Protein 4OZU (pdb70)

Sequence (390 aa):
DAVDVPLIKNLYAEAWKQQYSDLRLSTKQTESCGLAANTEYIAAPWDVGGGGVLGILRLADIGRNPAVAKIKGHTASSIIQDTNFSPFYRDILATACEDTIVRIWQLPEEVTGTTELKEPIATLTGALKKVLSAEWNPAVSSGILASGCFDGTVAFWNVEKNENFASVKFQESLLSAKWSWKGDLLACTTKDKALNIVDPRAAQVVGSVACHDGSKACCKCTWIDGLAGRDDGHVFTTGFGKMQEREMMAIWDTRKFDKPVYHAEIDRGSSPLYPIFDETTGMLYVCCGKGDSSCCRYYQYHGGTLRSVDAYRSSVPIKNFCFIPKLAVDQMRAEIGRMLKQENGNVLQPISFIVPRKNQDVFQADLYPPAPDVEPSMTAEEWFKGENKAIRRRSSVKP

B-factor: mean 37.74, std 18.14, range [15.46, 136.65]

Secondary structure (DSSP, 8-state):
-PPPPPP-S--EEEE-S--EES--B-----SS-B-EE-SSEEEEEB--SSS--EEEEETT--EES---EEE---SS-EEEEEE-SS-TTEEEEEETTS-EEEEE--SS--TT-EE-S-SEEE---SS-EEEEEE-SSBTTEEEEEETTSEEEEEETTTTEEEEEEE-SS-EEEEEE-TTSS-EEEEETTSEEEEEETTTTEEEEEEE---SSS--EEEE--TTTS-TTEEEEEEE-TT--EEEEEEETTBTTS-SEEEEEES--SPEEEEE-TTT-EEEEEETT-SEEEEEEEETTEEEEEEEEE-SS---SEEE--GGGS-GGGTEEEEEEEEETTTEEEEEEEE---S-TTS--GGG-PPEEPSS-SB-HHHHHTT--PPPPEE----

Nearest PDB structures (foldseek):
  4ozu-assembly1_A  TM=1.003E+00  e=2.767E-85  Toxoplasma gondii
  2b4e-assembly1_A  TM=9.395E-01  e=3.981E-40  Mus musculus
  7kyx-assembly1_A  TM=9.125E-01  e=5.771E-37  Homo sapiens
  7ohr-assembly1_p  TM=5.715E-01  e=5.746E-13  Saccharomyces cerevisiae S288C
  7ohv-assembly1_p  TM=6.452E-01  e=5.445E-10  Saccharomyces cerevisiae S288C

Radius of gyration: 19.49 Å; Cα contacts (8 Å, |Δi|>4): 1189; chains: 1; bounding box: 54×50×48 Å

Foldseek 3Di:
DFFAFDDFQAKDKDWDPFWAFQFAADLDDALALAWEAEQFWIWTWGPDPFFIKIWIFTPPQTHYPGQTAIETQGGAYWQEKYAELFDRQWIWTFGQVQKIFIAGFDPDGGSHHYHRHGPFIQHDGPGGWRYWADQLFEPQWIWIFGQQAKIFIGRRVVSDRPAMDGDRFGWSEWEADLLRQWIWTAGQVQKIWIAGGLVNDTLDIDNFEDDRDDKYKYAQAARFGNPQKIKMWAAHNVRFIKIFIARSVRGYDGPDIGTDGRDHFHWYWDAPNRNQKIKTAGAQDQKIWIWGCHPNDTGGRGMGHDPFGFSGKDKYFQVNDDQQQQFRIWMFGDGDRTITIIMTIHRDDPPRGDGPLSNFGFGQHSDRNDYPVRVSVPDRGRGDTHGDDD

Structure (mmCIF, N/CA/C/O backbone):
data_4OZU
#
_entry.id   4OZU
#
_cell.length_a   55.130
_cell.length_b   82.510
_cell.length_c   156.980
_cell.angle_alpha   90.00
_cell.angle_beta   90.00
_cell.angle_gamma   90.00
#
_symmetry.space_group_name_H-M   'C 2 2 21'
#
loop_
_entity.id
_entity.type
_entity.pdbx_description
1 polymer Coronin
2 non-polymer 2-AMINO-2-HYDROXYMETHYL-PROPANE-1,3-DIOL
3 non-polymer 'ACETATE ION'
4 water water
#
loop_
_atom_site.group_PDB
_atom_site.id
_atom_site.type_symbol
_atom_site.label_atom_id
_atom_site.label_alt_id
_atom_site.label_comp_id
_atom_site.label_asym_id
_atom_site.label_entity_id
_atom_site.label_seq_id
_atom_site.pdbx_PDB_ins_code
_atom_site.Cartn_x
_atom_site.Cartn_y
_atom_site.Cartn_z
_atom_site.occupancy
_atom_site.B_iso_or_equiv
_atom_site.auth_seq_id
_atom_site.auth_comp_id
_atom_site.auth_asym_id
_atom_site.auth_atom_id
_atom_site.pdbx_PDB_model_num
ATOM 1 N N . ASP A 1 5 ? 19.949 -32.961 -29.952 1.00 107.50 3 ASP A N 1
ATOM 2 C CA . ASP A 1 5 ? 20.393 -31.703 -29.365 1.00 102.37 3 ASP A CA 1
ATOM 3 C C . ASP A 1 5 ? 19.213 -30.876 -28.853 1.00 98.93 3 ASP A C 1
ATOM 4 O O . ASP A 1 5 ? 19.354 -29.686 -28.569 1.00 94.84 3 ASP A O 1
ATOM 12 N N . ALA A 1 6 ? 18.048 -31.508 -28.741 1.00 68.48 4 ALA A N 1
ATOM 13 C CA . ALA A 1 6 ? 16.877 -30.845 -28.179 1.00 57.72 4 ALA A CA 1
ATOM 14 C C . ALA A 1 6 ? 17.130 -30.507 -26.713 1.00 52.28 4 ALA A C 1
ATOM 15 O O . ALA A 1 6 ? 17.738 -31.291 -25.987 1.00 47.83 4 ALA A O 1
ATOM 22 N N . VAL A 1 7 ? 16.669 -29.337 -26.285 1.00 35.42 5 VAL A N 1
ATOM 23 C CA . VAL A 1 7 ? 16.835 -28.911 -24.900 1.00 37.09 5 VAL A CA 1
ATOM 24 C C . VAL A 1 7 ? 15.887 -29.688 -23.990 1.00 34.72 5 VAL A C 1
ATOM 25 O O . VAL A 1 7 ? 14.686 -29.753 -24.249 1.00 29.78 5 VAL A O 1
ATOM 38 N N . ASP A 1 8 ? 16.429 -30.270 -22.923 1.00 36.68 6 ASP A N 1
ATOM 39 C CA . ASP A 1 8 ? 15.632 -31.075 -22.001 1.00 32.23 6 ASP A CA 1
ATOM 40 C C . ASP A 1 8 ? 14.916 -30.178 -20.992 1.00 26.62 6 ASP A C 1
ATOM 41 O O . ASP A 1 8 ? 15.249 -28.998 -20.843 1.00 26.22 6 ASP A O 1
ATOM 50 N N . VAL A 1 9 ? 13.924 -30.738 -20.307 1.00 26.37 7 VAL A N 1
ATOM 51 C CA . VAL A 1 9 ? 13.148 -29.971 -19.341 1.00 25.33 7 VAL A CA 1
ATOM 52 C C . VAL A 1 9 ? 14.041 -29.538 -18.170 1.00 25.68 7 VAL A C 1
ATOM 53 O O . VAL A 1 9 ? 14.659 -30.379 -17.523 1.00 29.08 7 VAL A O 1
ATOM 66 N N . PRO A 1 10 ? 14.113 -28.227 -17.897 1.00 26.81 8 PRO A N 1
ATOM 67 C CA . PRO A 1 10 ? 15.000 -27.760 -16.826 1.00 27.00 8 PRO A CA 1
ATOM 68 C C . PRO A 1 10 ? 14.439 -27.977 -15.430 1.00 31.14 8 PRO A C 1
ATOM 69 O O . PRO A 1 10 ? 13.224 -27.920 -15.231 1.00 27.35 8 PRO A O 1
ATOM 80 N N . LEU A 1 11 ? 15.329 -28.228 -14.477 1.00 28.15 9 LEU A N 1
ATOM 81 C CA . LEU A 1 11 ? 14.970 -28.187 -13.073 1.00 27.28 9 LEU A CA 1
ATOM 82 C C . LEU A 1 11 ? 14.931 -26.727 -12.672 1.00 34.25 9 LEU A C 1
ATOM 83 O O . LEU A 1 11 ? 15.893 -25.994 -12.912 1.00 31.27 9 LEU A O 1
ATOM 99 N N . ILE A 1 12 ? 13.824 -26.302 -12.074 1.00 28.54 10 ILE A N 1
ATOM 100 C CA . ILE A 1 12 ? 13.660 -24.907 -11.691 1.00 28.33 10 ILE A CA 1
ATOM 101 C C . ILE A 1 12 ? 13.432 -24.795 -10.192 1.00 25.96 10 ILE A C 1
ATOM 102 O O . ILE A 1 12 ? 12.331 -25.031 -9.704 1.00 31.94 10 ILE A O 1
ATOM 118 N N . LYS A 1 13 ? 14.492 -24.431 -9.472 1.00 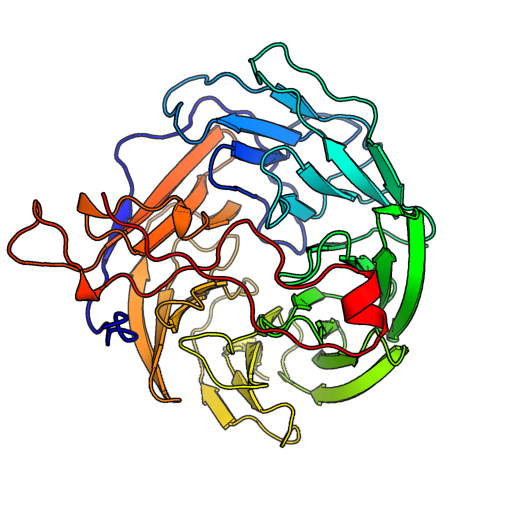27.31 11 LYS A N 1
ATOM 119 C CA . LYS A 1 13 ? 14.425 -24.259 -8.029 1.00 27.89 11 LYS A CA 1
ATOM 120 C C . LYS A 1 13 ? 14.111 -22.820 -7.651 1.00 32.23 11 LYS A C 1
ATOM 121 O O . LYS A 1 13 ? 13.661 -22.546 -6.541 1.00 35.96 11 LYS A O 1
ATOM 140 N N . ASN A 1 14 ? 14.357 -21.908 -8.586 1.00 29.98 12 ASN A N 1
ATOM 141 C CA . ASN A 1 14 ? 14.197 -20.481 -8.349 1.00 35.47 12 ASN A CA 1
ATOM 142 C C . ASN A 1 14 ? 13.388 -19.852 -9.463 1.00 30.03 12 ASN A C 1
ATOM 143 O O . ASN A 1 14 ? 13.710 -20.004 -10.637 1.00 28.85 12 ASN A O 1
ATOM 154 N N . LEU A 1 15 ? 12.333 -19.146 -9.083 1.00 27.46 13 LEU A N 1
ATOM 155 C CA . LEU A 1 15 ? 11.483 -18.456 -10.036 1.00 27.95 13 LEU A CA 1
ATOM 156 C C . LEU A 1 15 ? 10.796 -17.335 -9.295 1.00 31.60 13 LEU A C 1
ATOM 157 O O . LEU A 1 15 ? 10.063 -17.589 -8.345 1.00 29.36 13 LEU A O 1
ATOM 173 N N . TYR A 1 16 ? 11.045 -16.094 -9.699 1.00 27.23 14 TYR A N 1
ATOM 174 C CA . TYR A 1 16 ? 10.462 -14.969 -8.987 1.00 36.33 14 TYR A CA 1
ATOM 175 C C . TYR A 1 16 ? 9.436 -14.244 -9.840 1.00 30.97 14 TYR A C 1
ATOM 176 O O . TYR A 1 16 ? 9.541 -14.177 -11.066 1.00 27.98 14 TYR A O 1
ATOM 194 N N . ALA A 1 17 ? 8.415 -13.740 -9.163 1.00 25.04 15 ALA A N 1
ATOM 195 C CA . ALA A 1 17 ? 7.349 -12.997 -9.806 1.00 25.00 15 ALA A CA 1
ATOM 196 C C . ALA A 1 17 ? 7.702 -11.515 -9.826 1.00 27.89 15 ALA A C 1
ATOM 197 O O . ALA A 1 17 ? 8.069 -10.954 -8.796 1.00 30.42 15 ALA A O 1
ATOM 204 N N . GLU A 1 18 ? 7.601 -10.894 -10.996 1.00 25.70 16 GLU A N 1
ATOM 205 C CA . GLU A 1 18 ? 7.847 -9.455 -11.123 1.00 26.76 16 GLU A CA 1
ATOM 206 C C . GLU A 1 18 ? 6.664 -8.780 -11.812 1.00 26.53 16 GLU A C 1
ATOM 207 O O . GLU A 1 18 ? 6.394 -9.020 -12.989 1.00 32.07 16 GLU A O 1
ATOM 219 N N . ALA A 1 19 ? 5.933 -7.969 -11.057 1.00 26.09 17 ALA A N 1
ATOM 220 C CA . ALA A 1 19 ? 4.856 -7.174 -11.623 1.00 30.15 17 ALA A CA 1
ATOM 221 C C . ALA A 1 19 ? 5.455 -6.073 -12.494 1.00 29.28 17 ALA A C 1
ATOM 222 O O . ALA A 1 19 ? 6.357 -5.368 -12.063 1.00 31.41 17 ALA A O 1
ATOM 229 N N . TRP A 1 20 ? 4.958 -5.938 -13.718 1.00 28.49 18 TRP A N 1
ATOM 230 C CA . TRP A 1 20 ? 5.413 -4.877 -14.609 1.00 33.47 18 TRP A CA 1
ATOM 231 C C . TRP A 1 20 ? 5.087 -3.499 -14.047 1.00 33.75 18 TRP A C 1
ATOM 232 O O . TRP A 1 20 ? 4.076 -3.315 -13.379 1.00 27.81 18 TRP A O 1
ATOM 253 N N . LYS A 1 21 ? 5.929 -2.520 -14.343 1.00 28.09 19 LYS A N 1
ATOM 254 C CA . LYS A 1 21 ? 5.588 -1.142 -14.024 1.00 28.44 19 LYS A CA 1
ATOM 255 C C . LYS A 1 21 ? 4.460 -0.692 -14.952 1.00 28.49 19 LYS A C 1
ATOM 256 O O . LYS A 1 21 ? 3.553 0.029 -14.544 1.00 36.01 19 LYS A O 1
ATOM 275 N N . GLN A 1 22 ? 4.523 -1.138 -16.203 1.00 29.26 20 GLN A N 1
ATOM 276 C CA . GLN A 1 22 ? 3.496 -0.821 -17.184 1.00 27.92 20 GLN A CA 1
ATOM 277 C C . GLN A 1 22 ? 2.232 -1.638 -16.937 1.00 27.23 20 GLN A C 1
ATOM 278 O O . GLN A 1 22 ? 2.291 -2.733 -16.379 1.00 32.72 20 GLN A O 1
ATOM 292 N N . GLN A 1 23 ? 1.099 -1.090 -17.363 1.00 35.05 21 GLN A N 1
ATOM 293 C CA . GLN A 1 23 ? -0.196 -1.749 -17.220 1.00 30.11 21 GLN A CA 1
ATOM 294 C C . GLN A 1 23 ? -1.063 -1.471 -18.437 1.00 29.04 21 GLN A C 1
ATOM 295 O O . GLN A 1 23 ? -0.852 -0.477 -19.138 1.00 33.95 21 GLN A O 1
ATOM 309 N N . TYR A 1 24 ? -2.040 -2.342 -18.679 1.00 27.19 22 TYR A N 1
ATOM 310 C CA . TYR A 1 24 ? -3.157 -2.007 -19.546 1.00 27.89 22 TYR A CA 1
ATOM 311 C C . TYR A 1 24 ? -4.161 -1.314 -18.635 1.00 31.45 22 TYR A C 1
ATOM 312 O O . TYR A 1 24 ? -4.719 -1.949 -17.745 1.00 32.98 22 TYR A O 1
ATOM 330 N N . SER A 1 25 ? -4.370 -0.014 -18.828 1.00 30.43 23 SER A N 1
ATOM 331 C CA . SER A 1 25 ? -5.180 0.761 -17.891 1.00 32.81 23 SER A CA 1
ATOM 332 C C . SER A 1 25 ? -6.300 1.546 -18.576 1.00 33.21 23 SER A C 1
ATOM 333 O O . SER A 1 25 ? -6.388 1.592 -19.805 1.00 35.87 23 SER A O 1
ATOM 341 N N . ASP A 1 26 ? -7.153 2.148 -17.751 1.00 34.95 24 ASP A N 1
ATOM 342 C CA . ASP A 1 26 ? -8.344 2.859 -18.204 1.00 36.58 24 ASP A CA 1
ATOM 343 C C . ASP A 1 26 ? -9.270 1.946 -19.000 1.00 39.58 24 ASP A C 1
ATOM 344 O O . ASP A 1 26 ? -9.925 2.355 -19.963 1.00 38.09 24 ASP A O 1
ATOM 353 N N . LEU A 1 27 ? -9.330 0.695 -18.567 1.00 37.63 25 LEU A N 1
ATOM 354 C CA . LEU A 1 27 ? -10.250 -0.267 -19.145 1.00 35.36 25 LEU A CA 1
ATOM 355 C C . LEU A 1 27 ? -11.572 -0.233 -18.387 1.00 35.56 25 LEU A C 1
ATOM 356 O O . LEU A 1 27 ? -11.659 0.356 -17.317 1.00 36.47 25 LEU A O 1
ATOM 372 N N . ARG A 1 28 ? -12.592 -0.866 -18.960 1.00 38.93 26 ARG A N 1
ATOM 373 C CA . ARG A 1 28 ? -13.893 -1.034 -18.316 1.00 41.73 26 ARG A CA 1
ATOM 374 C C . ARG A 1 28 ? -14.231 -2.519 -18.276 1.00 39.80 26 ARG A C 1
ATOM 375 O O . ARG A 1 28 ? -14.946 -3.025 -19.141 1.00 38.25 26 ARG A O 1
ATOM 396 N N . LEU A 1 29 ? -13.708 -3.213 -17.272 1.00 36.13 27 LEU A N 1
ATOM 397 C CA . LEU A 1 29 ? -13.768 -4.672 -17.234 1.00 36.28 27 LEU A CA 1
ATOM 398 C C . LEU A 1 29 ? -14.877 -5.202 -16.335 1.00 38.10 27 LEU A C 1
ATOM 399 O O . LEU A 1 29 ? -15.234 -4.587 -15.331 1.00 44.06 27 LEU A O 1
ATOM 415 N N . SER A 1 30 ? -15.408 -6.360 -16.710 1.00 36.93 28 SER A N 1
ATOM 416 C CA . SER A 1 30 ? -16.401 -7.047 -15.902 1.00 37.52 28 SER A CA 1
ATOM 417 C C . SER A 1 30 ? -15.776 -7.601 -14.630 1.00 45.47 28 SER A C 1
ATOM 418 O O . SER A 1 30 ? -14.610 -8.005 -14.623 1.00 38.32 28 SER A O 1
ATOM 426 N N . THR A 1 31 ? -16.564 -7.617 -13.559 1.00 43.36 29 THR A N 1
ATOM 427 C CA . THR A 1 31 ? -16.161 -8.236 -12.304 1.00 48.74 29 THR A CA 1
ATOM 428 C C . THR A 1 31 ? -17.205 -9.265 -11.865 1.00 56.52 29 THR A C 1
ATOM 429 O O . THR A 1 31 ? -17.268 -9.643 -10.694 1.00 73.42 29 THR A O 1
ATOM 440 N N . LYS A 1 32 ? -18.016 -9.717 -12.817 1.00 43.84 30 LYS A N 1
ATOM 441 C CA . LYS A 1 32 ? 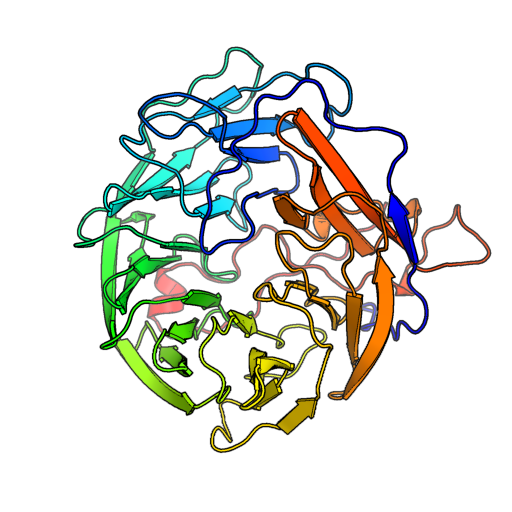-19.025 -10.741 -12.557 1.00 42.74 30 LYS A CA 1
ATOM 442 C C . LYS A 1 32 ? -18.378 -12.077 -12.208 1.00 47.67 30 LYS A C 1
ATOM 443 O O . LYS A 1 32 ? -17.282 -12.387 -12.676 1.00 46.98 30 LYS A O 1
ATOM 462 N N . GLN A 1 33 ? -19.065 -12.870 -11.391 1.00 43.31 31 GLN A N 1
ATOM 463 C CA . GLN A 1 33 ? -18.540 -14.164 -10.969 1.00 45.19 31 GLN A CA 1
ATOM 464 C C . GLN A 1 33 ? -18.734 -15.207 -12.062 1.00 43.61 31 GLN A C 1
ATOM 465 O O . GLN A 1 33 ? -19.792 -15.266 -12.691 1.00 45.05 31 GLN A O 1
ATOM 479 N N . THR A 1 34 ? -17.705 -16.024 -12.278 1.00 40.61 32 THR A N 1
ATOM 480 C CA . THR A 1 34 ? -17.755 -17.112 -13.252 1.00 40.77 32 THR A CA 1
ATOM 481 C C . THR A 1 34 ? -17.062 -18.361 -12.698 1.00 39.79 32 THR A C 1
ATOM 482 O O . THR A 1 34 ? -16.505 -18.332 -11.598 1.00 37.26 32 THR A O 1
ATOM 493 N N . GLU A 1 35 ? -17.108 -19.455 -13.456 1.00 35.32 33 GLU A N 1
ATOM 494 C CA . GLU A 1 35 ? -16.401 -20.679 -13.084 1.00 32.53 33 GLU A CA 1
ATOM 495 C C . GLU A 1 35 ? -15.159 -20.875 -13.946 1.00 30.34 33 GLU A C 1
ATOM 496 O O . GLU A 1 35 ? -14.682 -21.995 -14.103 1.00 32.29 33 GLU A O 1
ATOM 508 N N . SER A 1 36 ? -14.628 -19.783 -14.493 1.00 29.41 34 SER A N 1
ATOM 509 C CA . SER A 1 36 ? -13.392 -19.838 -15.279 1.00 27.54 34 SER A CA 1
ATOM 510 C C . SER A 1 36 ? -12.419 -18.738 -14.840 1.00 26.88 34 SER A C 1
ATOM 511 O O . SER A 1 36 ? -12.781 -17.870 -14.045 1.00 32.80 34 SER A O 1
ATOM 519 N N . CYS A 1 37 ? -11.190 -18.778 -15.349 1.00 25.40 35 CYS A N 1
ATOM 520 C CA . CYS A 1 37 ? -10.163 -17.836 -14.905 1.00 24.84 35 CYS A CA 1
ATOM 521 C C . CYS A 1 37 ? -10.537 -16.388 -15.268 1.00 28.68 35 CYS A C 1
ATOM 522 O O . CYS A 1 37 ? -10.173 -15.460 -14.549 1.00 28.99 35 CYS A O 1
ATOM 530 N N . GLY A 1 38 ? -11.282 -16.205 -16.357 1.00 35.04 36 GLY A N 1
ATOM 531 C CA . GLY A 1 38 ? -11.898 -14.920 -16.658 1.00 36.76 36 GLY A CA 1
ATOM 532 C C . GLY A 1 38 ? -11.363 -14.220 -17.894 1.00 41.32 36 GLY A C 1
ATOM 533 O O . GLY A 1 38 ? -12.113 -13.550 -18.604 1.00 31.48 36 GLY A O 1
ATOM 537 N N . LEU A 1 39 ? -10.068 -14.370 -18.148 1.00 33.13 37 LEU A N 1
ATOM 538 C CA . LEU A 1 39 ? -9.435 -13.750 -19.302 1.00 29.85 37 LEU A CA 1
ATOM 539 C C . LEU A 1 39 ? -8.903 -14.815 -20.239 1.00 24.18 37 LEU A C 1
ATOM 540 O O . LEU A 1 39 ? -8.900 -16.006 -19.919 1.00 25.75 37 LEU A O 1
ATOM 556 N N . ALA A 1 40 ? -8.452 -14.373 -21.404 1.00 25.98 38 ALA A N 1
ATOM 557 C CA . ALA A 1 40 ? -7.784 -15.241 -22.357 1.00 24.17 38 ALA A CA 1
ATOM 558 C C . ALA A 1 40 ? -6.750 -14.435 -23.131 1.00 29.94 38 ALA A C 1
ATOM 559 O O . ALA A 1 40 ? -6.885 -13.224 -23.293 1.00 25.25 38 ALA A O 1
ATOM 566 N N . ALA A 1 41 ? -5.703 -15.110 -23.584 1.00 21.82 39 ALA A N 1
ATOM 567 C CA . ALA A 1 41 ? -4.690 -14.463 -24.402 1.00 23.38 39 ALA A CA 1
ATOM 568 C C . ALA A 1 41 ? -4.054 -15.477 -25.333 1.00 27.87 39 ALA A C 1
ATOM 569 O O . ALA A 1 41 ? -3.945 -16.656 -24.994 1.00 26.19 39 ALA A O 1
ATOM 576 N N . ASN A 1 42 ? -3.663 -15.027 -26.520 1.00 22.51 40 ASN A N 1
ATOM 577 C CA . ASN A 1 42 ? -2.801 -15.828 -27.373 1.00 23.65 40 ASN A CA 1
ATOM 578 C C . ASN A 1 42 ? -1.526 -15.023 -27.622 1.00 23.40 40 ASN A C 1
ATOM 579 O O . ASN A 1 42 ? -1.172 -14.180 -26.800 1.00 24.68 40 ASN A O 1
ATOM 590 N N . THR A 1 43 ? -0.814 -15.275 -28.712 1.00 26.95 41 THR A N 1
ATOM 591 C CA . THR A 1 43 ? 0.470 -14.609 -28.897 1.00 32.06 41 THR A CA 1
ATOM 592 C C . THR A 1 43 ? 0.311 -13.148 -29.306 1.00 31.06 41 THR A C 1
ATOM 593 O O . THR A 1 43 ? 1.284 -12.401 -29.287 1.00 27.05 41 THR A O 1
ATOM 604 N N . GLU A 1 44 ? -0.912 -12.744 -29.653 1.00 24.45 42 GLU A N 1
ATOM 605 C CA . GLU A 1 44 ? -1.162 -11.413 -30.213 1.00 28.81 42 GLU A CA 1
ATOM 606 C C . GLU A 1 44 ? -2.185 -10.609 -29.415 1.00 26.87 42 GLU A C 1
ATOM 607 O O . GLU A 1 44 ? -2.034 -9.393 -29.261 1.00 25.45 42 GLU A O 1
ATOM 619 N N . TYR A 1 45 ? -3.216 -11.283 -28.915 1.00 26.62 43 TYR A N 1
ATOM 620 C CA . TYR A 1 45 ? -4.378 -10.604 -28.338 1.00 25.18 43 TYR A CA 1
ATOM 621 C C . TYR A 1 45 ? -4.668 -11.002 -26.899 1.00 27.20 43 TYR A C 1
ATOM 622 O O . TYR A 1 45 ? -4.292 -12.079 -26.440 1.00 25.93 43 TYR A O 1
ATOM 640 N N . ILE A 1 46 ? -5.366 -10.109 -26.209 1.00 23.59 44 ILE A N 1
ATOM 641 C CA . ILE A 1 46 ? -5.942 -10.378 -24.903 1.00 23.16 44 ILE A CA 1
ATOM 642 C C . ILE A 1 46 ? -7.457 -10.253 -25.034 1.00 26.14 44 ILE A C 1
ATOM 643 O O . ILE A 1 46 ? -7.938 -9.295 -25.631 1.00 29.51 44 ILE A O 1
ATOM 659 N N . ALA A 1 47 ? -8.199 -11.208 -24.482 1.00 24.63 45 ALA A N 1
ATOM 660 C CA . ALA A 1 47 ? -9.653 -11.102 -24.415 1.00 24.37 45 ALA A CA 1
ATOM 661 C C . ALA A 1 47 ? -10.062 -10.850 -22.973 1.00 24.99 45 ALA A C 1
ATOM 662 O O . ALA A 1 47 ? -9.624 -11.560 -22.069 1.00 25.19 45 ALA A O 1
ATOM 669 N N . ALA A 1 48 ? -10.899 -9.841 -22.757 1.00 25.87 46 ALA A N 1
ATOM 670 C CA . ALA A 1 48 ? -11.403 -9.537 -21.422 1.00 31.27 46 ALA A CA 1
ATOM 671 C C . ALA A 1 48 ? -12.873 -9.115 -21.484 1.00 33.97 46 ALA A C 1
ATOM 672 O O . ALA A 1 48 ? -13.204 -8.133 -22.149 1.00 32.44 46 ALA A O 1
ATOM 679 N N . PRO A 1 49 ? -13.764 -9.869 -20.813 1.00 28.66 47 PRO A N 1
ATOM 680 C CA . PRO A 1 49 ? -15.169 -9.458 -20.750 1.00 30.37 47 PRO A CA 1
ATOM 681 C C . PRO A 1 49 ? -15.324 -8.011 -20.280 1.00 29.62 47 PRO A C 1
ATOM 682 O O . PRO A 1 49 ? -14.701 -7.604 -19.296 1.00 31.59 47 PRO A O 1
ATOM 693 N N . TRP A 1 50 ? -16.142 -7.253 -21.003 1.00 31.93 48 TRP A N 1
ATOM 694 C CA . TRP A 1 50 ? -16.271 -5.816 -20.796 1.00 32.36 48 TRP A CA 1
ATOM 695 C C . TRP A 1 50 ? -17.412 -5.517 -19.835 1.00 42.50 48 TRP A C 1
ATOM 696 O O . TRP A 1 50 ? -18.337 -6.315 -19.693 1.00 38.94 48 TRP A O 1
ATOM 717 N N . ASP A 1 51 ? -17.331 -4.370 -19.169 1.00 40.53 49 ASP A N 1
ATOM 718 C CA . ASP A 1 51 ? -18.358 -3.949 -18.226 1.00 46.04 49 ASP A CA 1
ATOM 719 C C . ASP A 1 51 ? -19.472 -3.212 -18.958 1.00 47.29 49 ASP A C 1
ATOM 720 O O . ASP A 1 51 ? -19.438 -1.988 -19.085 1.00 52.29 49 ASP A O 1
ATOM 729 N N . VAL A 1 52 ? -20.447 -3.970 -19.449 1.00 65.62 50 VAL A N 1
ATOM 730 C CA . VAL A 1 52 ? -21.563 -3.410 -20.199 1.00 71.45 50 VAL A CA 1
ATOM 731 C C . VAL A 1 52 ? -22.877 -3.956 -19.673 1.00 69.04 50 VAL A C 1
ATOM 732 O O . VAL A 1 52 ? -22.929 -5.058 -19.125 1.00 51.13 50 VAL A O 1
ATOM 745 N N . GLY A 1 53 ? -23.938 -3.177 -19.843 1.00 52.66 51 GLY A N 1
ATOM 746 C CA . GLY A 1 53 ? -25.274 -3.649 -19.541 1.00 53.85 51 GLY A CA 1
ATOM 747 C C . GLY A 1 53 ? -25.776 -4.500 -20.691 1.00 51.08 51 GLY A C 1
ATOM 748 O O . GLY A 1 53 ? -25.448 -4.240 -21.849 1.00 73.74 51 GLY A O 1
ATOM 752 N N . GLY A 1 54 ? -26.566 -5.519 -20.377 1.00 68.32 52 GLY A N 1
ATOM 753 C CA . GLY A 1 54 ? -27.157 -6.356 -21.402 1.00 47.52 52 GLY A CA 1
ATOM 754 C C . GLY A 1 54 ? -26.225 -7.469 -21.830 1.00 44.06 52 GLY A C 1
ATOM 755 O O . GLY A 1 54 ? -25.507 -8.029 -21.009 1.00 45.42 52 GLY A O 1
ATOM 759 N N . GLY A 1 55 ? -26.239 -7.785 -23.122 1.00 45.19 53 GLY A N 1
ATOM 760 C CA . GLY A 1 55 ? -25.473 -8.900 -23.651 1.00 39.96 53 GLY A CA 1
ATOM 761 C C . GLY A 1 55 ? -23.988 -8.790 -23.373 1.00 37.94 53 GLY A C 1
ATOM 762 O O . GLY A 1 55 ? -23.430 -7.696 -23.309 1.00 41.01 53 GLY A O 1
ATOM 766 N N . GLY A 1 56 ? -23.337 -9.936 -23.214 1.00 36.18 54 GLY A N 1
ATOM 767 C CA . GLY A 1 56 ? -21.921 -9.957 -22.922 1.00 33.43 54 GLY A CA 1
ATOM 768 C C . GLY A 1 56 ? -21.106 -9.390 -24.066 1.00 36.65 54 GLY A C 1
ATOM 769 O O . GLY A 1 56 ? -21.399 -9.628 -25.239 1.00 32.40 54 GLY A O 1
ATOM 773 N N . VAL A 1 57 ? -20.080 -8.628 -23.712 1.00 35.54 55 VAL A N 1
ATOM 774 C CA . VAL A 1 57 ? -19.163 -8.065 -24.687 1.00 31.23 55 VAL A CA 1
ATOM 775 C C . VAL A 1 57 ? -17.759 -8.407 -24.271 1.00 32.86 55 VAL A C 1
ATOM 776 O O . VAL A 1 57 ? -17.410 -8.321 -23.093 1.00 30.51 55 VAL A O 1
ATOM 789 N N . LEU A 1 58 ? -16.966 -8.810 -25.255 1.00 29.61 56 LEU A N 1
ATOM 790 C CA . LEU A 1 58 ? -15.560 -9.100 -25.066 1.00 31.16 56 LEU A CA 1
ATOM 791 C C . LEU A 1 58 ? -14.735 -7.934 -25.588 1.00 32.34 56 LEU A C 1
ATOM 792 O O . LEU A 1 58 ? -14.921 -7.499 -26.724 1.00 32.49 56 LEU A O 1
ATOM 808 N N . GLY A 1 59 ? -13.849 -7.410 -24.748 1.00 35.33 57 GLY A N 1
ATOM 809 C CA . GLY A 1 59 ? -12.854 -6.459 -25.200 1.00 35.59 57 GLY A CA 1
ATOM 810 C C . GLY A 1 59 ? -11.672 -7.230 -25.752 1.00 29.17 57 GLY A C 1
ATOM 811 O O . GLY A 1 59 ? -11.245 -8.217 -25.151 1.00 30.87 57 GLY A O 1
ATOM 815 N N . ILE A 1 60 ? -11.164 -6.796 -26.903 1.00 35.44 58 ILE A N 1
ATOM 816 C CA . ILE A 1 60 ? -10.001 -7.420 -27.523 1.00 32.51 58 ILE A CA 1
ATOM 817 C C . ILE A 1 60 ? -8.866 -6.404 -27.627 1.00 36.30 58 ILE A C 1
ATOM 818 O O . ILE A 1 60 ? -8.959 -5.413 -28.361 1.00 31.82 58 ILE A O 1
ATOM 834 N N . LEU A 1 61 ? -7.804 -6.661 -26.867 1.00 33.32 59 LEU A N 1
ATOM 835 C CA . LEU A 1 61 ? -6.630 -5.797 -26.820 1.00 37.09 59 LEU A CA 1
ATOM 836 C C . LEU A 1 61 ? -5.469 -6.481 -27.512 1.00 27.73 59 LEU A C 1
ATOM 837 O O . LEU A 1 61 ? -5.403 -7.709 -27.539 1.00 25.09 59 LEU A O 1
ATOM 853 N N . ARG A 1 62 ? -4.547 -5.700 -28.057 1.00 25.56 60 ARG A N 1
ATOM 854 C CA . ARG A 1 62 ? -3.293 -6.267 -28.531 1.00 27.45 60 ARG A CA 1
ATOM 855 C C . ARG A 1 62 ? -2.319 -6.366 -27.364 1.00 28.06 60 ARG A C 1
ATOM 856 O O . ARG A 1 62 ? -2.111 -5.401 -26.631 1.00 29.79 60 ARG A O 1
ATOM 877 N N . LEU A 1 63 ? -1.737 -7.552 -27.196 1.00 26.71 61 LEU A N 1
ATOM 878 C CA . LEU A 1 63 ? -0.783 -7.821 -26.127 1.00 30.32 61 LEU A CA 1
ATOM 879 C C . LEU A 1 63 ? 0.354 -6.797 -26.113 1.00 37.41 61 LEU A C 1
ATOM 880 O O . LEU A 1 63 ? 0.798 -6.360 -25.052 1.00 27.71 61 LEU A O 1
ATOM 896 N N . ALA A 1 64 ? 0.798 -6.394 -27.299 1.00 31.71 62 ALA A N 1
ATOM 897 C CA . ALA A 1 64 ? 1.936 -5.495 -27.429 1.00 31.14 62 ALA A CA 1
ATOM 898 C C . ALA A 1 64 ? 1.599 -4.046 -27.072 1.00 34.66 62 ALA A C 1
ATOM 899 O O . ALA A 1 64 ? 2.484 -3.272 -26.694 1.00 37.34 62 ALA A O 1
ATOM 906 N N . ASP A 1 65 ? 0.329 -3.678 -27.191 1.00 35.38 63 ASP A N 1
ATOM 907 C CA . ASP A 1 65 ? -0.074 -2.285 -27.015 1.00 51.12 63 ASP A CA 1
ATOM 908 C C . ASP A 1 65 ? -0.426 -1.987 -25.563 1.00 39.79 63 ASP A C 1
ATOM 909 O O . ASP A 1 65 ? -1.576 -1.695 -25.229 1.00 36.77 63 ASP A O 1
ATOM 918 N N . ILE A 1 66 ? 0.583 -2.063 -24.704 1.00 32.96 64 ILE A N 1
ATOM 919 C CA . ILE A 1 66 ? 0.395 -1.816 -23.286 1.00 29.41 64 ILE A CA 1
ATOM 920 C C . ILE A 1 66 ? 0.324 -0.310 -23.037 1.00 31.45 64 ILE A C 1
ATOM 921 O O . ILE A 1 66 ? 0.839 0.488 -23.828 1.00 37.74 64 ILE A O 1
ATOM 937 N N . GLY A 1 67 ? -0.331 0.072 -21.946 1.00 32.13 65 GLY A N 1
ATOM 938 C CA . GLY A 1 67 ? -0.441 1.469 -21.567 1.00 34.23 65 GLY A CA 1
ATOM 939 C C . GLY A 1 67 ? -1.872 1.920 -21.341 1.00 35.07 65 GLY A C 1
ATOM 940 O O . GLY A 1 67 ? -2.790 1.106 -21.211 1.00 33.92 65 GLY A O 1
ATOM 944 N N . ARG A 1 68 ? -2.047 3.235 -21.296 1.00 37.28 66 ARG A N 1
ATOM 945 C CA . ARG A 1 68 ? -3.332 3.848 -20.984 1.00 38.66 66 ARG A CA 1
ATOM 946 C C . ARG A 1 68 ? -4.273 3.839 -22.182 1.00 72.71 66 ARG A C 1
ATOM 947 O O . ARG A 1 68 ? -3.839 3.989 -23.327 1.00 79.52 66 ARG A O 1
ATOM 968 N N . ASN A 1 69 ? -5.560 3.662 -21.885 1.00 83.90 67 ASN A N 1
ATOM 969 C CA . ASN A 1 69 ? -6.646 3.680 -22.868 1.00 67.03 67 ASN A CA 1
ATOM 970 C C . ASN A 1 69 ? -6.264 3.068 -24.214 1.00 58.45 67 ASN A C 1
ATOM 971 O O . ASN A 1 69 ? -6.313 3.738 -25.247 1.00 59.72 67 ASN A O 1
ATOM 982 N N . PRO A 1 70 ? -5.879 1.785 -24.202 1.00 39.66 68 PRO A N 1
ATOM 983 C CA . PRO A 1 70 ? -5.482 1.089 -25.429 1.00 58.73 68 PRO A CA 1
ATOM 984 C C . PRO A 1 70 ? -6.670 0.882 -26.360 1.00 75.87 68 PRO A C 1
ATOM 985 O O . PRO A 1 70 ? -7.814 1.030 -25.929 1.00 77.32 68 PRO A O 1
ATOM 996 N N . ALA A 1 71 ? -6.400 0.557 -27.620 1.00 47.57 69 ALA A N 1
ATOM 997 C CA . ALA A 1 71 ? -7.464 0.281 -28.577 1.00 47.77 69 ALA A CA 1
ATOM 998 C C . ALA A 1 71 ? -8.166 -1.020 -28.215 1.00 64.09 69 ALA A C 1
ATOM 999 O O . ALA A 1 71 ? -7.560 -2.093 -28.245 1.00 73.15 69 ALA A O 1
ATOM 1006 N N . VAL A 1 72 ? -9.443 -0.912 -27.868 1.00 64.30 70 VAL A N 1
ATOM 1007 C CA . VAL A 1 72 ? -10.246 -2.074 -27.516 1.00 59.09 70 VAL A CA 1
ATOM 1008 C C . VAL A 1 72 ? -11.262 -2.351 -28.614 1.00 38.94 70 VAL A C 1
ATOM 1009 O O . VAL A 1 72 ? -12.224 -1.602 -28.787 1.00 34.02 70 VAL A O 1
ATOM 1022 N N . ALA A 1 73 ? -11.025 -3.418 -29.370 1.00 37.82 71 ALA A N 1
ATOM 1023 C CA . ALA A 1 73 ? -12.005 -3.914 -30.320 1.00 37.77 71 ALA A CA 1
ATOM 1024 C C . ALA A 1 73 ? -13.101 -4.625 -29.527 1.00 34.41 71 ALA A C 1
ATOM 1025 O O . ALA A 1 73 ? -12.884 -4.996 -28.371 1.00 34.26 71 ALA A O 1
ATOM 1032 N N . LYS A 1 74 ? -14.269 -4.809 -30.137 1.00 33.67 72 LYS A N 1
ATOM 1033 C CA . LYS A 1 74 ? -15.419 -5.364 -29.428 1.00 32.08 72 LYS A CA 1
ATOM 1034 C C . LYS A 1 74 ? -16.008 -6.587 -30.113 1.00 30.82 72 LYS A C 1
ATOM 1035 O O . LYS A 1 74 ? -16.204 -6.603 -31.327 1.00 37.48 72 LYS A O 1
ATOM 1054 N N . ILE A 1 75 ? -16.306 -7.603 -29.313 1.00 30.95 73 ILE A N 1
ATOM 1055 C CA . ILE A 1 75 ? -17.050 -8.760 -29.777 1.00 31.09 73 ILE A CA 1
ATOM 1056 C C . ILE A 1 75 ? -18.379 -8.792 -29.027 1.00 36.23 73 ILE A C 1
ATOM 1057 O O . ILE A 1 75 ? -18.398 -8.875 -27.800 1.00 33.29 73 ILE A O 1
ATOM 1073 N N . LYS A 1 76 ? -19.481 -8.709 -29.770 1.00 32.35 74 LYS A N 1
ATOM 1074 C CA . LYS A 1 76 ? -20.822 -8.680 -29.178 1.00 31.70 74 LYS A CA 1
ATOM 1075 C C . LYS A 1 76 ? -21.533 -10.023 -29.417 1.00 35.58 74 LYS A C 1
ATOM 1076 O O . LYS A 1 76 ? -21.007 -11.067 -29.044 1.00 37.63 74 LYS A O 1
ATOM 1095 N N . GLY A 1 77 ? -22.721 -10.007 -30.014 1.00 42.29 75 GLY A N 1
ATOM 1096 C CA . GLY A 1 77 ? -23.411 -11.246 -30.349 1.00 39.31 75 GLY A CA 1
ATOM 1097 C C . GLY A 1 77 ? -24.089 -11.927 -29.170 1.00 41.96 75 GLY A C 1
ATOM 1098 O O . GLY A 1 77 ? -25.249 -12.338 -29.268 1.00 39.27 75 GLY A O 1
ATOM 1102 N N . HIS A 1 78 ? -23.369 -12.049 -28.059 1.00 36.76 76 HIS A N 1
ATOM 1103 C CA . HIS A 1 78 ? -23.910 -12.659 -26.844 1.00 38.29 76 HIS A CA 1
ATOM 1104 C C . HIS A 1 78 ? -25.158 -11.934 -26.360 1.00 38.58 76 HIS A C 1
ATOM 1105 O O . HIS A 1 78 ? -25.252 -10.715 -26.476 1.00 37.70 76 HIS A O 1
ATOM 1120 N N . THR A 1 79 ? -26.106 -12.687 -25.805 1.00 35.26 77 THR A N 1
ATOM 1121 C CA . THR A 1 79 ? -27.339 -12.108 -25.279 1.00 49.50 77 THR A CA 1
ATOM 1122 C C . THR A 1 79 ? -27.353 -12.188 -23.749 1.00 39.01 77 THR A C 1
ATOM 1123 O O . THR A 1 79 ? -28.243 -11.649 -23.092 1.00 41.55 77 THR A O 1
ATOM 1134 N N . ALA A 1 80 ? -26.336 -12.835 -23.188 1.00 45.47 78 ALA A N 1
ATOM 1135 C CA . ALA A 1 80 ? -26.152 -12.884 -21.742 1.00 37.83 78 ALA A CA 1
ATOM 1136 C C . ALA A 1 80 ? -24.657 -12.803 -21.435 1.00 42.36 78 ALA A C 1
ATOM 1137 O O . ALA A 1 80 ? -23.859 -12.536 -22.325 1.00 34.11 78 ALA A O 1
ATOM 1144 N N A SER A 1 81 ? -24.288 -13.030 -20.179 0.33 35.94 79 SER A N 1
ATOM 1145 N N B SER A 1 81 ? -24.283 -13.032 -20.182 0.67 35.93 79 SER A N 1
ATOM 1146 C CA A SER A 1 81 ? -22.911 -12.830 -19.737 0.33 34.35 79 SER A CA 1
ATOM 1147 C CA B SER A 1 81 ? -22.898 -12.843 -19.763 0.67 34.30 79 SER A CA 1
ATOM 1148 C C A SER A 1 81 ? -21.961 -13.902 -20.263 0.33 40.68 79 SER A C 1
ATOM 1149 C C B SER A 1 81 ? -21.979 -13.928 -20.305 0.67 41.02 79 SER A C 1
ATOM 1150 O O A SER A 1 81 ? -22.357 -15.044 -20.495 0.33 32.00 79 SER A O 1
ATOM 1151 O O B SER A 1 81 ? -22.400 -15.058 -20.547 0.67 31.36 79 SER A O 1
ATOM 1166 N N A ILE A 1 82 ? -20.701 -13.516 -20.439 0.33 32.97 80 ILE A N 1
ATOM 1167 N N B ILE A 1 82 ? -20.714 -13.565 -20.478 0.67 26.52 80 ILE A N 1
ATOM 1168 C CA A ILE A 1 82 ? -19.658 -14.442 -20.861 0.33 27.45 80 ILE A CA 1
ATOM 1169 C CA B ILE A 1 82 ? -19.693 -14.494 -20.935 0.67 28.98 80 ILE A CA 1
ATOM 1170 C C A ILE A 1 82 ? -19.198 -15.278 -19.680 0.33 28.32 80 ILE A C 1
ATOM 1171 C C B ILE A 1 82 ? -19.128 -15.272 -19.750 0.67 28.76 80 ILE A C 1
ATOM 1172 O O A ILE A 1 82 ? -18.871 -14.731 -18.624 0.33 33.22 80 ILE A O 1
ATOM 1173 O O B ILE A 1 82 ? -18.650 -14.680 -18.779 0.67 31.57 80 ILE A O 1
ATOM 1204 N N . GLN A 1 83 ? -19.168 -16.596 -19.852 1.00 25.63 81 GLN A N 1
ATOM 1205 C CA . GLN A 1 83 ? -18.713 -17.483 -18.779 1.00 30.88 81 GLN A CA 1
ATOM 1206 C C . GLN A 1 83 ? -17.299 -18.010 -18.981 1.00 26.29 81 GLN A C 1
ATOM 1207 O O . GLN A 1 83 ? -16.613 -18.336 -18.012 1.00 24.53 81 GLN A O 1
ATOM 1221 N N . ASP A 1 84 ? -16.874 -18.120 -20.234 1.00 22.50 82 ASP A N 1
ATOM 1222 C CA . ASP A 1 84 ? -15.536 -18.603 -20.536 1.00 19.97 82 ASP A CA 1
ATOM 1223 C C . ASP A 1 84 ? -15.123 -18.140 -21.924 1.00 27.89 82 ASP A C 1
ATOM 1224 O O . ASP A 1 84 ? -15.955 -17.942 -22.807 1.00 23.74 82 ASP A O 1
ATOM 1233 N N . THR A 1 85 ? -13.822 -17.973 -22.103 1.00 20.48 83 THR A N 1
ATOM 1234 C CA . THR A 1 85 ? -13.259 -17.529 -23.368 1.00 23.05 83 THR A CA 1
ATOM 1235 C C . THR A 1 85 ? -11.953 -18.282 -23.569 1.00 19.23 83 THR A C 1
ATOM 1236 O O . THR A 1 85 ? -11.196 -18.445 -22.623 1.00 23.15 83 THR A O 1
ATOM 1247 N N . ASN A 1 86 ? -11.689 -18.733 -24.790 1.00 21.49 84 ASN A N 1
ATOM 1248 C CA . ASN A 1 86 ? -10.404 -19.356 -25.104 1.00 21.39 84 ASN A CA 1
ATOM 1249 C C . ASN A 1 86 ? -10.034 -19.163 -26.566 1.00 22.18 84 ASN A C 1
ATOM 1250 O O . ASN A 1 86 ? -10.832 -19.430 -27.462 1.00 21.08 84 ASN A O 1
ATOM 1261 N N . PHE A 1 87 ? -8.818 -18.683 -26.797 1.00 20.51 85 PHE A N 1
ATOM 1262 C CA . PHE A 1 87 ? -8.271 -18.623 -28.144 1.00 20.24 85 PHE A CA 1
ATOM 1263 C C . PHE A 1 87 ? -7.932 -20.014 -28.665 1.00 20.04 85 PHE A C 1
ATOM 1264 O O . PHE A 1 87 ? -7.600 -20.918 -27.890 1.00 21.49 85 PHE A O 1
ATOM 1281 N N . SER A 1 88 ? -8.015 -20.181 -29.979 1.00 22.43 86 SER A N 1
ATOM 1282 C CA . SER A 1 88 ? -7.555 -21.407 -30.614 1.00 22.20 86 SER A CA 1
ATOM 1283 C C . SER A 1 88 ? -6.073 -21.621 -30.342 1.00 23.16 86 SER A C 1
ATOM 1284 O O . SER A 1 88 ? -5.308 -20.662 -30.285 1.00 18.81 86 SER A O 1
ATOM 1292 N N . PRO A 1 89 ? -5.656 -22.881 -30.185 1.00 21.69 87 PRO A N 1
ATOM 1293 C CA . PRO A 1 89 ? -4.220 -23.132 -30.026 1.00 18.76 87 PRO A CA 1
ATOM 1294 C C . PRO A 1 89 ? -3.412 -22.900 -31.296 1.00 17.94 87 PRO A C 1
ATOM 1295 O O . PRO A 1 89 ? -2.178 -22.851 -31.230 1.00 19.11 87 PRO A O 1
ATOM 1306 N N . PHE A 1 90 ? -4.090 -22.788 -32.435 1.00 20.17 88 PHE A N 1
ATOM 1307 C CA . PHE A 1 90 ? -3.411 -22.802 -33.728 1.00 22.19 88 PHE A CA 1
ATOM 1308 C C . PHE A 1 90 ? -3.608 -21.547 -34.567 1.00 25.22 88 PHE A C 1
ATOM 1309 O O . PHE A 1 90 ? -2.685 -21.091 -35.227 1.00 24.41 88 PHE A O 1
ATOM 1326 N N . TYR A 1 91 ? -4.819 -21.005 -34.535 1.00 21.13 89 TYR A N 1
ATOM 1327 C CA . TYR A 1 91 ? -5.218 -19.940 -35.443 1.00 21.43 89 TYR A CA 1
ATOM 1328 C C . TYR A 1 91 ? -5.390 -18.641 -34.678 1.00 21.28 89 TYR A C 1
ATOM 1329 O O . TYR A 1 91 ? -6.261 -18.520 -33.814 1.00 21.93 89 TYR A O 1
ATOM 1347 N N . ARG A 1 92 ? -4.523 -17.687 -35.000 1.00 25.57 90 ARG A N 1
ATOM 1348 C CA . ARG A 1 92 ? -4.384 -16.458 -34.237 1.00 28.56 90 ARG A CA 1
ATOM 1349 C C . ARG A 1 92 ? -5.655 -15.622 -34.165 1.00 28.57 90 ARG A C 1
ATOM 1350 O O . ARG A 1 92 ? -5.842 -14.852 -33.220 1.00 24.41 90 ARG A O 1
ATOM 1371 N N . ASP A 1 93 ? -6.513 -15.770 -35.169 1.00 28.65 91 ASP A N 1
ATOM 1372 C CA . ASP A 1 93 ? -7.703 -14.933 -35.297 1.00 25.82 91 ASP A CA 1
ATOM 1373 C C . ASP A 1 93 ? -8.968 -15.620 -34.794 1.00 24.46 91 ASP A C 1
ATOM 1374 O O . ASP A 1 93 ? -10.054 -15.043 -34.864 1.00 26.71 91 ASP A O 1
ATOM 1383 N N . ILE A 1 94 ? -8.827 -16.839 -34.281 1.00 21.29 92 ILE A N 1
ATOM 1384 C CA . ILE A 1 94 ? -9.976 -17.648 -33.884 1.00 21.95 92 ILE A CA 1
ATOM 1385 C C . ILE A 1 94 ? -10.073 -17.805 -32.372 1.00 23.19 92 ILE A C 1
ATOM 1386 O O . ILE A 1 94 ? -9.099 -18.127 -31.695 1.00 22.73 92 ILE A O 1
ATOM 1402 N N . LEU A 1 95 ? -11.266 -17.585 -31.842 1.00 22.04 93 LEU A N 1
ATOM 1403 C CA . LEU A 1 95 ? -11.503 -17.839 -30.435 1.00 18.26 93 LEU A CA 1
ATOM 1404 C C . LEU A 1 95 ? -12.929 -18.301 -30.224 1.00 23.57 93 LEU A C 1
ATOM 1405 O O . LEU A 1 95 ? -13.778 -18.175 -31.114 1.00 25.44 93 LEU A O 1
ATOM 1421 N N . ALA A 1 96 ? -13.174 -18.836 -29.034 1.00 20.96 94 ALA A N 1
ATOM 1422 C CA . ALA A 1 96 ? -14.495 -19.304 -28.654 1.00 20.65 94 ALA A CA 1
ATOM 1423 C C . ALA A 1 96 ? -14.949 -18.691 -27.336 1.00 19.61 94 ALA A C 1
ATOM 1424 O O . ALA A 1 96 ? -14.161 -18.519 -26.414 1.00 21.55 94 ALA A O 1
ATOM 1431 N N . THR A 1 97 ? -16.239 -18.387 -27.251 1.00 24.03 95 THR A N 1
ATOM 1432 C CA . THR A 1 97 ? -16.838 -17.966 -25.996 1.00 24.21 95 THR A CA 1
ATOM 1433 C C . THR A 1 97 ? -17.974 -18.906 -25.623 1.00 24.52 95 THR A C 1
ATOM 1434 O O . THR A 1 97 ? -18.700 -19.396 -26.487 1.00 24.34 95 THR A O 1
ATOM 1445 N N . ALA A 1 98 ? -18.097 -19.154 -24.326 1.00 22.83 96 ALA A N 1
ATOM 1446 C CA . ALA A 1 98 ? -19.249 -19.822 -23.748 1.00 23.00 96 ALA A CA 1
ATOM 1447 C C . ALA A 1 98 ? -20.114 -18.773 -23.075 1.00 23.64 96 ALA A C 1
ATOM 1448 O O . ALA A 1 98 ? -19.600 -17.887 -22.405 1.00 24.63 96 ALA A O 1
ATOM 1455 N N . CYS A 1 99 ? -21.428 -18.883 -23.233 1.00 22.82 97 CYS A N 1
ATOM 1456 C CA . CYS A 1 99 ? -22.333 -17.836 -22.780 1.00 28.30 97 CYS A CA 1
ATOM 1457 C C . CYS A 1 99 ? -23.461 -18.382 -21.904 1.00 27.45 97 CYS A C 1
ATOM 1458 O O . CYS A 1 99 ? -23.883 -19.539 -22.045 1.00 29.98 97 CYS A O 1
ATOM 1466 N N . GLU A 1 100 ? -23.939 -17.539 -20.994 1.00 27.01 98 GLU A N 1
ATOM 1467 C CA . GLU A 1 100 ? -25.054 -17.899 -20.129 1.00 30.97 98 GLU A CA 1
ATOM 1468 C C . GLU A 1 100 ? -26.314 -18.192 -20.925 1.00 29.92 98 GLU A C 1
ATOM 1469 O O . GLU A 1 100 ? -27.233 -18.819 -20.404 1.00 31.20 98 GLU A O 1
ATOM 1481 N N . ASP A 1 101 ? -26.375 -17.743 -22.178 1.00 34.60 99 ASP A N 1
ATOM 1482 C CA . ASP A 1 101 ? -27.572 -17.987 -22.990 1.00 37.13 99 ASP A CA 1
ATOM 1483 C C . ASP A 1 101 ? -27.522 -19.364 -23.669 1.00 34.76 99 ASP A C 1
ATOM 1484 O O . ASP A 1 101 ? -28.336 -19.658 -24.545 1.00 36.05 99 ASP A O 1
ATOM 1493 N N . THR A 1 102 ? -26.567 -20.191 -23.235 1.00 29.28 100 THR A N 1
ATOM 1494 C CA . THR A 1 102 ? -26.433 -21.608 -23.611 1.00 27.88 100 THR A CA 1
ATOM 1495 C C . THR A 1 102 ? -25.724 -21.836 -24.943 1.00 28.56 100 THR A C 1
ATOM 1496 O O . THR A 1 102 ? -25.542 -22.983 -25.355 1.00 28.11 100 THR A O 1
ATOM 1507 N N . ILE A 1 103 ? -25.277 -20.762 -25.586 1.00 28.43 101 ILE A N 1
ATOM 1508 C CA . ILE A 1 103 ? -24.658 -20.857 -26.901 1.00 25.25 101 ILE A CA 1
ATOM 1509 C C . ILE A 1 103 ? -23.136 -20.717 -26.827 1.00 25.93 101 ILE A C 1
ATOM 1510 O O . ILE A 1 103 ? -22.613 -19.839 -26.137 1.00 29.88 101 ILE A O 1
ATOM 1526 N N . VAL A 1 104 ? -22.433 -21.604 -27.530 1.00 23.89 102 VAL A N 1
ATOM 1527 C CA . VAL A 1 104 ? -20.999 -21.458 -27.737 1.00 21.78 102 VAL A CA 1
ATOM 1528 C C . VAL A 1 104 ? -20.796 -20.823 -29.105 1.00 24.17 102 VAL A C 1
ATOM 1529 O O . VAL A 1 104 ? -21.341 -21.294 -30.100 1.00 27.22 102 VAL A O 1
ATOM 1542 N N . ARG A 1 105 ? -20.024 -19.739 -29.139 1.00 22.64 103 ARG A N 1
ATOM 1543 C CA . ARG A 1 105 ? -19.801 -18.976 -30.361 1.00 22.76 103 ARG A CA 1
ATOM 1544 C C . ARG A 1 105 ? -18.333 -19.027 -30.760 1.00 22.67 103 ARG A C 1
ATOM 1545 O O . ARG A 1 105 ? -17.458 -18.831 -29.925 1.00 23.36 103 ARG A O 1
ATOM 1566 N N . ILE A 1 106 ? -18.080 -19.312 -32.034 1.00 22.83 104 ILE A N 1
ATOM 1567 C CA . ILE A 1 106 ? -16.728 -19.283 -32.583 1.00 24.63 104 ILE A CA 1
ATOM 1568 C C . ILE A 1 106 ? -16.572 -17.983 -33.357 1.00 25.50 104 ILE A C 1
ATOM 1569 O O . ILE A 1 106 ? -17.400 -17.650 -34.204 1.00 27.67 104 ILE A O 1
ATOM 1585 N N . TRP A 1 107 ? -15.508 -17.253 -33.054 1.00 26.11 105 TRP A N 1
ATOM 1586 C CA . TRP A 1 107 ? -15.276 -15.936 -33.623 1.00 28.64 105 TRP A CA 1
ATOM 1587 C C . TRP A 1 107 ? -14.027 -15.913 -34.492 1.00 27.72 105 TRP A C 1
ATOM 1588 O O . TRP A 1 107 ? -13.053 -16.598 -34.192 1.00 30.08 105 TRP A O 1
ATOM 1609 N N . GLN A 1 108 ? -14.062 -15.114 -35.555 1.00 26.70 106 GLN A N 1
ATOM 1610 C CA . GLN A 1 108 ? -12.887 -14.872 -36.386 1.00 31.31 106 GLN A CA 1
ATOM 1611 C C . GLN A 1 108 ? -12.593 -13.381 -36.475 1.00 30.23 106 GLN A C 1
ATOM 1612 O O . GLN A 1 108 ? -13.337 -12.625 -37.108 1.00 28.80 106 GLN A O 1
ATOM 1626 N N . LEU A 1 109 ? -11.501 -12.959 -35.844 1.00 30.01 107 LEU A N 1
ATOM 1627 C CA . LEU A 1 109 ? -11.085 -11.556 -35.882 1.00 31.96 107 LEU A CA 1
ATOM 1628 C C . LEU A 1 109 ? -10.594 -11.160 -37.271 1.00 29.54 107 LEU A C 1
ATOM 1629 O O . LEU A 1 109 ? -10.089 -12.001 -38.016 1.00 35.97 107 LEU A O 1
ATOM 1645 N N . PRO A 1 110 ? -10.727 -9.872 -37.627 1.00 33.28 108 PRO A N 1
ATOM 1646 C CA . PRO A 1 110 ? -10.199 -9.419 -38.916 1.00 37.75 108 PRO A CA 1
ATOM 1647 C C . PRO A 1 110 ? -8.679 -9.454 -38.931 1.00 35.68 108 PRO A C 1
ATOM 1648 O O . PRO A 1 110 ? -8.079 -9.640 -37.870 1.00 38.11 108 PRO A O 1
ATOM 1659 N N . GLU A 1 111 ? -8.071 -9.287 -40.101 1.00 51.08 109 GLU A N 1
ATOM 1660 C CA . GLU A 1 111 ? -6.615 -9.260 -40.204 1.00 67.78 109 GLU A CA 1
ATOM 1661 C C . GLU A 1 111 ? -6.038 -8.147 -39.334 1.00 56.71 109 GLU A C 1
ATOM 1662 O O . GLU A 1 111 ? -5.082 -8.362 -38.587 1.00 53.51 109 GLU A O 1
ATOM 1674 N N . GLU A 1 112 ? -6.636 -6.963 -39.436 1.00 61.01 110 GLU A N 1
ATOM 1675 C CA . GLU A 1 112 ? -6.224 -5.803 -38.649 1.00 70.90 110 GLU A CA 1
ATOM 1676 C C . GLU A 1 112 ? -7.273 -5.461 -37.595 1.00 67.47 110 GLU A C 1
ATOM 1677 O O . GLU A 1 112 ? -8.389 -5.063 -37.927 1.00 51.79 110 GLU A O 1
ATOM 1689 N N . VAL A 1 113 ? -6.905 -5.621 -36.328 1.00 71.44 111 VAL A N 1
ATOM 1690 C CA . VAL A 1 113 ? -7.794 -5.310 -35.212 1.00 39.21 111 VAL A CA 1
ATOM 1691 C C . VAL A 1 113 ? -7.485 -3.921 -34.661 1.00 45.43 111 VAL A C 1
ATOM 1692 O O . VAL A 1 113 ? -6.396 -3.685 -34.133 1.00 46.38 111 VAL A O 1
ATOM 1705 N N . THR A 1 114 ? -8.447 -3.010 -34.784 1.00 56.10 112 THR A N 1
ATOM 1706 C CA . THR A 1 114 ? -8.294 -1.645 -34.288 1.00 49.23 112 THR A CA 1
ATOM 1707 C C . THR A 1 114 ? -9.367 -1.334 -33.253 1.00 45.36 112 THR A C 1
ATOM 1708 O O . THR A 1 114 ? -10.210 -2.176 -32.954 1.00 44.16 112 THR A O 1
ATOM 1719 N N . GLY A 1 115 ? -9.343 -0.112 -32.728 1.00 40.90 113 GLY A N 1
ATOM 1720 C CA . GLY A 1 115 ? -10.303 0.314 -31.725 1.00 40.88 113 GLY A CA 1
ATOM 1721 C C . GLY A 1 115 ? -11.714 0.462 -32.262 1.00 41.77 113 GLY A C 1
ATOM 1722 O O . GLY A 1 115 ? -12.658 0.604 -31.486 1.00 77.59 113 GLY A O 1
ATOM 1726 N N . THR A 1 116 ? -11.859 0.424 -33.586 1.00 42.87 114 THR A N 1
ATOM 1727 C CA . THR A 1 116 ? -13.169 0.554 -34.228 1.00 44.08 114 THR A CA 1
ATOM 1728 C C . THR A 1 116 ? -13.678 -0.788 -34.757 1.00 42.43 114 THR A C 1
ATOM 1729 O O . THR A 1 116 ? -14.747 -0.861 -35.365 1.00 62.59 114 THR A O 1
ATOM 1740 N N . THR A 1 117 ? -12.907 -1.844 -34.527 1.00 40.88 115 THR A N 1
ATOM 1741 C CA . THR A 1 117 ? -13.315 -3.186 -34.921 1.00 43.79 115 THR A CA 1
ATOM 1742 C C . THR A 1 117 ? -14.472 -3.668 -34.055 1.00 51.90 115 THR A C 1
ATOM 1743 O O . THR A 1 117 ? -14.413 -3.595 -32.827 1.00 40.79 115 THR A O 1
ATOM 1754 N N . GLU A 1 118 ? -15.519 -4.163 -34.711 1.00 41.22 116 GLU A N 1
ATOM 1755 C CA . GLU A 1 118 ? -16.686 -4.701 -34.025 1.00 46.57 116 GLU A CA 1
ATOM 1756 C C . GLU A 1 118 ? -17.112 -6.015 -34.666 1.00 36.92 116 GLU A C 1
ATOM 1757 O O . GLU A 1 118 ? -17.360 -6.072 -35.871 1.00 41.53 116 GLU A O 1
ATOM 1769 N N . LEU A 1 119 ? -17.181 -7.061 -33.851 1.00 33.89 117 LEU A N 1
ATOM 1770 C CA . LEU A 1 119 ? -17.646 -8.373 -34.283 1.00 32.99 117 LEU A CA 1
ATOM 1771 C C . LEU A 1 119 ? -19.026 -8.662 -33.707 1.00 33.06 117 LEU A C 1
ATOM 1772 O O . LEU A 1 119 ? -19.208 -8.642 -32.489 1.00 54.14 117 LEU A O 1
ATOM 1788 N N . LYS A 1 120 ? -19.990 -8.930 -34.583 1.00 40.18 118 LYS A N 1
ATOM 1789 C CA . LYS A 1 120 ? -21.353 -9.247 -34.161 1.00 42.96 118 LYS A CA 1
ATOM 1790 C C . LYS A 1 120 ? -21.758 -10.662 -34.550 1.00 39.85 118 LYS A C 1
ATOM 1791 O O . LYS A 1 120 ? -22.532 -11.304 -33.841 1.00 52.54 118 LYS A O 1
ATOM 1810 N N . GLU A 1 121 ? -21.240 -11.139 -35.679 1.00 38.33 119 GLU A N 1
ATOM 1811 C CA . GLU A 1 121 ? -21.605 -12.457 -36.196 1.00 35.42 119 GLU A CA 1
ATOM 1812 C C . GLU A 1 121 ? -20.488 -13.482 -35.998 1.00 31.92 119 GLU A C 1
ATOM 1813 O O . GLU A 1 121 ? -19.388 -13.307 -36.514 1.00 36.95 119 GLU A O 1
ATOM 1825 N N . PRO A 1 122 ? -20.760 -14.559 -35.242 1.00 34.52 120 PRO A N 1
ATOM 1826 C CA . PRO A 1 122 ? -19.771 -15.639 -35.167 1.00 29.67 120 PRO A CA 1
ATOM 1827 C C . PRO A 1 122 ? -19.651 -16.388 -36.486 1.00 28.41 120 PRO A C 1
ATOM 1828 O O . PRO A 1 122 ? -20.600 -16.376 -37.271 1.00 34.38 120 PRO A O 1
ATOM 1839 N N . ILE A 1 123 ? -18.513 -17.030 -36.728 1.00 29.33 121 ILE A N 1
ATOM 1840 C CA . ILE A 1 123 ? -18.360 -17.863 -37.919 1.00 30.92 121 ILE A CA 1
ATOM 1841 C C . ILE A 1 123 ? -19.025 -19.224 -37.706 1.00 29.46 121 ILE A C 1
ATOM 1842 O O . ILE A 1 123 ? -19.331 -19.938 -38.661 1.00 32.46 121 ILE A O 1
ATOM 1858 N N . ALA A 1 124 ? -19.243 -19.574 -36.444 1.00 28.30 122 ALA A N 1
ATOM 1859 C CA . ALA A 1 124 ? -19.984 -20.780 -36.092 1.00 29.11 122 ALA A CA 1
ATOM 1860 C C . ALA A 1 124 ? -20.737 -20.545 -34.787 1.00 29.61 122 ALA A C 1
ATOM 1861 O O . ALA A 1 124 ? -20.186 -19.992 -33.829 1.00 29.66 122 ALA A O 1
ATOM 1868 N N . THR A 1 125 ? -22.005 -20.946 -34.780 1.00 30.71 123 THR A N 1
ATOM 1869 C CA . THR A 1 125 ? -22.871 -20.820 -33.618 1.00 27.92 123 THR A CA 1
ATOM 1870 C C . THR A 1 125 ? -23.287 -22.227 -33.190 1.00 33.77 123 THR A C 1
ATOM 1871 O O . THR A 1 125 ? -24.038 -22.895 -33.896 1.00 32.45 123 THR A O 1
ATOM 1882 N N . LEU A 1 126 ? -22.778 -22.667 -32.042 1.00 28.82 124 LEU A N 1
ATOM 1883 C CA . LEU A 1 126 ? -22.951 -24.046 -31.582 1.00 24.96 124 LEU A CA 1
ATOM 1884 C C . LEU A 1 126 ? -24.050 -24.125 -30.533 1.00 28.89 124 LEU A C 1
ATOM 1885 O O . LEU A 1 126 ? -23.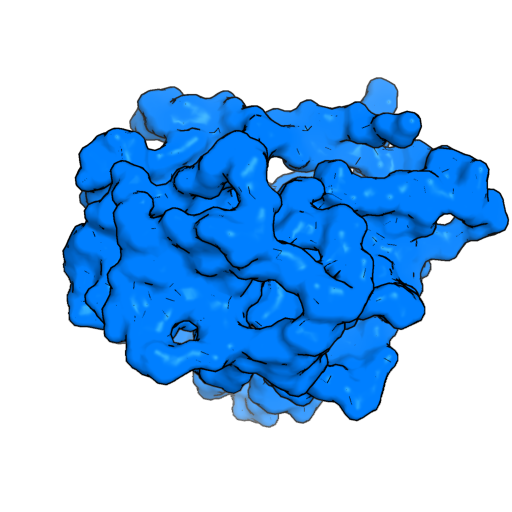859 -23.719 -29.387 1.00 29.46 124 LEU A O 1
ATOM 1901 N N . THR A 1 127 ? -25.202 -24.652 -30.944 1.00 37.79 125 THR A N 1
ATOM 1902 C CA . THR A 1 127 ? -26.417 -24.631 -30.131 1.00 29.40 125 THR A CA 1
ATOM 1903 C C . THR A 1 127 ? -26.759 -26.022 -29.611 1.00 28.11 125 THR A C 1
ATOM 1904 O O . THR A 1 127 ? -26.293 -27.026 -30.158 1.00 31.65 125 THR A O 1
ATOM 1915 N N . GLY A 1 128 ? -27.569 -26.078 -28.555 1.00 37.26 126 GLY A N 1
ATOM 1916 C CA . GLY A 1 128 ? -28.102 -27.339 -28.066 1.00 50.38 126 GLY A CA 1
ATOM 1917 C C . GLY A 1 128 ? -28.045 -27.520 -26.560 1.00 28.26 126 GLY A C 1
ATOM 1918 O O . GLY A 1 128 ? -28.846 -28.268 -25.996 1.00 30.75 126 GLY A O 1
ATOM 1922 N N . ALA A 1 129 ? -27.100 -26.848 -25.908 1.00 28.49 127 ALA A N 1
ATOM 1923 C CA . ALA A 1 129 ? -26.974 -26.924 -24.458 1.00 33.98 127 ALA A CA 1
ATOM 1924 C C . ALA A 1 129 ? -28.248 -26.405 -23.820 1.00 32.25 127 ALA A C 1
ATOM 1925 O O . ALA A 1 129 ? -28.812 -25.413 -24.284 1.00 31.43 127 ALA A O 1
ATOM 1932 N N . LEU A 1 130 ? -28.706 -27.076 -22.767 1.00 29.65 128 LEU A N 1
ATOM 1933 C CA . LEU A 1 130 ? -29.993 -26.749 -22.151 1.00 32.18 128 LEU A CA 1
ATOM 1934 C C . LEU A 1 130 ? -29.880 -25.708 -21.039 1.00 34.42 128 LEU A C 1
ATOM 1935 O O . LEU A 1 130 ? -30.875 -25.095 -20.668 1.00 36.63 128 LEU A O 1
ATOM 1951 N N . LYS A 1 131 ? -28.678 -25.515 -20.503 1.00 30.89 129 LYS A N 1
ATOM 1952 C CA . LYS A 1 131 ? -28.456 -24.492 -19.486 1.00 37.97 129 LYS A CA 1
ATOM 1953 C C . LYS A 1 131 ? -27.169 -23.742 -19.805 1.00 37.28 129 LYS A C 1
ATOM 1954 O O . LYS A 1 131 ? -26.521 -24.009 -20.820 1.00 27.66 129 LYS A O 1
ATOM 1973 N N . LYS A 1 132 ? -26.815 -22.777 -18.964 1.00 29.55 130 LYS A N 1
ATOM 1974 C CA . LYS A 1 132 ? -25.644 -21.956 -19.236 1.00 27.94 130 LYS A CA 1
ATOM 1975 C C . LYS A 1 132 ? -24.406 -22.818 -19.433 1.00 32.27 130 LYS A C 1
ATOM 1976 O O . LYS A 1 132 ? -24.212 -23.829 -18.751 1.00 28.81 130 LYS A O 1
ATOM 1995 N N . VAL A 1 133 ? -23.587 -22.417 -20.397 1.00 32.76 131 VAL A N 1
ATOM 1996 C CA . VAL A 1 133 ? -22.355 -23.125 -20.697 1.00 22.54 131 VAL A CA 1
ATOM 1997 C C . VAL A 1 133 ? -21.218 -22.446 -19.953 1.00 28.76 131 VAL A C 1
ATOM 1998 O O . VAL A 1 133 ? -21.087 -21.219 -19.986 1.00 26.39 131 VAL A O 1
ATOM 2011 N N . LEU A 1 134 ? -20.405 -23.254 -19.280 1.00 24.38 132 LEU A N 1
ATOM 2012 C CA . LEU A 1 134 ? -19.437 -22.746 -18.318 1.00 24.94 132 LEU A CA 1
ATOM 2013 C C . LEU A 1 134 ? -17.994 -22.876 -18.781 1.00 27.11 132 LEU A C 1
ATOM 2014 O O . LEU A 1 134 ? -17.095 -22.301 -18.171 1.00 26.06 132 LEU A O 1
ATOM 2030 N N . SER A 1 135 ? -17.768 -23.646 -19.836 1.00 24.28 133 SER A N 1
ATOM 2031 C CA . SER A 1 135 ? -16.428 -23.791 -20.370 1.00 23.43 133 SER A CA 1
ATOM 2032 C C . SER A 1 135 ? -16.458 -24.044 -21.864 1.00 22.75 133 SER A C 1
ATOM 2033 O O . SER A 1 135 ? -17.428 -24.564 -22.399 1.00 24.07 133 SER A O 1
ATOM 2041 N N . ALA A 1 136 ? -15.380 -23.648 -22.529 1.00 20.11 134 ALA A N 1
ATOM 2042 C CA . ALA A 1 136 ? -15.188 -23.921 -23.940 1.00 19.55 134 ALA A CA 1
ATOM 2043 C C . ALA A 1 136 ? -13.690 -24.092 -24.145 1.00 19.65 134 ALA A C 1
ATOM 2044 O O . ALA A 1 136 ? -12.944 -23.115 -24.123 1.00 23.92 134 ALA A O 1
ATOM 2051 N N . GLU A 1 137 ? -13.266 -25.338 -24.325 1.00 20.54 135 GLU A N 1
ATOM 2052 C CA . GLU A 1 137 ? -11.847 -25.675 -24.392 1.00 21.75 135 GLU A CA 1
ATOM 2053 C C . GLU A 1 137 ? -11.479 -26.378 -25.695 1.00 17.52 135 GLU A C 1
ATOM 2054 O O . GLU A 1 137 ? -12.079 -27.392 -26.075 1.00 18.96 135 GLU A O 1
ATOM 2066 N N . TRP A 1 138 ? -10.467 -25.836 -26.358 1.00 20.29 136 TRP A N 1
ATOM 2067 C CA . TRP A 1 138 ? -9.977 -26.389 -27.607 1.00 19.77 136 TRP A CA 1
ATOM 2068 C C . TRP A 1 138 ? -9.044 -27.562 -27.373 1.00 22.55 136 TRP A C 1
ATOM 2069 O O . TRP A 1 138 ? -8.180 -27.514 -26.495 1.00 20.40 136 TRP A O 1
ATOM 2090 N N . ASN A 1 139 ? -9.195 -28.590 -28.197 1.00 18.34 137 ASN A N 1
ATOM 2091 C CA . ASN A 1 139 ? -8.251 -29.689 -28.223 1.00 17.49 137 ASN A CA 1
ATOM 2092 C C . ASN A 1 139 ? -6.863 -29.160 -28.585 1.00 22.16 137 ASN A C 1
ATOM 2093 O O . ASN A 1 139 ? -6.723 -28.426 -29.559 1.00 19.36 137 ASN A O 1
ATOM 2104 N N . PRO A 1 140 ? -5.837 -29.522 -27.801 1.00 20.33 138 PRO A N 1
ATOM 2105 C CA . PRO A 1 140 ? -4.494 -28.974 -28.038 1.00 16.37 138 PRO A CA 1
ATOM 2106 C C . PRO A 1 140 ? -3.755 -29.623 -29.201 1.00 17.41 138 PRO A C 1
ATOM 2107 O O . PRO A 1 140 ? -2.704 -29.118 -29.579 1.00 19.18 138 PRO A O 1
ATOM 2118 N N . ALA A 1 141 ? -4.289 -30.707 -29.760 1.00 17.18 139 ALA A N 1
ATOM 2119 C CA . ALA A 1 141 ? -3.603 -31.423 -30.835 1.00 18.74 139 ALA A CA 1
ATOM 2120 C C . ALA A 1 141 ? -4.390 -31.444 -32.137 1.00 21.67 139 ALA A C 1
ATOM 2121 O O . ALA A 1 141 ? -3.810 -31.623 -33.208 1.00 22.17 139 ALA A O 1
ATOM 2128 N N . VAL A 1 142 ? -5.701 -31.266 -32.042 1.00 20.51 140 VAL A N 1
ATOM 2129 C CA . VAL A 1 142 ? -6.585 -31.473 -33.180 1.00 23.11 140 VAL A CA 1
ATOM 2130 C C . VAL A 1 142 ? -7.330 -30.211 -33.534 1.00 23.18 140 VAL A C 1
ATOM 2131 O O . VAL A 1 142 ? -8.012 -29.617 -32.702 1.00 21.48 140 VAL A O 1
ATOM 2144 N N A SER A 1 143 ? -7.190 -29.806 -34.787 0.69 24.51 141 SER A N 1
ATOM 2145 N N B SER A 1 143 ? -7.204 -29.796 -34.786 0.31 24.01 141 SER A N 1
ATOM 2146 C CA A SER A 1 143 ? -7.928 -28.684 -35.326 0.69 26.71 141 SER A CA 1
ATOM 2147 C CA B SER A 1 143 ? -7.913 -28.624 -35.256 0.31 28.39 141 SER A CA 1
ATOM 2148 C C A SER A 1 143 ? -9.427 -28.951 -35.274 0.69 22.18 141 SER A C 1
ATOM 2149 C C B SER A 1 143 ? -9.404 -28.908 -35.331 0.31 27.68 141 SER A C 1
ATOM 2150 O O A SER A 1 143 ? -9.876 -30.064 -35.554 0.69 25.36 141 SER A O 1
ATOM 2151 O O B SER A 1 143 ? -9.827 -29.981 -35.768 0.31 27.63 141 SER A O 1
ATOM 2166 N N . GLY A 1 144 ? -10.190 -27.934 -34.896 1.00 23.95 142 GLY A N 1
ATOM 2167 C CA . GLY A 1 144 ? -11.630 -27.980 -35.038 1.00 23.95 142 GLY A CA 1
ATOM 2168 C C . GLY A 1 144 ? -12.387 -28.714 -33.957 1.00 22.08 142 GLY A C 1
ATOM 2169 O O . GLY A 1 144 ? -13.613 -28.780 -34.018 1.00 23.85 142 GLY A O 1
ATOM 2173 N N . ILE A 1 145 ? -11.678 -29.275 -32.981 1.00 21.54 143 ILE A N 1
ATOM 2174 C CA . ILE A 1 145 ? -12.328 -30.030 -31.910 1.00 20.06 143 ILE A CA 1
ATOM 2175 C C . ILE A 1 145 ? -12.378 -29.203 -30.626 1.00 23.22 143 ILE A C 1
ATOM 2176 O O . ILE A 1 145 ? -11.363 -28.700 -30.158 1.00 20.48 143 ILE A O 1
ATOM 2192 N N . LEU A 1 146 ? -13.571 -29.085 -30.059 1.00 18.89 144 LEU A N 1
ATOM 2193 C CA . LEU A 1 146 ? -13.792 -28.295 -28.860 1.00 18.46 144 LEU A CA 1
ATOM 2194 C C . LEU A 1 146 ? -14.699 -29.033 -27.888 1.00 22.79 144 LEU A C 1
ATOM 2195 O O . LEU A 1 146 ? -15.611 -29.749 -28.311 1.00 22.60 144 LEU A O 1
ATOM 2211 N N . ALA A 1 147 ? -14.447 -28.869 -26.589 1.00 21.49 145 ALA A N 1
ATOM 2212 C CA . ALA A 1 147 ? -15.337 -29.405 -25.557 1.00 19.58 145 ALA A CA 1
ATOM 2213 C C . ALA A 1 147 ? -16.007 -28.279 -24.782 1.00 20.16 145 ALA A C 1
ATOM 2214 O O . ALA A 1 147 ? -15.358 -27.303 -24.419 1.00 21.93 145 ALA A O 1
ATOM 2221 N N . SER A 1 148 ? -17.305 -28.422 -24.521 1.00 22.79 146 SER A N 1
ATOM 2222 C CA . SER A 1 148 ? -18.018 -27.420 -23.734 1.00 20.65 146 SER A CA 1
ATOM 2223 C C . SER A 1 148 ? -18.736 -28.087 -22.571 1.00 23.23 146 SER A C 1
ATOM 2224 O O . SER A 1 148 ? -19.404 -29.106 -22.739 1.00 30.76 146 SER A O 1
ATOM 2232 N N . GLY A 1 149 ? -18.570 -27.504 -21.388 1.00 21.10 147 GLY A N 1
ATOM 2233 C CA . GLY A 1 149 ? -19.192 -28.003 -20.176 1.00 23.06 147 GLY A CA 1
ATOM 2234 C C . GLY A 1 149 ? -20.372 -27.139 -19.777 1.00 22.07 147 GLY A C 1
ATOM 2235 O O . GLY A 1 149 ? -20.294 -25.906 -19.757 1.00 24.97 147 GLY A O 1
ATOM 2239 N N . CYS A 1 150 ? -21.475 -27.801 -19.453 1.00 23.96 148 CYS A N 1
ATOM 2240 C CA . CYS A 1 150 ? -22.737 -27.136 -19.180 1.00 24.22 148 CYS A CA 1
ATOM 2241 C C . CYS A 1 150 ? -23.080 -27.217 -17.696 1.00 23.05 148 CYS A C 1
ATOM 2242 O O . CYS A 1 150 ? -22.710 -28.165 -17.012 1.00 26.81 148 CYS A O 1
ATOM 2250 N N . PHE A 1 151 ? -23.785 -26.209 -17.206 1.00 25.80 149 PHE A N 1
ATOM 2251 C CA . PHE A 1 151 ? -24.234 -26.175 -15.822 1.00 31.10 149 PHE A CA 1
ATOM 2252 C C . PHE A 1 151 ? -25.112 -27.383 -15.472 1.00 31.43 149 PHE A C 1
ATOM 2253 O O . PHE A 1 151 ? -25.257 -27.726 -14.298 1.00 27.56 149 PHE A O 1
ATOM 2270 N N . ASP A 1 152 ? -25.695 -28.025 -16.484 1.00 32.33 150 ASP A N 1
ATOM 2271 C CA . ASP A 1 152 ? -26.606 -29.147 -16.235 1.00 29.92 150 ASP A CA 1
ATOM 2272 C C . ASP A 1 152 ? -25.874 -30.489 -16.134 1.00 28.69 150 ASP A C 1
ATOM 2273 O O . ASP A 1 152 ? -26.510 -31.533 -15.947 1.00 29.17 150 ASP A O 1
ATOM 2282 N N . GLY A 1 153 ? -24.549 -30.449 -16.270 1.00 26.21 151 GLY A N 1
ATOM 2283 C CA . GLY A 1 153 ? -23.701 -31.624 -16.125 1.00 22.88 151 GLY A CA 1
ATOM 2284 C C . GLY A 1 153 ? -23.242 -32.261 -17.426 1.00 21.62 151 GLY A C 1
ATOM 2285 O O . GLY A 1 153 ? -22.500 -33.249 -17.410 1.00 22.66 151 GLY A O 1
ATOM 2289 N N . THR A 1 154 ? -23.667 -31.699 -18.553 1.00 23.76 152 THR A N 1
ATOM 2290 C CA . THR A 1 154 ? -23.297 -32.234 -19.860 1.00 24.65 152 THR A CA 1
ATOM 2291 C C . THR A 1 154 ? -21.957 -31.707 -20.341 1.00 26.87 152 THR A C 1
ATOM 2292 O O . THR A 1 154 ? -21.709 -30.498 -20.325 1.00 24.23 152 THR A O 1
ATOM 2303 N N . VAL A 1 155 ? -21.105 -32.619 -20.789 1.00 20.45 153 VAL A N 1
ATOM 2304 C CA . VAL A 1 155 ? -19.928 -32.241 -21.558 1.00 20.63 153 VAL A CA 1
ATOM 2305 C C . VAL A 1 155 ? -20.231 -32.553 -23.013 1.00 23.78 153 VAL A C 1
ATOM 2306 O O . VAL A 1 155 ? -20.505 -33.708 -23.355 1.00 25.43 153 VAL A O 1
ATOM 2319 N N . ALA A 1 156 ? -20.208 -31.518 -23.852 1.00 19.49 154 ALA A N 1
ATOM 2320 C CA . ALA A 1 156 ? -20.523 -31.652 -25.266 1.00 21.72 154 ALA A CA 1
ATOM 2321 C C . ALA A 1 156 ? -19.269 -31.485 -26.098 1.00 25.52 154 ALA A C 1
ATOM 2322 O O . ALA A 1 156 ? -18.536 -30.513 -25.927 1.00 23.94 154 ALA A O 1
ATOM 2329 N N . PHE A 1 157 ? -19.032 -32.428 -27.002 1.00 22.39 155 PHE A N 1
ATOM 2330 C CA . PHE A 1 157 ? -17.873 -32.364 -27.882 1.00 23.61 155 PHE A CA 1
ATOM 2331 C C . PHE A 1 157 ? -18.294 -31.957 -29.286 1.00 27.40 155 PHE A C 1
ATOM 2332 O O . PHE A 1 157 ? -19.222 -32.526 -29.866 1.00 20.96 155 PHE A O 1
ATOM 2349 N N . TRP A 1 158 ? -17.591 -30.965 -29.823 1.00 21.99 156 TRP A N 1
ATOM 2350 C CA . TRP A 1 158 ? -17.974 -30.319 -31.068 1.00 20.78 156 TRP A CA 1
ATOM 2351 C C . TRP A 1 158 ? -16.893 -30.422 -32.126 1.00 26.83 156 TRP A C 1
ATOM 2352 O O . TRP A 1 158 ? -15.724 -30.185 -31.838 1.00 21.25 156 TRP A O 1
ATOM 2373 N N . ASN A 1 159 ? -17.294 -30.760 -33.346 1.00 22.18 157 ASN A N 1
ATOM 2374 C CA . ASN A 1 159 ? -16.476 -30.528 -34.532 1.00 24.48 157 ASN A CA 1
ATOM 2375 C C . ASN A 1 159 ? -16.921 -29.198 -3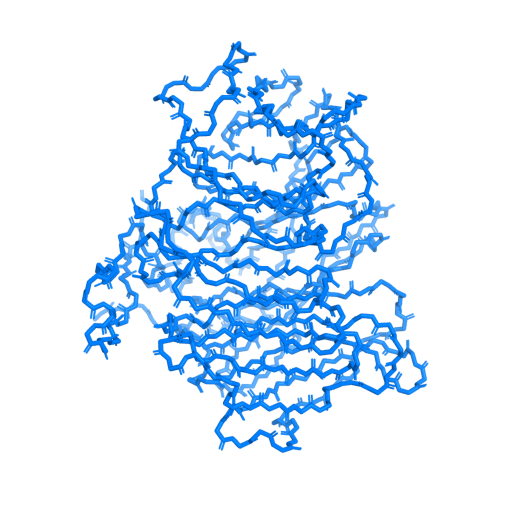5.132 1.00 24.40 157 ASN A C 1
ATOM 2376 O O . ASN A 1 159 ? -17.933 -29.134 -35.829 1.00 27.32 157 ASN A O 1
ATOM 2387 N N . VAL A 1 160 ? -16.188 -28.129 -34.851 1.00 24.74 158 VAL A N 1
ATOM 2388 C CA . VAL A 1 160 ? -16.660 -26.796 -35.218 1.00 25.96 158 VAL A CA 1
ATOM 2389 C C . VAL A 1 160 ? -16.745 -26.631 -36.732 1.00 43.37 158 VAL A C 1
ATOM 2390 O O . VAL A 1 160 ? -17.589 -25.888 -37.223 1.00 36.93 158 VAL A O 1
ATOM 2403 N N . GLU A 1 161 ? -15.881 -27.332 -37.462 1.00 28.22 159 GLU A N 1
ATOM 2404 C CA . GLU A 1 161 ? -15.871 -27.267 -38.923 1.00 32.54 159 GLU A CA 1
ATOM 2405 C C . GLU A 1 161 ? -17.213 -27.698 -39.503 1.00 33.05 159 GLU A C 1
ATOM 2406 O O . GLU A 1 161 ? -17.726 -27.083 -40.436 1.00 36.56 159 GLU A O 1
ATOM 2418 N N . LYS A 1 162 ? -17.773 -28.760 -38.935 1.00 29.94 160 LYS A N 1
ATOM 2419 C CA . LYS A 1 162 ? -19.019 -29.337 -39.424 1.00 30.85 160 LYS A CA 1
ATOM 2420 C C . LYS A 1 162 ? -20.229 -28.873 -38.616 1.00 37.94 160 LYS A C 1
ATOM 2421 O O . LYS A 1 162 ? -21.358 -29.244 -38.921 1.00 31.96 160 LYS A O 1
ATOM 2440 N N . ASN A 1 163 ? -19.988 -28.051 -37.599 1.00 32.52 161 ASN A N 1
ATOM 2441 C CA . ASN A 1 163 ? -21.029 -27.659 -36.658 1.00 34.48 161 ASN A CA 1
ATOM 2442 C C . ASN A 1 163 ? -21.746 -28.905 -36.154 1.00 32.89 161 ASN A C 1
ATOM 2443 O O . ASN A 1 163 ? -22.979 -29.004 -36.203 1.00 34.50 161 ASN A O 1
ATOM 2454 N N . GLU A 1 164 ? -20.949 -29.863 -35.686 1.00 26.60 162 GLU A N 1
ATOM 2455 C CA . GLU A 1 164 ? -21.458 -31.167 -35.278 1.00 30.59 162 GLU A CA 1
ATOM 2456 C C . GLU A 1 164 ? -21.102 -31.491 -33.832 1.00 25.74 162 GLU A C 1
ATOM 2457 O O . GLU A 1 164 ? -19.933 -31.597 -33.473 1.00 26.38 162 GLU A O 1
ATOM 2469 N N . ASN A 1 165 ? -22.135 -31.659 -33.013 1.00 28.21 163 ASN A N 1
ATOM 2470 C CA . ASN A 1 165 ? -21.987 -32.155 -31.652 1.00 29.37 163 ASN A CA 1
ATOM 2471 C C . ASN A 1 165 ? -21.901 -33.679 -31.714 1.00 26.72 163 ASN A C 1
ATOM 2472 O O . ASN A 1 165 ? -22.919 -34.370 -31.647 1.00 27.05 163 ASN A O 1
ATOM 2483 N N . PHE A 1 166 ? -20.689 -34.200 -31.873 1.00 21.99 164 PHE A N 1
ATOM 2484 C CA . PHE A 1 166 ? -20.520 -35.596 -32.260 1.00 27.50 164 PHE A CA 1
ATOM 2485 C C . PHE A 1 166 ? -20.565 -36.556 -31.076 1.00 27.28 164 PHE A C 1
ATOM 2486 O O . PHE A 1 166 ? -20.713 -37.759 -31.258 1.00 31.36 164 PHE A O 1
ATOM 2503 N N . ALA A 1 167 ? -20.441 -36.024 -29.869 1.00 27.69 165 ALA A N 1
ATOM 2504 C CA . ALA A 1 167 ? -20.523 -36.846 -28.670 1.00 26.45 165 ALA A CA 1
ATOM 2505 C C . ALA A 1 167 ? -20.871 -35.974 -27.478 1.00 24.70 165 ALA A C 1
ATOM 2506 O O . ALA A 1 167 ? -20.489 -34.809 -27.415 1.00 23.15 165 ALA A O 1
ATOM 2513 N N . SER A 1 168 ? -21.607 -36.549 -26.540 1.00 23.24 166 SER A N 1
ATOM 2514 C CA . SER A 1 168 ? -21.965 -35.855 -25.316 1.00 25.42 166 SER A CA 1
ATOM 2515 C C . SER A 1 168 ? -21.956 -36.854 -24.182 1.00 29.08 166 SER A C 1
ATOM 2516 O O . SER A 1 168 ? -22.266 -38.029 -24.379 1.00 29.17 166 SER A O 1
ATOM 2524 N N . VAL A 1 169 ? -21.586 -36.383 -23.001 1.00 21.73 167 VAL A N 1
ATOM 2525 C CA . VAL A 1 169 ? -21.635 -37.195 -21.797 1.00 22.18 167 VAL A CA 1
ATOM 2526 C C . VAL A 1 169 ? -22.252 -36.345 -20.703 1.00 20.27 167 VAL A C 1
ATOM 2527 O O . VAL A 1 169 ? -21.815 -35.213 -20.479 1.00 28.00 167 VAL A O 1
ATOM 2540 N N . LYS A 1 170 ? -23.270 -36.876 -20.031 1.00 22.94 168 LYS A N 1
ATOM 2541 C CA . LYS A 1 170 ? -23.949 -36.118 -18.988 1.00 22.32 168 LYS A CA 1
ATOM 2542 C C . LYS A 1 170 ? -23.782 -36.732 -17.602 1.00 23.71 168 LYS A C 1
ATOM 2543 O O . LYS A 1 170 ? -24.156 -37.884 -17.360 1.00 24.37 168 LYS A O 1
ATOM 2562 N N . PHE A 1 171 ? -23.242 -35.921 -16.698 1.00 23.81 169 PHE A N 1
ATOM 2563 C CA . PHE A 1 171 ? -23.152 -36.253 -15.286 1.00 24.66 169 PHE A CA 1
ATOM 2564 C C . PHE A 1 171 ? -24.368 -35.706 -14.562 1.00 28.29 169 PHE A C 1
ATOM 2565 O O . PHE A 1 171 ? -25.084 -34.857 -15.088 1.00 30.51 169 PHE A O 1
ATOM 2582 N N . GLN A 1 172 ? -24.605 -36.203 -13.355 1.00 28.14 170 GLN A N 1
ATOM 2583 C CA . GLN A 1 172 ? -25.782 -35.817 -12.594 1.00 28.50 170 GLN A CA 1
ATOM 2584 C C . GLN A 1 172 ? -25.671 -34.416 -11.985 1.00 38.86 170 GLN A C 1
ATOM 2585 O O . GLN A 1 172 ? -26.687 -33.766 -11.745 1.00 32.20 170 GLN A O 1
ATOM 2599 N N . GLU A 1 173 ? -24.446 -33.957 -11.738 1.00 28.83 171 GLU A N 1
ATOM 2600 C CA . GLU A 1 173 ? -24.227 -32.667 -11.085 1.00 31.74 171 GLU A CA 1
ATOM 2601 C C . GLU A 1 173 ? -23.489 -31.694 -11.998 1.00 26.08 171 GLU A C 1
ATOM 2602 O O . GLU A 1 173 ? -22.882 -32.102 -12.984 1.00 24.40 171 GLU A O 1
ATOM 2614 N N . SER A 1 174 ? -23.563 -30.408 -11.663 1.00 29.19 172 SER A N 1
ATOM 2615 C CA . SER A 1 174 ? -23.001 -29.347 -12.500 1.00 25.20 172 SER A CA 1
ATOM 2616 C C . SER A 1 174 ? -21.499 -29.495 -12.685 1.00 23.41 172 SER A C 1
ATOM 2617 O O . SER A 1 174 ? -20.793 -29.909 -11.772 1.00 25.97 172 SER A O 1
ATOM 2625 N N . LEU A 1 175 ? -21.022 -29.133 -13.868 1.00 27.15 173 LEU A N 1
ATOM 2626 C CA . LEU A 1 175 ? -19.589 -29.083 -14.140 1.00 20.90 173 LEU A CA 1
ATOM 2627 C C . LEU A 1 175 ? -18.932 -27.849 -13.520 1.00 22.52 173 LEU A C 1
ATOM 2628 O O . LEU A 1 175 ? -19.537 -26.779 -13.455 1.00 25.29 173 LEU A O 1
ATOM 2644 N N . LEU A 1 176 ? -17.688 -28.012 -13.071 1.00 23.66 174 LEU A N 1
ATOM 2645 C CA . LEU A 1 176 ? -16.939 -26.934 -12.430 1.00 23.91 174 LEU A CA 1
ATOM 2646 C C . LEU A 1 176 ? -15.633 -26.665 -13.175 1.00 22.68 174 LEU A C 1
ATOM 2647 O O . LEU A 1 176 ? -15.066 -25.574 -13.071 1.00 30.80 174 LEU A O 1
ATOM 2663 N N . SER A 1 177 ? -15.161 -27.656 -13.924 1.00 20.67 175 SER A N 1
ATOM 2664 C CA . SER A 1 177 ? -14.002 -27.465 -14.786 1.00 20.58 175 SER A CA 1
ATOM 2665 C C . SER A 1 177 ? -13.931 -28.585 -15.810 1.00 23.96 175 SER A C 1
ATOM 2666 O O . SER A 1 177 ? -14.462 -29.676 -15.592 1.00 23.34 175 SER A O 1
ATOM 2674 N N . ALA A 1 178 ? -13.292 -28.303 -16.940 1.00 24.16 176 ALA A N 1
ATOM 2675 C CA . ALA A 1 178 ? -13.114 -29.293 -17.991 1.00 23.79 176 ALA A CA 1
ATOM 2676 C C . ALA A 1 178 ? -11.846 -28.944 -18.753 1.00 28.31 176 ALA A C 1
ATOM 2677 O O . ALA A 1 178 ? -11.691 -27.816 -19.206 1.00 26.53 176 ALA A O 1
ATOM 2684 N N . LYS A 1 179 ? -10.929 -29.902 -18.855 1.00 21.21 177 LYS A N 1
ATOM 2685 C CA . LYS A 1 179 ? -9.630 -29.667 -19.472 1.00 21.75 177 LYS A CA 1
ATOM 2686 C C . LYS A 1 179 ? -9.199 -30.870 -20.306 1.00 19.04 177 LYS A C 1
ATOM 2687 O O . LYS A 1 179 ? -9.496 -32.007 -19.960 1.00 16.55 177 LYS A O 1
ATOM 2706 N N . TRP A 1 180 ? -8.495 -30.598 -21.399 1.00 20.08 178 TRP A N 1
ATOM 2707 C CA . TRP A 1 180 ? -7.961 -31.636 -22.279 1.00 16.23 178 TRP A CA 1
ATOM 2708 C C . TRP A 1 180 ? -6.563 -32.119 -21.878 1.00 21.24 178 TRP A C 1
ATOM 2709 O O . TRP A 1 180 ? -5.694 -31.322 -21.507 1.00 19.36 178 TRP A O 1
ATOM 2730 N N . SER A 1 181 ? -6.341 -33.421 -22.014 1.00 18.47 179 SER A N 1
ATOM 2731 C CA . SER A 1 181 ? -4.993 -33.982 -21.988 1.00 17.53 179 SER A CA 1
ATOM 2732 C C . SER A 1 181 ? -4.135 -33.382 -23.094 1.00 16.34 179 SER A C 1
ATOM 2733 O O . SER A 1 181 ? -4.630 -33.095 -24.176 1.00 18.82 179 SER A O 1
ATOM 2741 N N . TRP A 1 182 ? -2.838 -33.220 -22.839 1.00 17.14 180 TRP A N 1
ATOM 2742 C CA . TRP A 1 182 ? -1.931 -32.762 -23.882 1.00 18.91 180 TRP A CA 1
ATOM 2743 C C . TRP A 1 182 ? -1.757 -33.789 -24.998 1.00 18.78 180 TRP A C 1
ATOM 2744 O O . TRP A 1 182 ? -1.248 -33.472 -26.072 1.00 22.66 180 TRP A O 1
ATOM 2765 N N . LYS A 1 183 ? -2.196 -35.016 -24.744 1.00 19.79 181 LYS A N 1
ATOM 2766 C CA . LYS A 1 183 ? -2.237 -36.051 -25.769 1.00 18.94 181 LYS A CA 1
ATOM 2767 C C . LYS A 1 183 ? -3.416 -35.828 -26.716 1.00 18.59 181 LYS A C 1
ATOM 2768 O O . LYS A 1 183 ? -3.433 -36.339 -27.831 1.00 19.43 181 LYS A O 1
ATOM 2787 N N . GLY A 1 184 ? -4.408 -35.078 -26.246 1.00 18.65 182 GLY A N 1
ATOM 2788 C CA . GLY A 1 184 ? -5.568 -34.738 -27.049 1.00 20.37 182 GLY A CA 1
ATOM 2789 C C . GLY A 1 184 ? -6.645 -35.809 -27.112 1.00 20.21 182 GLY A C 1
ATOM 2790 O O . GLY A 1 184 ? -7.610 -35.674 -27.867 1.00 19.41 182 GLY A O 1
ATOM 2794 N N . ASP A 1 185 ? -6.505 -36.872 -26.322 1.00 17.21 183 ASP A N 1
ATOM 2795 C CA . ASP A 1 185 ? -7.427 -38.002 -26.443 1.00 16.97 183 ASP A CA 1
ATOM 2796 C C . ASP A 1 185 ? -8.497 -38.008 -25.355 1.00 23.93 183 ASP A C 1
ATOM 2797 O O . ASP A 1 185 ? -9.620 -38.450 -25.593 1.00 27.06 183 ASP A O 1
ATOM 2806 N N . LEU A 1 186 ? -8.153 -37.501 -24.178 1.00 19.81 184 LEU A N 1
ATOM 2807 C CA . LEU A 1 186 ? -9.035 -37.553 -23.021 1.00 19.76 184 LEU A CA 1
ATOM 2808 C C . LEU A 1 186 ? -9.319 -36.166 -22.469 1.00 20.06 184 LEU A C 1
ATOM 2809 O O . LEU A 1 186 ? -8.503 -35.248 -22.597 1.00 19.34 184 LEU A O 1
ATOM 2825 N N . LEU A 1 187 ? -10.497 -36.036 -21.865 1.00 20.98 185 LEU A N 1
ATOM 2826 C CA . LEU A 1 187 ? -10.896 -34.836 -21.158 1.00 18.13 185 LEU A CA 1
ATOM 2827 C C . LEU A 1 187 ? -11.058 -35.200 -19.691 1.00 20.05 185 LEU A C 1
ATOM 2828 O O . LEU A 1 187 ? -11.471 -36.319 -19.370 1.00 22.12 185 LEU A O 1
ATOM 2844 N N . ALA A 1 188 ? -10.680 -34.284 -18.811 1.00 18.88 186 ALA A N 1
ATOM 2845 C CA . ALA A 1 188 ? -10.947 -34.431 -17.387 1.00 16.62 186 ALA A CA 1
ATOM 2846 C C . ALA A 1 188 ? -11.865 -33.311 -16.961 1.00 18.61 186 ALA A C 1
ATOM 2847 O O . ALA A 1 188 ? -11.740 -32.175 -17.436 1.00 19.84 186 ALA A O 1
ATOM 2854 N N . CYS A 1 189 ? -12.804 -33.630 -16.081 1.00 21.62 187 CYS A N 1
ATOM 2855 C CA . CYS A 1 189 ? -13.707 -32.616 -15.558 1.00 22.15 187 CYS A CA 1
ATOM 2856 C C . CYS A 1 189 ? -14.027 -32.875 -14.098 1.00 23.07 187 CYS A C 1
ATOM 2857 O O . CYS A 1 189 ? -13.947 -34.005 -13.627 1.00 25.52 187 CYS A O 1
ATOM 2865 N N . THR A 1 190 ? -14.354 -31.803 -13.385 1.00 21.16 188 THR A N 1
ATOM 2866 C CA . THR A 1 190 ? -14.830 -31.899 -12.018 1.00 20.26 188 THR A CA 1
ATOM 2867 C C . THR A 1 190 ? -16.303 -31.538 -11.978 1.00 25.43 188 THR A C 1
ATOM 2868 O O . THR A 1 190 ? -16.769 -30.707 -12.756 1.00 23.93 188 THR A O 1
ATOM 2879 N N . THR A 1 191 ? -17.032 -32.173 -11.073 1.00 23.60 189 THR A N 1
ATOM 2880 C CA . THR A 1 191 ? -18.446 -31.877 -10.897 1.00 25.76 189 THR A CA 1
ATOM 2881 C C . THR A 1 191 ? -18.740 -31.570 -9.442 1.00 26.90 189 THR A C 1
ATOM 2882 O O . THR A 1 191 ? -17.909 -31.797 -8.557 1.00 31.13 189 THR A O 1
ATOM 2893 N N . LYS A 1 192 ? -19.934 -31.039 -9.205 1.00 27.11 190 LYS A N 1
ATOM 2894 C CA . LYS A 1 192 ? -20.318 -30.552 -7.894 1.00 26.96 190 LYS A CA 1
ATOM 2895 C C . LYS A 1 192 ? -20.473 -31.681 -6.872 1.00 29.39 190 LYS A C 1
ATOM 2896 O O . LYS A 1 192 ? -20.516 -31.426 -5.669 1.00 36.06 190 LYS A O 1
ATOM 2915 N N . ASP A 1 193 ? -20.550 -32.925 -7.342 1.00 32.83 191 ASP A N 1
ATOM 2916 C CA . ASP A 1 193 ? -20.597 -34.072 -6.430 1.00 32.57 191 ASP A CA 1
ATOM 2917 C C . ASP A 1 193 ? -19.201 -34.453 -5.936 1.00 34.96 191 ASP A C 1
ATOM 2918 O O . ASP A 1 193 ? -19.024 -35.516 -5.342 1.00 34.08 191 ASP A O 1
ATOM 2927 N N . LYS A 1 194 ? -18.225 -33.579 -6.187 1.00 31.33 192 LYS A N 1
ATOM 2928 C CA . LYS A 1 194 ? -16.849 -33.734 -5.695 1.00 34.14 192 LYS A CA 1
ATOM 2929 C C . LYS A 1 194 ? -16.097 -34.816 -6.461 1.00 35.85 192 LYS A C 1
ATOM 2930 O O . LYS A 1 194 ? -15.110 -35.363 -5.971 1.00 32.61 192 LYS A O 1
ATOM 2949 N N . ALA A 1 195 ? -16.562 -35.116 -7.667 1.00 28.88 193 ALA A N 1
ATOM 2950 C CA . ALA A 1 195 ? -15.955 -36.157 -8.477 1.00 29.57 193 ALA A CA 1
ATOM 2951 C C . ALA A 1 195 ? -15.035 -35.561 -9.532 1.00 23.76 193 ALA A C 1
ATOM 2952 O O . ALA A 1 195 ? -15.305 -34.493 -10.090 1.00 25.22 193 ALA A O 1
ATOM 2959 N N . LEU A 1 196 ? -13.937 -36.265 -9.779 1.00 22.29 194 LEU A N 1
ATOM 2960 C CA . LEU A 1 196 ? -13.099 -36.031 -10.941 1.00 19.70 194 LEU A CA 1
ATOM 2961 C C . LEU A 1 196 ? -13.409 -37.130 -11.945 1.00 19.37 194 LEU A C 1
ATOM 2962 O O . LEU A 1 196 ? -13.285 -38.311 -11.621 1.00 23.75 194 LEU A O 1
ATOM 2978 N N . ASN A 1 197 ? -13.811 -36.739 -13.151 1.00 21.72 195 ASN A N 1
ATOM 2979 C CA . ASN A 1 197 ? -14.227 -37.684 -14.176 1.00 20.10 195 ASN A CA 1
ATOM 2980 C C . ASN A 1 197 ? -13.343 -37.587 -15.400 1.00 20.75 195 ASN A C 1
ATOM 2981 O O . ASN A 1 197 ? -12.985 -36.489 -15.831 1.00 22.38 195 ASN A O 1
ATOM 2992 N N . ILE A 1 198 ? -12.992 -38.747 -15.947 1.00 19.60 196 ILE A N 1
ATOM 2993 C CA . ILE A 1 198 ? -12.209 -38.826 -17.171 1.00 18.76 196 ILE A CA 1
ATOM 2994 C C . ILE A 1 198 ? -13.109 -39.300 -18.308 1.00 20.16 196 ILE A C 1
ATOM 2995 O O . ILE A 1 198 ? -13.812 -40.305 -18.176 1.00 20.84 196 ILE A O 1
ATOM 3011 N N . VAL A 1 199 ? -13.056 -38.583 -19.429 1.00 21.27 197 VAL A N 1
ATOM 3012 C CA . VAL A 1 199 ? -13.963 -38.817 -20.554 1.00 22.00 197 VAL A CA 1
ATOM 3013 C C . VAL A 1 199 ? -13.200 -39.070 -21.838 1.00 23.49 197 VAL A C 1
ATOM 3014 O O . VAL A 1 199 ? -12.291 -38.310 -22.176 1.00 21.75 197 VAL A O 1
ATOM 3027 N N . ASP A 1 200 ? -13.585 -40.138 -22.540 1.00 24.03 198 ASP A N 1
ATOM 3028 C CA . ASP A 1 200 ? -13.073 -40.440 -23.874 1.00 22.49 198 ASP A CA 1
ATOM 3029 C C . ASP A 1 200 ? -14.129 -40.042 -24.908 1.00 22.44 198 ASP A C 1
ATOM 3030 O O . ASP A 1 200 ? -15.127 -40.743 -25.079 1.00 25.78 198 ASP A O 1
ATOM 3039 N N . PRO A 1 201 ? -13.923 -38.909 -25.597 1.00 21.52 199 PRO A N 1
ATOM 3040 C CA . PRO A 1 201 ? -14.974 -38.452 -26.519 1.00 22.35 199 PRO A CA 1
ATOM 3041 C C . PRO A 1 201 ? -15.158 -39.329 -27.754 1.00 24.65 199 PRO A C 1
ATOM 3042 O O . PRO A 1 201 ? -16.278 -39.459 -28.238 1.00 26.68 199 PRO A O 1
ATOM 3053 N N . ARG A 1 202 ? -14.084 -39.913 -28.269 1.00 22.83 200 ARG A N 1
ATOM 3054 C CA . ARG A 1 202 ? -14.200 -40.750 -29.455 1.00 24.25 200 ARG A CA 1
ATOM 3055 C C . ARG A 1 202 ? -14.935 -42.057 -29.145 1.00 23.40 200 ARG A C 1
ATOM 3056 O O . ARG A 1 202 ? -15.503 -42.681 -30.041 1.00 26.75 200 ARG A O 1
ATOM 3077 N N . ALA A 1 203 ? -14.931 -42.457 -27.876 1.00 27.73 201 ALA A N 1
ATOM 3078 C CA . ALA A 1 203 ? -15.678 -43.634 -27.429 1.00 30.15 201 ALA A CA 1
ATOM 3079 C C . ALA A 1 203 ? -17.011 -43.217 -26.813 1.00 31.97 201 ALA A C 1
ATOM 3080 O O . ALA A 1 203 ? -17.873 -44.060 -26.548 1.00 30.48 201 ALA A O 1
ATOM 3087 N N . ALA A 1 204 ? -17.158 -41.912 -26.586 1.00 30.63 202 ALA A N 1
ATOM 3088 C CA . ALA A 1 204 ? -18.341 -41.336 -25.956 1.00 33.38 202 ALA A CA 1
ATOM 3089 C C . ALA A 1 204 ? -18.644 -42.002 -24.619 1.00 52.56 2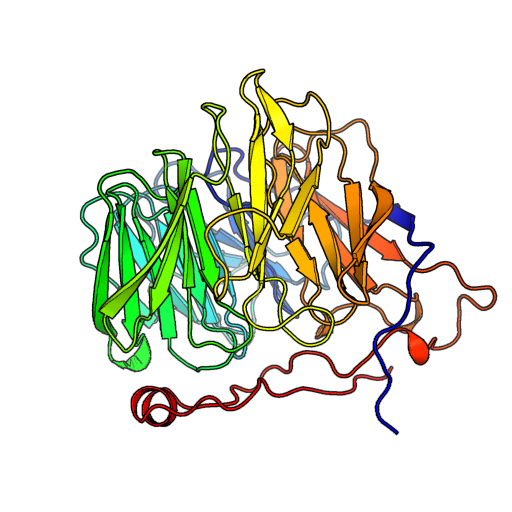02 ALA A C 1
ATOM 3090 O O . ALA A 1 204 ? -19.789 -42.357 -24.342 1.00 37.16 202 ALA A O 1
ATOM 3097 N N . GLN A 1 205 ? -17.621 -42.175 -23.787 1.00 31.69 203 GLN A N 1
ATOM 3098 C CA . GLN A 1 205 ? -17.814 -42.854 -22.513 1.00 39.08 203 GLN A CA 1
ATOM 3099 C C . GLN A 1 205 ? -16.934 -42.294 -21.403 1.00 28.04 203 GLN A C 1
ATOM 3100 O O . GLN A 1 205 ? -15.871 -41.710 -21.647 1.00 27.11 203 GLN A O 1
ATOM 3114 N N . VAL A 1 206 ? -17.424 -42.445 -20.178 1.00 28.54 204 VAL A N 1
ATOM 3115 C CA . VAL A 1 206 ? -16.672 -42.097 -18.982 1.00 23.27 204 VAL A CA 1
ATOM 3116 C C . VAL A 1 206 ? -15.758 -43.265 -18.668 1.00 22.51 204 VAL A C 1
ATOM 3117 O O . VAL A 1 206 ? -16.230 -44.376 -18.426 1.00 27.31 204 VAL A O 1
ATOM 3130 N N . VAL A 1 207 ? -14.452 -43.024 -18.694 1.00 20.99 205 VAL A N 1
ATOM 3131 C CA . VAL A 1 207 ? -13.482 -44.092 -18.504 1.00 23.61 205 VAL A CA 1
ATOM 3132 C C . VAL A 1 207 ? -12.827 -44.054 -17.124 1.00 33.08 205 VAL A C 1
ATOM 3133 O O . VAL A 1 207 ? -11.926 -44.840 -16.831 1.00 36.72 205 VAL A O 1
ATOM 3146 N N . GLY A 1 208 ? -13.286 -43.155 -16.267 1.00 27.87 206 GLY A N 1
ATOM 3147 C CA . GLY A 1 208 ? -12.809 -43.138 -14.899 1.00 26.55 206 GLY A CA 1
ATOM 3148 C C . GLY A 1 208 ? -13.521 -42.102 -14.063 1.00 20.43 206 GLY A C 1
ATOM 3149 O O . GLY A 1 208 ? -13.897 -41.043 -14.558 1.00 22.36 206 GLY A O 1
ATOM 3153 N N . SER A 1 209 ? -13.725 -42.412 -12.790 1.00 24.04 207 SER A N 1
ATOM 3154 C CA . SER A 1 209 ? -14.299 -41.433 -11.881 1.00 26.25 207 SER A CA 1
ATOM 3155 C C . SER A 1 209 ? -13.878 -41.717 -10.453 1.00 23.13 207 SER A C 1
ATOM 3156 O O . SER A 1 209 ? -13.836 -42.868 -10.030 1.00 24.84 207 SER A O 1
ATOM 3164 N N . VAL A 1 210 ? -13.563 -40.658 -9.712 1.00 22.47 208 VAL A N 1
ATOM 3165 C CA . VAL A 1 210 ? -13.139 -40.798 -8.325 1.00 23.85 208 VAL A CA 1
ATOM 3166 C C . VAL A 1 210 ? -13.508 -39.556 -7.523 1.00 24.07 208 VAL A C 1
ATOM 3167 O O . VAL A 1 210 ? -13.507 -38.444 -8.046 1.00 26.61 208 VAL A O 1
ATOM 3180 N N . ALA A 1 211 ? -13.833 -39.759 -6.253 1.00 25.92 209 ALA A N 1
ATOM 3181 C CA . ALA A 1 211 ? -14.038 -38.653 -5.333 1.00 27.95 209 ALA A CA 1
ATOM 3182 C C . ALA A 1 211 ? -12.682 -38.003 -5.088 1.00 29.92 209 ALA A C 1
ATOM 3183 O O . ALA A 1 211 ? -11.800 -38.631 -4.507 1.00 28.96 209 ALA A O 1
ATOM 3190 N N . CYS A 1 212 ? -12.498 -36.764 -5.539 1.00 24.44 210 CYS A N 1
ATOM 3191 C CA . CYS A 1 212 ? -11.159 -36.175 -5.520 1.00 21.49 210 CYS A CA 1
ATOM 3192 C C . CYS A 1 212 ? -10.873 -35.344 -4.270 1.00 25.84 210 CYS A C 1
ATOM 3193 O O . CYS A 1 212 ? -9.729 -35.313 -3.819 1.00 25.75 210 CYS A O 1
ATOM 3201 N N . HIS A 1 213 ? -11.894 -34.686 -3.712 1.00 24.06 211 HIS A N 1
ATOM 3202 C CA . HIS A 1 213 ? -11.750 -33.949 -2.458 1.00 22.36 211 HIS A CA 1
ATOM 3203 C C . HIS A 1 213 ? -13.051 -34.004 -1.659 1.00 25.79 211 HIS A C 1
ATOM 3204 O O . HIS A 1 213 ? -14.129 -34.101 -2.237 1.00 27.33 211 HIS A O 1
ATOM 3219 N N . ASP A 1 214 ? -12.943 -33.964 -0.333 1.00 25.08 212 ASP A N 1
ATOM 3220 C CA . ASP A 1 214 ? -14.071 -34.310 0.535 1.00 29.14 212 ASP A CA 1
ATOM 3221 C C . ASP A 1 214 ? -14.831 -33.099 1.061 1.00 28.02 212 ASP A C 1
ATOM 3222 O O . ASP A 1 214 ? -15.936 -33.244 1.593 1.00 29.51 212 ASP A O 1
ATOM 3231 N N . GLY A 1 215 ? -14.249 -31.913 0.923 1.00 35.99 213 GLY A N 1
ATOM 3232 C CA . GLY A 1 215 ? -14.920 -30.681 1.311 1.00 46.83 213 GLY A CA 1
ATOM 3233 C C . GLY A 1 215 ? -16.049 -30.349 0.353 1.00 33.47 213 GLY A C 1
ATOM 3234 O O . GLY A 1 215 ? -16.255 -31.056 -0.631 1.00 37.61 213 GLY A O 1
ATOM 3238 N N . SER A 1 216 ? -16.777 -29.271 0.629 1.00 36.87 214 SER A N 1
ATOM 3239 C CA . SER A 1 216 ? -17.982 -28.943 -0.133 1.00 43.93 214 SER A CA 1
ATOM 3240 C C . SER A 1 216 ? -17.721 -28.026 -1.325 1.00 54.36 214 SER A C 1
ATOM 3241 O O . SER A 1 216 ? -18.363 -28.164 -2.366 1.00 86.22 214 SER A O 1
ATOM 3249 N N . LYS A 1 217 ? -16.787 -27.091 -1.179 1.00 40.93 215 LYS A N 1
ATOM 3250 C CA . LYS A 1 217 ? -16.569 -26.084 -2.212 1.00 35.26 215 LYS A CA 1
ATOM 3251 C C . LYS A 1 217 ? -15.931 -26.683 -3.467 1.00 32.08 215 LYS A C 1
ATOM 3252 O O . LYS A 1 217 ? -15.614 -27.871 -3.511 1.00 36.05 215 LYS A O 1
ATOM 3271 N N . ALA A 1 218 ? -15.750 -25.846 -4.484 1.00 34.74 216 ALA A N 1
ATOM 3272 C CA . ALA A 1 218 ? -15.491 -26.322 -5.839 1.00 36.36 216 ALA A CA 1
ATOM 3273 C C . ALA A 1 218 ? -14.091 -26.881 -6.065 1.00 33.53 216 ALA A C 1
ATOM 3274 O O . ALA A 1 218 ? -13.088 -26.243 -5.718 1.00 29.70 216 ALA A O 1
ATOM 3281 N N A CYS A 1 219 ? -14.048 -28.075 -6.660 0.69 26.57 217 CYS A N 1
ATOM 3282 N N B CYS A 1 219 ? -14.020 -28.069 -6.659 0.31 31.02 217 CYS A N 1
ATOM 3283 C CA A CYS A 1 219 ? -12.809 -28.684 -7.137 0.69 30.47 217 CYS A CA 1
ATOM 3284 C CA B CYS A 1 219 ? -12.741 -28.631 -7.081 0.31 30.93 217 CYS A CA 1
ATOM 3285 C C A CYS A 1 219 ? -12.522 -28.236 -8.566 0.69 27.27 217 CYS A C 1
ATOM 3286 C C B CYS A 1 219 ? -12.505 -28.342 -8.562 0.31 24.58 217 CYS A C 1
ATOM 3287 O O A CYS A 1 219 ? -13.449 -27.984 -9.338 0.69 28.36 217 CYS A O 1
ATOM 3288 O O B CYS A 1 219 ? -13.440 -28.326 -9.361 0.31 20.99 217 CYS A O 1
ATOM 3302 N N . LYS A 1 220 ? -11.241 -28.123 -8.910 1.00 22.44 218 LYS A N 1
ATOM 3303 C CA . LYS A 1 220 ? -10.839 -27.714 -10.252 1.00 21.81 218 LYS A CA 1
ATOM 3304 C C . LYS A 1 220 ? -9.735 -28.649 -10.700 1.00 25.16 218 LYS A C 1
ATOM 3305 O O . LYS A 1 220 ? -8.976 -29.133 -9.871 1.00 22.77 218 LYS A O 1
ATOM 3324 N N . CYS A 1 221 ? -9.632 -28.904 -11.999 1.00 20.06 219 CYS A N 1
ATOM 3325 C CA . CYS A 1 221 ? -8.587 -29.788 -12.488 1.00 16.67 219 CYS A CA 1
ATOM 3326 C C . CYS A 1 221 ? -7.856 -29.219 -13.690 1.00 15.46 219 CYS A C 1
ATOM 3327 O O . CYS A 1 221 ? -8.299 -28.267 -14.322 1.00 19.34 219 CYS A O 1
ATOM 3335 N N . THR A 1 222 ? -6.699 -29.807 -13.958 1.00 16.54 220 THR A N 1
ATOM 3336 C CA . THR A 1 222 ? -6.017 -29.641 -15.225 1.00 16.30 220 THR A CA 1
ATOM 3337 C C . THR A 1 222 ? -5.120 -30.862 -15.422 1.00 24.48 220 THR A C 1
ATOM 3338 O O . THR A 1 222 ? -4.824 -31.579 -14.467 1.00 22.04 220 THR A O 1
ATOM 3349 N N . TRP A 1 223 ? -4.691 -31.102 -16.654 1.00 19.46 221 TRP A N 1
ATOM 3350 C CA . TRP A 1 223 ? -3.806 -32.219 -16.932 1.00 18.86 221 TRP A CA 1
ATOM 3351 C C . TRP A 1 223 ? -2.363 -31.826 -16.671 1.00 17.76 221 TRP A C 1
ATOM 3352 O O . TRP A 1 223 ? -1.993 -30.668 -16.855 1.00 22.16 221 TRP A O 1
ATOM 3373 N N . ILE A 1 224 ? -1.564 -32.793 -16.230 1.00 17.67 222 ILE A N 1
ATOM 3374 C CA . ILE A 1 224 ? -0.146 -32.578 -16.018 1.00 19.62 222 ILE A CA 1
ATOM 3375 C C . ILE A 1 224 ? 0.637 -33.700 -16.702 1.00 18.05 222 ILE A C 1
ATOM 3376 O O . ILE A 1 224 ? 1.500 -34.334 -16.102 1.00 19.98 222 ILE A O 1
ATOM 3392 N N . ASP A 1 225 ? 0.298 -33.942 -17.971 1.00 20.08 223 ASP A N 1
ATOM 3393 C CA . ASP A 1 225 ? 1.109 -34.777 -18.849 1.00 20.07 223 ASP A CA 1
ATOM 3394 C C . ASP A 1 225 ? 1.965 -33.839 -19.719 1.00 23.11 223 ASP A C 1
ATOM 3395 O O . ASP A 1 225 ? 2.584 -32.917 -19.188 1.00 21.77 223 ASP A O 1
ATOM 3404 N N . GLY A 1 226 ? 2.028 -34.052 -21.027 1.00 20.37 224 GLY A N 1
ATOM 3405 C CA . GLY A 1 226 ? 2.903 -33.239 -21.850 1.00 21.74 224 GLY A CA 1
ATOM 3406 C C . GLY A 1 226 ? 4.378 -33.511 -21.588 1.00 16.69 224 GLY A C 1
ATOM 3407 O O . GLY A 1 226 ? 4.752 -34.552 -21.033 1.00 19.28 224 GLY A O 1
ATOM 3411 N N . LEU A 1 227 ? 5.224 -32.570 -21.999 1.00 17.33 225 LEU A N 1
ATOM 3412 C CA . LEU A 1 227 ? 6.670 -32.778 -22.006 1.00 22.32 225 LEU A CA 1
ATOM 3413 C C . LEU A 1 227 ? 7.267 -32.968 -20.621 1.00 18.73 225 LEU A C 1
ATOM 3414 O O . LEU A 1 227 ? 8.125 -33.837 -20.416 1.00 22.19 225 LEU A O 1
ATOM 3430 N N . ALA A 1 228 ? 6.852 -32.123 -19.685 1.00 19.36 226 ALA A N 1
ATOM 3431 C CA . ALA A 1 228 ? 7.445 -32.109 -18.354 1.00 19.51 226 ALA A CA 1
ATOM 3432 C C . ALA A 1 228 ? 6.677 -32.983 -17.387 1.00 21.80 226 ALA A C 1
ATOM 3433 O O . ALA A 1 228 ? 7.177 -33.306 -16.307 1.00 23.94 226 ALA A O 1
ATOM 3440 N N . GLY A 1 229 ? 5.459 -33.349 -17.767 1.00 22.54 227 GLY A N 1
ATOM 3441 C CA . GLY A 1 229 ? 4.573 -34.079 -16.879 1.00 17.37 227 GLY A CA 1
ATOM 3442 C C . GLY A 1 229 ? 4.719 -35.584 -16.973 1.00 19.22 227 GLY A C 1
ATOM 3443 O O . GLY A 1 229 ? 5.777 -36.101 -17.315 1.00 20.10 227 GLY A O 1
ATOM 3447 N N . ARG A 1 230 ? 3.646 -36.291 -16.638 1.00 18.28 228 ARG A N 1
ATOM 3448 C CA . ARG A 1 230 ? 3.629 -37.747 -16.711 1.00 22.43 228 ARG A CA 1
ATOM 3449 C C . ARG A 1 230 ? 2.367 -38.214 -17.417 1.00 17.81 228 ARG A C 1
ATOM 3450 O O . ARG A 1 230 ? 1.281 -37.700 -17.160 1.00 20.06 228 ARG A O 1
ATOM 3471 N N A ASP A 1 231 ? 2.515 -39.192 -18.308 0.60 23.28 229 ASP A N 1
ATOM 3472 N N B ASP A 1 231 ? 2.531 -39.191 -18.306 0.40 21.17 229 ASP A N 1
ATOM 3473 C CA A ASP A 1 231 ? 1.407 -39.626 -19.151 0.60 23.23 229 ASP A CA 1
ATOM 3474 C CA B ASP A 1 231 ? 1.441 -39.690 -19.137 0.40 19.10 229 ASP A CA 1
ATOM 3475 C C A ASP A 1 231 ? 0.210 -40.005 -18.301 0.60 22.97 229 ASP A C 1
ATOM 3476 C C B ASP A 1 231 ? 0.208 -40.023 -18.297 0.40 21.24 229 ASP A C 1
ATOM 3477 O O A ASP A 1 231 ? 0.341 -40.704 -17.301 0.60 23.51 229 ASP A O 1
ATOM 3478 O O B ASP A 1 231 ? 0.313 -40.720 -17.292 0.40 22.10 229 ASP A O 1
ATOM 3495 N N . GLY A 1 232 ? -0.949 -39.505 -18.701 1.00 22.51 230 GLY A N 1
ATOM 3496 C CA . GLY A 1 232 ? -2.201 -39.841 -18.054 1.00 26.52 230 GLY A CA 1
ATOM 3497 C C . GLY A 1 232 ? -2.388 -39.292 -16.658 1.00 25.67 230 GLY A C 1
ATOM 3498 O O . GLY A 1 232 ? -3.300 -39.722 -15.952 1.00 21.99 230 GLY A O 1
ATOM 3502 N N . HIS A 1 233 ? -1.546 -38.345 -16.253 1.00 17.83 231 HIS A N 1
ATOM 3503 C CA . HIS A 1 233 ? -1.684 -37.748 -14.926 1.00 18.04 231 HIS A CA 1
ATOM 3504 C C . HIS A 1 233 ? -2.509 -36.460 -14.961 1.00 19.07 231 HIS A C 1
ATOM 3505 O O . HIS A 1 233 ? -2.403 -35.658 -15.890 1.00 20.06 231 HIS A O 1
ATOM 3520 N N . VAL A 1 234 ? -3.328 -36.297 -13.925 1.00 20.46 232 VAL A N 1
ATOM 3521 C CA . VAL A 1 234 ? -4.235 -35.166 -13.770 1.00 23.79 232 VAL A CA 1
ATOM 3522 C C . VAL A 1 234 ? -4.012 -34.553 -12.399 1.00 21.99 232 VAL A C 1
ATOM 3523 O O . VAL A 1 234 ? -3.697 -35.264 -11.448 1.00 19.84 232 VAL A O 1
ATOM 3536 N N . PHE A 1 235 ? -4.172 -33.236 -12.316 1.00 17.63 233 PHE A N 1
ATOM 3537 C CA . PHE A 1 235 ? -3.969 -32.475 -11.079 1.00 17.08 233 PHE A CA 1
ATOM 3538 C C . PHE A 1 235 ? -5.283 -31.855 -10.637 1.00 19.74 233 PHE A C 1
ATOM 3539 O O . PHE A 1 235 ? -5.974 -31.276 -11.463 1.00 19.96 233 PHE A O 1
ATOM 3556 N N . THR A 1 236 ? -5.631 -31.966 -9.354 1.00 21.81 234 THR A N 1
ATOM 3557 C CA . THR A 1 236 ? -6.827 -31.298 -8.841 1.00 18.41 234 THR A CA 1
ATOM 3558 C C . THR A 1 236 ? -6.514 -30.411 -7.658 1.00 19.16 234 THR A C 1
ATOM 3559 O O . THR A 1 236 ? -5.573 -30.670 -6.905 1.00 21.48 234 THR A O 1
ATOM 3570 N N . THR A 1 237 ? -7.311 -29.351 -7.530 1.00 19.53 235 THR A N 1
ATOM 3571 C CA . THR A 1 237 ? -7.396 -28.556 -6.313 1.00 18.38 235 THR A CA 1
ATOM 3572 C C . THR A 1 237 ? -8.782 -28.734 -5.744 1.00 19.25 235 THR A C 1
ATOM 3573 O O . THR A 1 237 ? -9.726 -29.015 -6.476 1.00 24.10 235 THR A O 1
ATOM 3584 N N . GLY A 1 238 ? -8.914 -28.535 -4.447 1.00 20.28 236 GLY A N 1
ATOM 3585 C CA . GLY A 1 238 ? -10.204 -28.657 -3.814 1.00 21.37 236 GLY A CA 1
ATOM 3586 C C . GLY A 1 238 ? -10.091 -28.376 -2.341 1.00 22.86 236 GLY A C 1
ATOM 3587 O O . GLY A 1 238 ? -9.143 -27.727 -1.889 1.00 26.56 236 GLY A O 1
ATOM 3591 N N . PHE A 1 239 ? -11.065 -28.868 -1.592 1.00 23.88 237 PHE A N 1
ATOM 3592 C CA . PHE A 1 239 ? -11.138 -28.590 -0.171 1.00 25.62 237 PHE A CA 1
ATOM 3593 C C . PHE A 1 239 ? -11.229 -29.887 0.621 1.00 27.72 237 PHE A C 1
ATOM 3594 O O . PHE A 1 239 ? -11.895 -30.841 0.204 1.00 25.67 237 PHE A O 1
ATOM 3611 N N . GLY A 1 240 ? -10.535 -29.927 1.752 1.00 27.05 238 GLY A N 1
ATOM 3612 C CA . GLY A 1 240 ? -10.601 -31.067 2.646 1.00 27.94 238 GLY A CA 1
ATOM 3613 C C . GLY A 1 240 ? -11.854 -31.025 3.498 1.00 29.71 238 GLY A C 1
ATOM 3614 O O . GLY A 1 240 ? -12.651 -30.084 3.404 1.00 30.30 238 GLY A O 1
ATOM 3618 N N . LYS A 1 241 ? -12.018 -32.038 4.345 1.00 30.77 239 LYS A N 1
ATOM 3619 C CA . LYS A 1 241 ? -13.196 -32.155 5.200 1.00 32.65 239 LYS A CA 1
ATOM 3620 C C . LYS A 1 241 ? -13.335 -30.953 6.130 1.00 34.47 239 LYS A C 1
ATOM 3621 O O . LYS A 1 241 ? -14.439 -30.612 6.554 1.00 39.16 239 LYS A O 1
ATOM 3640 N N . MET A 1 242 ? -12.210 -30.318 6.443 1.00 35.31 240 MET A N 1
ATOM 3641 C CA . MET A 1 242 ? -12.202 -29.144 7.308 1.00 37.20 240 MET A CA 1
ATOM 3642 C C . MET A 1 242 ? -12.152 -27.856 6.488 1.00 36.44 240 MET A C 1
ATOM 3643 O O . MET A 1 242 ? -11.844 -26.787 7.014 1.00 38.86 240 MET A O 1
ATOM 3657 N N . GLN A 1 243 ? -12.469 -27.979 5.202 1.00 33.75 241 GLN A N 1
ATOM 3658 C CA . GLN A 1 243 ? -12.530 -26.849 4.271 1.00 41.27 241 GLN A CA 1
ATOM 3659 C C . GLN A 1 243 ? -11.187 -26.148 4.063 1.00 41.03 241 GLN A C 1
ATOM 3660 O O . GLN A 1 243 ? -11.148 -24.995 3.632 1.00 50.03 241 GLN A O 1
ATOM 3674 N N . GLU A 1 244 ? -10.089 -26.842 4.347 1.00 38.19 242 GLU A N 1
ATOM 3675 C CA . GLU A 1 244 ? -8.768 -26.328 4.000 1.00 34.75 242 GLU A CA 1
ATOM 3676 C C . GLU A 1 244 ? -8.523 -26.558 2.511 1.00 32.29 242 GLU A C 1
ATOM 3677 O O . GLU A 1 244 ? -9.057 -27.504 1.939 1.00 27.76 242 GLU A O 1
ATOM 3689 N N . ARG A 1 245 ? -7.722 -25.705 1.880 1.00 29.15 243 ARG A N 1
ATOM 3690 C CA . ARG A 1 245 ? -7.421 -25.882 0.461 1.00 27.09 243 ARG A CA 1
ATOM 3691 C C . ARG A 1 245 ? -6.288 -26.888 0.293 1.00 26.08 243 ARG A C 1
ATOM 3692 O O . ARG A 1 245 ? -5.285 -26.844 1.005 1.00 28.80 243 ARG A O 1
ATOM 3713 N N . GLU A 1 246 ? -6.474 -27.809 -0.644 1.00 23.83 244 GLU A N 1
ATOM 3714 C CA . GLU A 1 246 ? -5.535 -28.899 -0.842 1.00 23.04 244 GLU A CA 1
ATOM 3715 C C . GLU A 1 246 ? -5.453 -29.280 -2.311 1.00 23.36 244 GLU A C 1
ATOM 3716 O O . GLU A 1 246 ? -6.201 -28.769 -3.140 1.00 26.25 244 GLU A O 1
ATOM 3728 N N A MET A 1 247 ? -4.520 -30.180 -2.610 0.23 20.64 245 MET A N 1
ATOM 3729 N N B MET A 1 247 ? -4.553 -30.198 -2.630 0.77 21.39 245 MET A N 1
ATOM 3730 C CA A MET A 1 247 ? -4.209 -30.590 -3.974 0.23 19.17 245 MET A CA 1
ATOM 3731 C CA B MET A 1 247 ? -4.350 -30.605 -4.009 0.77 21.97 245 MET A CA 1
ATOM 3732 C C A MET A 1 247 ? -4.064 -32.103 -4.064 0.23 19.49 245 MET A C 1
ATOM 3733 C C B MET A 1 247 ? -3.992 -32.074 -4.088 0.77 22.70 245 MET A C 1
ATOM 3734 O O A MET A 1 247 ? -3.880 -32.775 -3.049 0.23 19.86 245 MET A O 1
ATOM 3735 O O B MET A 1 247 ? -3.581 -32.679 -3.097 0.77 21.82 245 MET A O 1
ATOM 3761 N N . ALA A 1 248 ? -4.143 -32.634 -5.280 1.00 20.31 246 ALA A N 1
ATOM 3762 C CA . ALA A 1 248 ? -3.839 -34.034 -5.506 1.00 19.60 246 ALA A CA 1
ATOM 3763 C C . ALA A 1 248 ? -3.369 -34.266 -6.929 1.00 21.77 246 ALA A C 1
ATOM 3764 O O . ALA A 1 248 ? -3.777 -33.561 -7.854 1.00 21.96 246 ALA A O 1
ATOM 3771 N N . ILE A 1 249 ? -2.484 -35.250 -7.071 1.00 21.91 247 ILE A N 1
ATOM 3772 C CA . ILE A 1 249 ? -2.056 -35.767 -8.366 1.00 18.86 247 ILE A CA 1
ATOM 3773 C C . ILE A 1 249 ? -2.666 -37.154 -8.538 1.00 21.84 247 ILE A C 1
ATOM 3774 O O . ILE A 1 249 ? -2.612 -37.974 -7.620 1.00 21.43 247 ILE A O 1
ATOM 3790 N N . TRP A 1 250 ? -3.253 -37.389 -9.707 1.00 20.77 248 TRP A N 1
ATOM 3791 C CA . TRP A 1 250 ? -3.922 -38.644 -10.022 1.00 19.40 248 TRP A CA 1
ATOM 3792 C C . TRP A 1 250 ? -3.324 -39.271 -11.253 1.00 19.92 248 TRP A C 1
ATOM 3793 O O . TRP A 1 250 ? -3.004 -38.583 -12.219 1.00 21.16 248 TRP A O 1
ATOM 3814 N N . ASP A 1 251 ? -3.216 -40.588 -11.201 1.00 20.50 249 ASP A N 1
ATOM 3815 C CA . ASP A 1 251 ? -2.842 -41.412 -12.336 1.00 26.32 249 ASP A CA 1
ATOM 3816 C C . ASP A 1 251 ? -4.110 -42.071 -12.863 1.00 26.51 249 ASP A C 1
ATOM 3817 O O . ASP A 1 251 ? -4.708 -42.904 -12.181 1.00 26.04 249 ASP A O 1
ATOM 3826 N N . THR A 1 252 ? -4.529 -41.699 -14.069 1.00 20.07 250 THR A N 1
ATOM 3827 C CA . THR A 1 252 ? -5.802 -42.188 -14.597 1.00 19.37 250 THR A CA 1
ATOM 3828 C C . THR A 1 252 ? -5.783 -43.678 -14.921 1.00 20.61 250 THR A C 1
ATOM 3829 O O . THR A 1 252 ? -6.828 -44.269 -15.211 1.00 23.76 250 THR A O 1
ATOM 3840 N N . ARG A 1 253 ? -4.604 -44.291 -14.856 1.00 21.26 251 ARG A N 1
ATOM 3841 C CA . ARG A 1 253 ? -4.469 -45.730 -15.058 1.00 23.14 251 ARG A CA 1
ATOM 3842 C C . ARG A 1 253 ? -4.508 -46.508 -13.736 1.00 25.45 251 ARG A C 1
ATOM 3843 O O . ARG A 1 253 ? -4.626 -47.741 -13.725 1.00 29.01 251 ARG A O 1
ATOM 3864 N N . LYS A 1 254 ? -4.379 -45.773 -12.632 1.00 24.12 252 LYS A N 1
ATOM 3865 C CA . LYS A 1 254 ? -4.466 -46.304 -11.268 1.00 25.74 252 LYS A CA 1
ATOM 3866 C C . LYS A 1 254 ? -5.269 -45.306 -10.442 1.00 22.80 252 LYS A C 1
ATOM 3867 O O . LYS A 1 254 ? -4.738 -44.633 -9.548 1.00 26.30 252 LYS A O 1
ATOM 3886 N N . PHE A 1 255 ? -6.553 -45.220 -10.763 1.00 25.59 253 PHE A N 1
ATOM 3887 C CA . PHE A 1 255 ? -7.377 -44.060 -10.451 1.00 24.78 253 PHE A CA 1
ATOM 3888 C C . PHE A 1 255 ? -8.207 -44.232 -9.182 1.00 23.06 253 PHE A C 1
ATOM 3889 O O . PHE A 1 255 ? -9.309 -43.705 -9.083 1.00 31.43 253 PHE A O 1
ATOM 3906 N N . ASP A 1 256 ? -7.673 -44.968 -8.213 1.00 23.39 254 ASP A N 1
ATOM 3907 C CA . ASP A 1 256 ? -8.415 -45.285 -6.994 1.00 27.76 254 ASP A CA 1
ATOM 3908 C C . ASP A 1 256 ? -8.019 -44.377 -5.831 1.00 23.75 254 ASP A C 1
ATOM 3909 O O . ASP A 1 256 ? -8.784 -44.195 -4.882 1.00 33.23 254 ASP A O 1
ATOM 3918 N N . LYS A 1 257 ? -6.821 -43.818 -5.906 1.00 25.63 255 LYS A N 1
ATOM 3919 C CA . LYS A 1 257 ? -6.298 -42.976 -4.841 1.00 26.25 255 LYS A CA 1
ATOM 3920 C C . LYS A 1 257 ? -5.274 -42.036 -5.433 1.00 27.08 255 LYS A C 1
ATOM 3921 O O . LYS A 1 257 ? -4.686 -42.346 -6.470 1.00 26.69 255 LYS A O 1
ATOM 3940 N N . PRO A 1 258 ? -5.047 -40.886 -4.783 1.00 28.11 256 PRO A N 1
ATOM 3941 C CA . PRO A 1 258 ? -4.022 -39.973 -5.292 1.00 21.96 256 PRO A CA 1
ATOM 3942 C C . PRO A 1 258 ? -2.647 -40.621 -5.313 1.00 28.44 256 PRO A C 1
ATOM 3943 O O . PRO A 1 258 ? -2.347 -41.475 -4.475 1.00 25.07 256 PRO A O 1
ATOM 3954 N N . VAL A 1 259 ? -1.839 -40.224 -6.288 1.00 23.93 257 VAL A N 1
ATOM 3955 C CA . VAL A 1 259 ? -0.424 -40.541 -6.298 1.00 24.27 257 VAL A CA 1
ATOM 3956 C C . VAL A 1 259 ? 0.265 -39.669 -5.257 1.00 22.52 257 VAL A C 1
ATOM 3957 O O . VAL A 1 259 ? 1.221 -40.089 -4.600 1.00 25.00 257 VAL A O 1
ATOM 3970 N N . TYR A 1 260 ? -0.262 -38.458 -5.104 1.00 22.67 258 TYR A N 1
ATOM 3971 C CA . TYR A 1 260 ? 0.273 -37.466 -4.186 1.00 27.26 258 TYR A CA 1
ATOM 3972 C C . TYR A 1 260 ? -0.874 -36.568 -3.710 1.00 20.14 258 TYR A C 1
ATOM 3973 O O . TYR A 1 260 ? -1.771 -36.231 -4.490 1.00 21.89 258 TYR A O 1
ATOM 3991 N N . HIS A 1 261 ? -0.861 -36.209 -2.432 1.00 21.37 259 HIS A N 1
ATOM 3992 C CA . HIS A 1 261 ? -1.888 -35.339 -1.862 1.00 25.07 259 HIS A CA 1
ATOM 3993 C C . HIS A 1 261 ? -1.244 -34.428 -0.830 1.00 23.03 259 HIS A C 1
ATOM 3994 O O . HIS A 1 261 ? -0.428 -34.883 -0.022 1.00 25.05 259 HIS A O 1
ATOM 4009 N N . ALA A 1 262 ? -1.602 -33.146 -0.849 1.00 25.89 260 ALA A N 1
ATOM 4010 C CA . ALA A 1 262 ? -1.046 -32.204 0.119 1.00 30.39 260 ALA A CA 1
ATOM 4011 C C . ALA A 1 262 ? -1.968 -31.026 0.385 1.00 26.33 260 ALA A C 1
ATOM 4012 O O . ALA A 1 262 ? -2.701 -30.576 -0.498 1.00 26.80 260 ALA A O 1
ATOM 4019 N N . GLU A 1 263 ? -1.917 -30.531 1.616 1.00 26.81 261 GLU A N 1
ATOM 4020 C CA . GLU A 1 263 ? -2.598 -29.299 1.988 1.00 37.76 261 GLU A CA 1
ATOM 4021 C C . GLU A 1 263 ? -1.864 -28.108 1.373 1.00 43.72 261 GLU A C 1
ATOM 4022 O O . GLU A 1 263 ? -0.639 -28.129 1.235 1.00 33.02 261 GLU A O 1
ATOM 4034 N N . ILE A 1 264 ? -2.617 -27.086 0.980 1.00 29.03 262 ILE A N 1
ATOM 4035 C CA . ILE A 1 264 ? -2.028 -25.856 0.451 1.00 33.94 262 ILE A CA 1
ATOM 4036 C C . ILE A 1 264 ? -2.091 -24.747 1.498 1.00 41.41 262 ILE A C 1
ATOM 4037 O O . ILE A 1 264 ? -1.059 -24.216 1.901 1.00 43.54 262 ILE A O 1
ATOM 4053 N N . ASP A 1 265 ? -3.303 -24.389 1.916 1.00 36.01 263 ASP A N 1
ATOM 4054 C CA . ASP A 1 265 ? -3.500 -23.350 2.932 1.00 42.84 263 ASP A CA 1
ATOM 4055 C C . ASP A 1 265 ? -4.951 -23.323 3.424 1.00 47.21 263 ASP A C 1
ATOM 4056 O O . ASP A 1 265 ? -5.714 -24.251 3.151 1.00 33.34 263 ASP A O 1
ATOM 4065 N N . ARG A 1 266 ? -5.32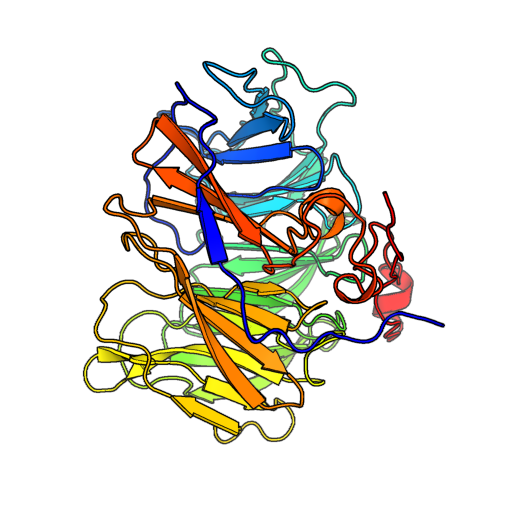5 -22.261 4.142 1.00 35.29 264 ARG A N 1
ATOM 4066 C CA . ARG A 1 266 ? -6.683 -22.111 4.666 1.00 36.42 264 ARG A CA 1
ATOM 4067 C C . ARG A 1 266 ? -7.440 -20.962 3.998 1.00 42.18 264 ARG A C 1
ATOM 4068 O O . ARG A 1 266 ? -8.220 -20.259 4.646 1.00 40.53 264 ARG A O 1
ATOM 4089 N N . GLY A 1 267 ? -7.217 -20.782 2.699 1.00 36.84 265 GLY A N 1
ATOM 4090 C CA . GLY A 1 267 ? -7.942 -19.787 1.927 1.00 38.75 265 GLY A CA 1
ATOM 4091 C C . GLY A 1 267 ? -9.364 -20.227 1.632 1.00 34.51 265 GLY A C 1
ATOM 4092 O O . GLY A 1 267 ? -9.761 -21.335 1.991 1.00 36.91 265 GLY A O 1
ATOM 4096 N N . SER A 1 268 ? -10.135 -19.359 0.979 1.00 40.77 266 SER A N 1
ATOM 4097 C CA . SER A 1 268 ? -11.565 -19.598 0.769 1.00 42.47 266 SER A CA 1
ATOM 4098 C C . SER A 1 268 ? -11.927 -19.785 -0.700 1.00 38.03 266 SER A C 1
ATOM 4099 O O . SER A 1 268 ? -12.907 -20.457 -1.020 1.00 43.73 266 SER A O 1
ATOM 4107 N N . SER A 1 269 ? -11.141 -19.189 -1.589 1.00 31.97 267 SER A N 1
ATOM 4108 C CA . SER A 1 269 ? -11.426 -19.245 -3.020 1.00 35.43 267 SER A CA 1
ATOM 4109 C C . SER A 1 269 ? -11.012 -20.569 -3.646 1.00 33.24 267 SER A C 1
ATOM 4110 O O . SER A 1 269 ? -9.930 -21.080 -3.354 1.00 30.54 267 SER A O 1
ATOM 4118 N N . PRO A 1 270 ? -11.865 -21.128 -4.523 1.00 28.61 268 PRO A N 1
ATOM 4119 C CA . PRO A 1 270 ? -11.368 -22.251 -5.321 1.00 25.75 268 PRO A CA 1
ATOM 4120 C C . PRO A 1 270 ? -10.112 -21.856 -6.086 1.00 26.45 268 PRO A C 1
ATOM 4121 O O . PRO A 1 270 ? -9.970 -20.701 -6.497 1.00 29.92 268 PRO A O 1
ATOM 4132 N N . LEU A 1 271 ? -9.200 -22.805 -6.230 1.00 23.59 269 LEU A N 1
ATOM 4133 C CA . LEU A 1 271 ? -7.929 -22.559 -6.894 1.00 22.69 269 LEU A CA 1
ATOM 4134 C C . LEU A 1 271 ? -7.927 -23.108 -8.314 1.00 25.36 269 LEU A C 1
ATOM 4135 O O . LEU A 1 271 ? -8.209 -24.286 -8.540 1.00 26.22 269 LEU A O 1
ATOM 4151 N N . TYR A 1 272 ? -7.629 -22.227 -9.263 1.00 20.96 270 TYR A N 1
ATOM 4152 C CA . TYR A 1 272 ? -7.437 -22.606 -10.656 1.00 20.16 270 TYR A CA 1
ATOM 4153 C C . TYR A 1 272 ? -5.997 -23.034 -10.869 1.00 22.07 270 TYR A C 1
ATOM 4154 O O . TYR A 1 272 ? -5.081 -22.235 -10.651 1.00 25.06 270 TYR A O 1
ATOM 4172 N N . PRO A 1 273 ? -5.786 -24.296 -11.273 1.00 20.52 271 PRO A N 1
ATOM 4173 C CA . PRO A 1 273 ? -4.440 -24.764 -11.610 1.00 17.00 271 PRO A CA 1
ATOM 4174 C C . PRO A 1 273 ? -4.080 -24.459 -13.058 1.00 18.98 271 PRO A C 1
ATOM 4175 O O . PRO A 1 273 ? -4.882 -24.716 -13.958 1.00 21.61 271 PRO A O 1
ATOM 4186 N N . ILE A 1 274 ? -2.885 -23.903 -13.263 1.00 20.74 272 ILE A N 1
ATOM 4187 C CA . ILE A 1 274 ? -2.352 -23.621 -14.591 1.00 20.49 272 ILE A CA 1
ATOM 4188 C C . ILE A 1 274 ? -1.036 -24.363 -14.771 1.00 17.82 272 ILE A C 1
ATOM 4189 O O . ILE A 1 274 ? -0.080 -24.111 -14.033 1.00 21.30 272 ILE A O 1
ATOM 4205 N N . PHE A 1 275 ? -0.987 -25.273 -15.742 1.00 19.09 273 PHE A N 1
ATOM 4206 C CA . PHE A 1 275 ? 0.212 -26.066 -15.991 1.00 18.19 273 PHE A CA 1
ATOM 4207 C C . PHE A 1 275 ? 0.973 -25.593 -17.222 1.00 20.58 273 PHE A C 1
ATOM 4208 O O . PHE A 1 275 ? 0.411 -25.474 -18.310 1.00 23.61 273 PHE A O 1
ATOM 4225 N N . ASP A 1 276 ? 2.255 -25.315 -17.017 1.00 19.23 274 ASP A N 1
ATOM 4226 C CA . ASP A 1 276 ? 3.210 -25.084 -18.093 1.00 19.82 274 ASP A CA 1
ATOM 4227 C C . ASP A 1 276 ? 3.784 -26.449 -18.450 1.00 20.34 274 ASP A C 1
ATOM 4228 O O . ASP A 1 276 ? 4.672 -26.955 -17.773 1.00 18.31 274 ASP A O 1
ATOM 4237 N N . GLU A 1 277 ? 3.254 -27.048 -19.511 1.00 21.14 275 GLU A N 1
ATOM 4238 C CA . GLU A 1 277 ? 3.592 -28.420 -19.868 1.00 16.60 275 GLU A CA 1
ATOM 4239 C C . GLU A 1 277 ? 5.048 -28.547 -20.305 1.00 16.11 275 GLU A C 1
ATOM 4240 O O . GLU A 1 277 ? 5.591 -29.649 -20.360 1.00 22.86 275 GLU A O 1
ATOM 4252 N N . THR A 1 278 ? 5.662 -27.415 -20.629 1.00 16.57 276 THR A N 1
ATOM 4253 C CA . THR A 1 278 ? 7.001 -27.403 -21.206 1.00 18.77 276 THR A CA 1
ATOM 4254 C C . THR A 1 278 ? 8.099 -27.400 -20.139 1.00 18.16 276 THR A C 1
ATOM 4255 O O . THR A 1 278 ? 9.148 -28.016 -20.335 1.00 21.93 276 THR A O 1
ATOM 4266 N N . THR A 1 279 ? 7.856 -26.723 -19.017 1.00 17.96 277 THR A N 1
ATOM 4267 C CA . THR A 1 279 ? 8.820 -26.673 -17.915 1.00 19.19 277 THR A CA 1
ATOM 4268 C C . THR A 1 279 ? 8.363 -27.437 -16.677 1.00 18.51 277 THR A C 1
ATOM 4269 O O . THR A 1 279 ? 9.181 -27.773 -15.817 1.00 19.68 277 THR A O 1
ATOM 4280 N N . GLY A 1 280 ? 7.065 -27.697 -16.578 1.00 21.16 278 GLY A N 1
ATOM 4281 C CA . GLY A 1 280 ? 6.511 -28.331 -15.397 1.00 23.07 278 GLY A CA 1
ATOM 4282 C C . GLY A 1 280 ? 6.062 -27.367 -14.309 1.00 21.91 278 GLY A C 1
ATOM 4283 O O . GLY A 1 280 ? 5.628 -27.797 -13.241 1.00 19.24 278 GLY A O 1
ATOM 4287 N N . MET A 1 281 ? 6.146 -26.066 -14.563 1.00 18.69 279 MET A N 1
ATOM 4288 C CA . MET A 1 281 ? 5.643 -25.093 -13.600 1.00 21.96 279 MET A CA 1
ATOM 4289 C C . MET A 1 281 ? 4.136 -25.236 -13.479 1.00 20.54 279 MET A C 1
ATOM 4290 O O . MET A 1 281 ? 3.417 -25.386 -14.479 1.00 20.05 279 MET A O 1
ATOM 4304 N N . LEU A 1 282 ? 3.666 -25.192 -12.238 1.00 19.61 280 LEU A N 1
ATOM 4305 C CA . LEU A 1 282 ? 2.253 -25.375 -11.936 1.00 18.59 280 LEU A CA 1
ATOM 4306 C C . LEU A 1 282 ? 1.804 -24.256 -11.014 1.00 19.95 280 LEU A C 1
ATOM 4307 O O . LEU A 1 282 ? 2.233 -24.185 -9.860 1.00 25.38 280 LEU A O 1
ATOM 4323 N N . TYR A 1 283 ? 0.966 -23.366 -11.538 1.00 21.69 281 TYR A N 1
ATOM 4324 C CA . TYR A 1 283 ? 0.492 -22.214 -10.776 1.00 20.61 281 TYR A CA 1
ATOM 4325 C C . TYR A 1 283 ? -0.909 -22.500 -10.238 1.00 21.19 281 TYR A C 1
ATOM 4326 O O . TYR A 1 283 ? -1.724 -23.092 -10.938 1.00 23.66 281 TYR A O 1
ATOM 4344 N N . VAL A 1 284 ? -1.178 -22.105 -8.994 1.00 22.31 282 VAL A N 1
ATOM 4345 C CA . VAL A 1 284 ? -2.522 -22.223 -8.432 1.00 25.24 282 VAL A CA 1
ATOM 4346 C C . VAL A 1 284 ? -2.985 -20.840 -8.014 1.00 24.42 282 VAL A C 1
ATOM 4347 O O . VAL A 1 284 ? -2.382 -20.201 -7.153 1.00 30.46 282 VAL A O 1
ATOM 4360 N N A CYS A 1 285 ? -4.051 -20.364 -8.652 0.49 23.19 283 CYS A N 1
ATOM 4361 N N B CYS A 1 285 ? -4.073 -20.401 -8.639 0.51 25.16 283 CYS A N 1
ATOM 4362 C CA A CYS A 1 285 ? -4.517 -18.994 -8.460 0.49 30.56 283 CYS A CA 1
ATOM 4363 C CA B CYS A 1 285 ? -4.561 -19.037 -8.520 0.51 33.55 283 CYS A CA 1
ATOM 4364 C C A CYS A 1 285 ? -6.000 -18.936 -8.127 0.49 29.47 283 CYS A C 1
ATOM 4365 C C B CYS A 1 285 ? -6.018 -19.015 -8.083 0.51 27.53 283 CYS A C 1
ATOM 4366 O O A CYS A 1 285 ? -6.837 -19.474 -8.850 0.49 22.56 283 CYS A O 1
ATOM 4367 O O B CYS A 1 285 ? -6.863 -19.664 -8.698 0.51 33.63 283 CYS A O 1
ATOM 4381 N N . GLY A 1 286 ? -6.305 -18.270 -7.021 1.00 25.02 284 GLY A N 1
ATOM 4382 C CA . GLY A 1 286 ? -7.671 -18.087 -6.567 1.00 28.57 284 GLY A CA 1
ATOM 4383 C C . GLY A 1 286 ? -8.185 -16.691 -6.852 1.00 31.00 284 GLY A C 1
ATOM 4384 O O . GLY A 1 286 ? -7.560 -15.703 -6.469 1.00 29.99 284 GLY A O 1
ATOM 4388 N N . LYS A 1 287 ? -9.328 -16.596 -7.524 1.00 32.46 285 LYS A N 1
ATOM 4389 C CA . LYS A 1 287 ? -9.974 -15.301 -7.714 1.00 36.30 285 LYS A CA 1
ATOM 4390 C C . LYS A 1 287 ? -10.339 -14.722 -6.356 1.00 33.25 285 LYS A C 1
ATOM 4391 O O . LYS A 1 287 ? -10.917 -15.412 -5.511 1.00 34.16 285 LYS A O 1
ATOM 4410 N N . GLY A 1 288 ? -9.998 -13.456 -6.145 1.00 34.10 286 GLY A N 1
ATOM 4411 C CA . GLY A 1 288 ? -10.233 -12.804 -4.873 1.00 37.66 286 GLY A CA 1
ATOM 4412 C C . GLY A 1 288 ? -9.018 -12.833 -3.962 1.00 36.52 286 GLY A C 1
ATOM 4413 O O . GLY A 1 288 ? -8.929 -12.034 -3.025 1.00 38.78 286 GLY A O 1
ATOM 4417 N N . ASP A 1 289 ? -8.091 -13.751 -4.227 1.00 34.34 287 ASP A N 1
ATOM 4418 C CA . ASP A 1 289 ? -6.831 -13.818 -3.490 1.00 62.24 287 ASP A CA 1
ATOM 4419 C C . ASP A 1 289 ? -5.894 -12.730 -3.990 1.00 36.35 287 ASP A C 1
ATOM 4420 O O . ASP A 1 289 ? -5.933 -12.369 -5.166 1.00 36.10 287 ASP A O 1
ATOM 4429 N N . SER A 1 290 ? -5.049 -12.215 -3.103 1.00 36.93 288 SER A N 1
ATOM 4430 C CA . SER A 1 290 ? -4.053 -11.225 -3.497 1.00 37.97 288 SER A CA 1
ATOM 4431 C C . SER A 1 290 ? -2.701 -11.873 -3.813 1.00 36.38 288 SER A C 1
ATOM 4432 O O . SER A 1 290 ? -1.746 -11.177 -4.172 1.00 39.56 288 SER A O 1
ATOM 4440 N N . SER A 1 291 ? -2.626 -13.199 -3.702 1.00 37.21 289 SER A N 1
ATOM 4441 C CA . SER A 1 291 ? -1.385 -13.921 -3.969 1.00 37.45 289 SER A CA 1
ATOM 4442 C C . SER A 1 291 ? -1.607 -15.158 -4.836 1.00 34.42 289 SER A C 1
ATOM 4443 O O . SER A 1 291 ? -2.722 -15.671 -4.937 1.00 39.47 289 SER A O 1
ATOM 4451 N N A CYS A 1 292 ? -0.529 -15.642 -5.445 0.40 32.00 290 CYS A N 1
ATOM 4452 N N B CYS A 1 292 ? -0.529 -15.600 -5.477 0.60 32.66 290 CYS A N 1
ATOM 4453 C CA A CYS A 1 292 ? -0.573 -16.840 -6.276 0.40 31.55 290 CYS A CA 1
ATOM 4454 C CA B CYS A 1 292 ? -0.509 -16.801 -6.304 0.60 35.82 290 CYS A CA 1
ATOM 4455 C C A CYS A 1 292 ? 0.733 -17.617 -6.138 0.40 37.42 290 CYS A C 1
ATOM 4456 C C B CYS A 1 292 ? 0.763 -17.578 -6.006 0.60 39.41 290 CYS A C 1
ATOM 4457 O O A CYS A 1 292 ? 1.802 -17.098 -6.452 0.40 29.55 290 CYS A O 1
ATOM 4458 O O B CYS A 1 292 ? 1.850 -17.007 -6.055 0.60 41.82 290 CYS A O 1
ATOM 4472 N N . ARG A 1 293 ? 0.643 -18.863 -5.686 1.00 33.49 291 ARG A N 1
ATOM 4473 C CA . ARG A 1 293 ? 1.833 -19.674 -5.453 1.00 45.70 291 ARG A CA 1
ATOM 4474 C C . ARG A 1 293 ? 2.018 -20.697 -6.558 1.00 35.01 291 ARG A C 1
ATOM 4475 O O . ARG A 1 293 ? 1.075 -21.064 -7.261 1.00 25.42 291 ARG A O 1
ATOM 4496 N N . TYR A 1 294 ? 3.258 -21.133 -6.722 1.00 24.24 292 TYR A N 1
ATOM 4497 C CA . TYR A 1 294 ? 3.582 -22.064 -7.777 1.00 22.69 292 TYR A CA 1
ATOM 4498 C C . TYR A 1 294 ? 4.588 -23.118 -7.350 1.00 23.26 292 TYR A C 1
ATOM 4499 O O . TYR A 1 294 ? 5.362 -22.948 -6.399 1.00 26.29 292 TYR A O 1
ATOM 4517 N N . TYR A 1 295 ? 4.524 -24.217 -8.091 1.00 21.91 293 TYR A N 1
ATOM 4518 C CA . TYR A 1 295 ? 5.255 -25.443 -7.840 1.00 26.22 293 TYR A CA 1
ATOM 4519 C C . TYR A 1 295 ? 5.902 -25.861 -9.145 1.00 20.60 293 TYR A C 1
ATOM 4520 O O . TYR A 1 295 ? 5.466 -25.419 -10.211 1.00 24.09 293 TYR A O 1
ATOM 4538 N N . GLN A 1 296 ? 6.913 -26.719 -9.080 1.00 24.80 294 GLN A N 1
ATOM 4539 C CA . GLN A 1 296 ? 7.351 -27.418 -10.282 1.00 21.65 294 GLN A CA 1
ATOM 4540 C C . GLN A 1 296 ? 7.084 -28.898 -10.161 1.00 21.76 294 GLN A C 1
ATOM 4541 O O . GLN A 1 296 ? 7.468 -29.528 -9.182 1.00 21.69 294 GLN A O 1
ATOM 4555 N N . TYR A 1 297 ? 6.425 -29.434 -11.182 1.00 21.41 295 TYR A N 1
ATOM 4556 C CA . TYR A 1 297 ? 6.254 -30.868 -11.347 1.00 20.08 295 TYR A CA 1
ATOM 4557 C C . TYR A 1 297 ? 7.415 -31.345 -12.202 1.00 22.54 295 TYR A C 1
ATOM 4558 O O . TYR A 1 297 ? 7.490 -31.026 -13.386 1.00 21.29 295 TYR A O 1
ATOM 4576 N N . HIS A 1 298 ? 8.336 -32.075 -11.584 1.00 28.55 296 HIS A N 1
ATOM 4577 C CA . HIS A 1 298 ? 9.578 -32.466 -12.235 1.00 29.46 296 HIS A CA 1
ATOM 4578 C C . HIS A 1 298 ? 9.988 -33.843 -11.756 1.00 26.78 296 HIS A C 1
ATOM 4579 O O . HIS A 1 298 ? 9.993 -34.109 -10.555 1.00 25.00 296 HIS A O 1
ATOM 4594 N N . GLY A 1 299 ? 10.320 -34.723 -12.692 1.00 29.49 297 GLY A N 1
ATOM 4595 C CA . GLY A 1 299 ? 10.731 -36.067 -12.338 1.00 32.85 297 GLY A CA 1
ATOM 4596 C C . GLY A 1 299 ? 9.644 -36.823 -11.597 1.00 30.38 297 GLY A C 1
ATOM 4597 O O . GLY A 1 299 ? 9.937 -37.738 -10.835 1.00 35.70 297 GLY A O 1
ATOM 4601 N N . GLY A 1 300 ? 8.390 -36.433 -11.815 1.00 33.32 298 GLY A N 1
ATOM 4602 C CA . GLY A 1 300 ? 7.261 -37.095 -11.181 1.00 29.46 298 GLY A CA 1
ATOM 4603 C C . GLY A 1 300 ? 6.992 -36.617 -9.765 1.00 30.78 298 GLY A C 1
ATOM 4604 O O . GLY A 1 300 ? 6.117 -37.152 -9.080 1.00 29.22 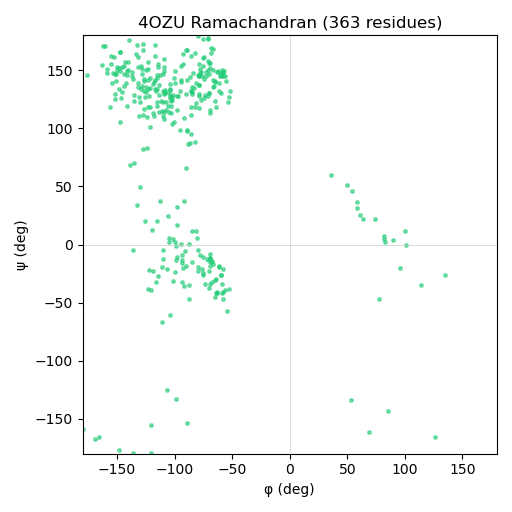298 GLY A O 1
ATOM 4608 N N . THR A 1 301 ? 7.739 -35.604 -9.335 1.00 32.68 299 THR A N 1
ATOM 4609 C CA . THR A 1 301 ? 7.621 -35.056 -7.988 1.00 28.02 299 THR A CA 1
ATOM 4610 C C . THR A 1 301 ? 7.187 -33.601 -8.049 1.00 28.78 299 THR A C 1
ATOM 4611 O O . THR A 1 301 ? 7.664 -32.850 -8.900 1.00 27.28 299 THR A O 1
ATOM 4622 N N . LEU A 1 302 ? 6.305 -33.204 -7.135 1.00 24.23 300 LEU A N 1
ATOM 4623 C CA . LEU A 1 302 ? 5.875 -31.814 -7.028 1.00 26.84 300 LEU A CA 1
ATOM 4624 C C . LEU A 1 302 ? 6.670 -31.097 -5.940 1.00 26.64 300 LEU A C 1
ATOM 4625 O O . LEU A 1 302 ? 6.747 -31.574 -4.810 1.00 29.50 300 LEU A O 1
ATOM 4641 N N . ARG A 1 303 ? 7.255 -29.951 -6.287 1.00 28.63 301 ARG A N 1
ATOM 4642 C CA . ARG A 1 303 ? 8.067 -29.177 -5.353 1.00 29.78 301 ARG A CA 1
ATOM 4643 C C . ARG A 1 303 ? 7.623 -27.721 -5.319 1.00 25.61 301 ARG A C 1
ATOM 4644 O O . ARG A 1 303 ? 7.412 -27.107 -6.362 1.00 26.67 301 ARG A O 1
ATOM 4665 N N . SER A 1 304 ? 7.476 -27.178 -4.116 1.00 28.39 302 SER A N 1
ATOM 4666 C CA . SER A 1 304 ? 7.157 -25.770 -3.951 1.00 27.99 302 SER A CA 1
ATOM 4667 C C . SER A 1 304 ? 8.335 -24.942 -4.428 1.00 28.61 302 SER A C 1
ATOM 4668 O O . SER A 1 304 ? 9.484 -25.251 -4.101 1.00 31.41 302 SER A O 1
ATOM 4676 N N . VAL A 1 305 ? 8.055 -23.894 -5.194 1.00 27.45 303 VAL A N 1
ATOM 4677 C CA . VAL A 1 305 ? 9.108 -22.996 -5.659 1.00 28.05 303 VAL A CA 1
ATOM 4678 C C . VAL A 1 305 ? 8.992 -21.640 -4.983 1.00 26.96 303 VAL A C 1
ATOM 4679 O O . VAL A 1 305 ? 9.868 -21.251 -4.215 1.00 29.63 303 VAL A O 1
ATOM 4692 N N . ASP A 1 306 ? 7.920 -20.914 -5.274 1.00 29.69 304 ASP A N 1
ATOM 4693 C CA . ASP A 1 306 ? 7.748 -19.583 -4.706 1.00 37.50 304 ASP A CA 1
ATOM 4694 C C . ASP A 1 306 ? 6.314 -19.105 -4.885 1.00 35.14 304 ASP A C 1
ATOM 4695 O O . ASP A 1 306 ? 5.420 -19.894 -5.198 1.00 28.26 304 ASP A O 1
ATOM 4704 N N . ALA A 1 307 ? 6.097 -17.813 -4.678 1.00 33.05 305 ALA A N 1
ATOM 4705 C CA . ALA A 1 307 ? 4.767 -17.242 -4.821 1.00 33.31 305 ALA A CA 1
ATOM 4706 C C . ALA A 1 307 ? 4.797 -15.782 -5.254 1.00 43.07 305 ALA A C 1
ATOM 4707 O O . ALA A 1 307 ? 5.741 -15.050 -4.957 1.00 38.81 305 ALA A O 1
ATOM 4714 N N . TYR A 1 308 ? 3.755 -15.384 -5.977 1.00 34.30 306 TYR A N 1
ATOM 4715 C CA . TYR A 1 308 ? 3.474 -13.980 -6.238 1.00 37.66 306 TYR A CA 1
ATOM 4716 C C . TYR A 1 308 ? 2.658 -13.430 -5.079 1.00 34.03 306 TYR A C 1
ATOM 4717 O O . TYR A 1 308 ? 1.680 -14.048 -4.660 1.00 30.74 306 TYR A O 1
ATOM 4735 N N . ARG A 1 309 ? 3.056 -12.272 -4.560 1.00 33.26 307 ARG A N 1
ATOM 4736 C CA . ARG A 1 309 ? 2.349 -11.659 -3.437 1.00 38.18 307 ARG A CA 1
ATOM 4737 C C . ARG A 1 309 ? 2.065 -10.186 -3.690 1.00 42.64 307 ARG A C 1
ATOM 4738 O O . ARG A 1 309 ? 2.928 -9.450 -4.160 1.00 36.47 307 ARG A O 1
ATOM 4759 N N . SER A 1 310 ? 0.845 -9.763 -3.377 1.00 31.88 308 SER A N 1
ATOM 4760 C CA . SER A 1 310 ? 0.467 -8.362 -3.491 1.00 32.78 308 SER A CA 1
ATOM 4761 C C . SER A 1 310 ? -0.569 -8.005 -2.433 1.00 34.64 308 SER A C 1
ATOM 4762 O O . SER A 1 310 ? -0.915 -8.833 -1.591 1.00 53.08 308 SER A O 1
ATOM 4770 N N . SER A 1 311 ? -1.048 -6.764 -2.477 1.00 35.58 309 SER A N 1
ATOM 4771 C CA . SER A 1 311 ? -2.110 -6.316 -1.584 1.00 37.50 309 SER A CA 1
ATOM 4772 C C . SER A 1 311 ? -3.377 -5.975 -2.368 1.00 45.31 309 SER A C 1
ATOM 4773 O O . SER A 1 311 ? -4.243 -5.252 -1.876 1.00 61.13 309 SER A O 1
ATOM 4781 N N . VAL A 1 312 ? -3.479 -6.507 -3.584 1.00 39.24 310 VAL A N 1
ATOM 4782 C CA . VAL A 1 312 ? -4.613 -6.239 -4.463 1.00 40.62 310 VAL A CA 1
ATOM 4783 C C . VAL A 1 312 ? -5.162 -7.566 -4.983 1.00 35.82 310 VAL A C 1
ATOM 4784 O O . VAL A 1 312 ? -4.419 -8.344 -5.575 1.00 38.13 310 VAL A O 1
ATOM 4797 N N . PRO A 1 313 ? -6.457 -7.840 -4.749 1.00 41.21 311 PRO A N 1
ATOM 4798 C CA . PRO A 1 313 ? -7.014 -9.133 -5.170 1.00 36.30 311 PRO A CA 1
ATOM 4799 C C . PRO A 1 313 ? -6.973 -9.370 -6.678 1.00 39.23 311 PRO A C 1
ATOM 4800 O O . PRO A 1 313 ? -7.050 -8.431 -7.468 1.00 33.39 311 PRO A O 1
ATOM 4811 N N . ILE A 1 314 ? -6.839 -10.634 -7.059 1.00 34.37 312 ILE A N 1
ATOM 4812 C CA . ILE A 1 314 ? -7.007 -11.051 -8.444 1.00 34.57 312 ILE A CA 1
ATOM 4813 C C . ILE A 1 314 ? -8.500 -11.142 -8.740 1.00 37.00 312 ILE A C 1
ATOM 4814 O O . ILE A 1 314 ? -9.205 -11.932 -8.111 1.00 35.80 312 ILE A O 1
ATOM 4830 N N . LYS A 1 315 ? -8.994 -10.332 -9.672 1.00 30.70 313 LYS A N 1
ATOM 4831 C CA . LYS A 1 315 ? -10.420 -10.366 -10.019 1.00 36.40 313 LYS A CA 1
ATOM 4832 C C . LYS A 1 315 ? -10.678 -11.417 -11.095 1.00 37.76 313 LYS A C 1
ATOM 4833 O O . LYS A 1 315 ? -11.616 -12.209 -11.001 1.00 34.02 313 LYS A O 1
ATOM 4852 N N . ASN A 1 316 ? -9.835 -11.388 -12.119 1.00 35.59 314 ASN A N 1
ATOM 4853 C CA . ASN A 1 316 ? -9.804 -12.384 -13.179 1.00 25.96 314 ASN A CA 1
ATOM 4854 C C . ASN A 1 316 ? -8.359 -12.520 -13.625 1.00 28.34 314 ASN A C 1
ATOM 4855 O O . ASN A 1 316 ? -7.525 -11.671 -13.309 1.00 29.10 314 ASN A O 1
ATOM 4866 N N . PHE A 1 317 ? -8.051 -13.568 -14.372 1.00 25.70 315 PHE A N 1
ATOM 4867 C CA . PHE A 1 317 ? -6.692 -13.723 -14.859 1.00 25.69 315 PHE A CA 1
ATOM 4868 C C . PHE A 1 317 ? -6.603 -14.693 -16.025 1.00 24.34 315 PHE A C 1
ATOM 4869 O O . PHE A 1 317 ? -7.566 -15.378 -16.372 1.00 22.54 315 PHE A O 1
ATOM 4886 N N . CYS A 1 318 ? -5.425 -14.724 -16.632 1.00 20.58 316 CYS A N 1
ATOM 4887 C CA . CYS A 1 318 ? -5.052 -15.781 -17.554 1.00 21.98 316 CYS A CA 1
ATOM 4888 C C . CYS A 1 318 ? -3.541 -15.758 -17.645 1.00 19.32 316 CYS A C 1
ATOM 4889 O O . CYS A 1 318 ? -2.899 -14.844 -17.126 1.00 19.73 316 CYS A O 1
ATOM 4897 N N . PHE A 1 319 ? -2.985 -16.773 -18.286 1.00 19.84 317 PHE A N 1
ATOM 4898 C CA . PHE A 1 319 ? -1.562 -16.811 -18.586 1.00 20.27 317 PHE A CA 1
ATOM 4899 C C . PHE A 1 319 ? -1.395 -16.758 -20.094 1.00 26.60 317 PHE A C 1
ATOM 4900 O O . PHE A 1 319 ? -2.282 -17.192 -20.828 1.00 26.28 317 PHE A O 1
ATOM 4917 N N . ILE A 1 320 ? -0.266 -16.237 -20.558 1.00 22.63 318 ILE A N 1
ATOM 4918 C CA . ILE A 1 320 ? -0.016 -16.139 -21.990 1.00 22.84 318 ILE A CA 1
ATOM 4919 C C . ILE A 1 320 ? 0.591 -17.438 -22.490 1.00 22.12 318 ILE A C 1
ATOM 4920 O O . ILE A 1 320 ? 1.098 -18.236 -21.698 1.00 22.09 318 ILE A O 1
ATOM 4936 N N . PRO A 1 321 ? 0.548 -17.660 -23.808 1.00 21.82 319 PRO A N 1
ATOM 4937 C CA . PRO A 1 321 ? 1.162 -18.886 -24.324 1.00 18.07 319 PRO A CA 1
ATOM 4938 C C . PRO A 1 321 ? 2.677 -18.838 -24.231 1.00 24.15 319 PRO A C 1
ATOM 4939 O O . PRO A 1 321 ? 3.256 -17.754 -24.203 1.00 22.52 319 PRO A O 1
ATOM 4950 N N . LYS A 1 322 ? 3.303 -20.005 -24.204 1.00 19.56 320 LYS A N 1
ATOM 4951 C CA . LYS A 1 322 ? 4.761 -20.097 -24.142 1.00 23.24 320 LYS A CA 1
ATOM 4952 C C . LYS A 1 322 ? 5.419 -19.352 -25.295 1.00 21.14 320 LYS A C 1
ATOM 4953 O O . LYS A 1 322 ? 6.446 -18.714 -25.112 1.00 23.50 320 LYS A O 1
ATOM 4972 N N . LEU A 1 323 ? 4.831 -19.430 -26.483 1.00 17.63 321 LEU A N 1
ATOM 4973 C CA . LEU A 1 323 ? 5.424 -18.802 -27.663 1.00 18.71 321 LEU A CA 1
ATOM 4974 C C . LEU A 1 323 ? 5.546 -17.295 -27.516 1.00 22.12 321 LEU A C 1
ATOM 4975 O O . LEU A 1 323 ? 6.321 -16.662 -28.234 1.00 25.53 321 LEU A O 1
ATOM 4991 N N . ALA A 1 324 ? 4.786 -16.723 -26.588 1.00 21.71 322 ALA A N 1
ATOM 4992 C CA . ALA A 1 324 ? 4.746 -15.276 -26.417 1.00 22.46 322 ALA A CA 1
ATOM 4993 C C . ALA A 1 324 ? 5.733 -14.737 -25.370 1.00 25.37 322 ALA A C 1
ATOM 4994 O O . ALA A 1 324 ? 5.897 -13.523 -25.256 1.00 25.09 322 ALA A O 1
ATOM 5001 N N . VAL A 1 325 ? 6.389 -15.604 -24.604 1.00 22.25 323 VAL A N 1
ATOM 5002 C CA . VAL A 1 325 ? 7.232 -15.108 -23.512 1.00 25.62 323 VAL A CA 1
ATOM 5003 C C . VAL A 1 325 ? 8.501 -14.435 -24.040 1.00 21.74 323 VAL A C 1
ATOM 5004 O O . VAL A 1 325 ? 8.943 -14.687 -25.161 1.00 26.92 323 VAL A O 1
ATOM 5017 N N . ASP A 1 326 ? 9.067 -13.575 -23.201 1.00 20.30 324 ASP A N 1
ATOM 5018 C CA . ASP A 1 326 ? 10.257 -12.806 -23.532 1.00 22.88 324 ASP A CA 1
ATOM 5019 C C . ASP A 1 326 ? 11.500 -13.602 -23.133 1.00 26.37 324 ASP A C 1
ATOM 5020 O O . ASP A 1 326 ? 11.909 -13.605 -21.972 1.00 25.27 324 ASP A O 1
ATOM 5029 N N . GLN A 1 327 ? 12.092 -14.277 -24.109 1.00 23.83 325 GLN A N 1
ATOM 5030 C CA . GLN A 1 327 ? 13.172 -15.216 -23.843 1.00 29.82 325 GLN A CA 1
ATOM 5031 C C . GLN A 1 327 ? 14.432 -14.526 -23.345 1.00 31.86 325 GLN A C 1
ATOM 5032 O O . GLN A 1 327 ? 15.174 -15.085 -22.539 1.00 36.28 325 GLN A O 1
ATOM 5046 N N . MET A 1 328 ? 14.673 -13.307 -23.813 1.00 25.31 326 MET A N 1
ATOM 5047 C CA . MET A 1 328 ? 15.880 -12.591 -23.414 1.00 26.99 326 MET A CA 1
ATOM 5048 C C . MET A 1 328 ? 15.821 -12.124 -21.959 1.00 33.56 326 MET A C 1
ATOM 5049 O O . MET A 1 328 ? 16.838 -11.728 -21.392 1.00 33.29 326 MET A O 1
ATOM 5063 N N . ARG A 1 329 ? 14.640 -12.191 -21.354 1.00 29.23 327 ARG A N 1
ATOM 5064 C CA . ARG A 1 329 ? 14.476 -11.821 -19.950 1.00 27.87 327 ARG A CA 1
ATOM 5065 C C . ARG A 1 329 ? 14.401 -13.042 -19.042 1.00 27.57 327 ARG A C 1
ATOM 5066 O O . ARG A 1 329 ? 14.183 -12.913 -17.837 1.00 28.48 327 ARG A O 1
ATOM 5087 N N . ALA A 1 330 ? 14.582 -14.224 -19.627 1.00 23.90 328 ALA A N 1
ATOM 5088 C CA . ALA A 1 330 ? 14.442 -15.488 -18.907 1.00 23.22 328 ALA A CA 1
ATOM 5089 C C . ALA A 1 330 ? 13.040 -15.589 -18.322 1.00 23.18 328 ALA A C 1
ATOM 5090 O O . ALA A 1 330 ? 12.828 -16.200 -17.270 1.00 24.10 328 ALA A O 1
ATOM 5097 N N . GLU A 1 331 ? 12.081 -14.984 -19.015 1.00 28.23 329 GLU A N 1
ATOM 5098 C CA . GLU A 1 331 ? 10.675 -15.121 -18.656 1.00 22.21 329 GLU A CA 1
ATOM 5099 C C . GLU A 1 331 ? 10.167 -16.476 -19.127 1.00 21.61 329 GLU A C 1
ATOM 5100 O O . GLU A 1 331 ? 10.270 -16.780 -20.312 1.00 24.79 329 GLU A O 1
ATOM 5112 N N . ILE A 1 332 ? 9.611 -17.287 -18.225 1.00 24.68 330 ILE A N 1
ATOM 5113 C CA . ILE A 1 332 ? 9.072 -18.585 -18.637 1.00 23.99 330 ILE A CA 1
ATOM 5114 C C . ILE A 1 332 ? 7.542 -18.599 -18.650 1.00 22.99 330 ILE A C 1
ATOM 5115 O O . ILE A 1 332 ? 6.928 -19.431 -19.316 1.00 23.00 330 ILE A O 1
ATOM 5131 N N . GLY A 1 333 ? 6.932 -17.678 -17.915 1.00 20.10 331 GLY A N 1
ATOM 5132 C CA . GLY A 1 333 ? 5.488 -17.531 -17.928 1.00 21.82 331 GLY A CA 1
ATOM 5133 C C . GLY A 1 333 ? 5.087 -16.111 -17.598 1.00 23.49 331 GLY A C 1
ATOM 5134 O O . GLY A 1 333 ? 5.889 -15.339 -17.052 1.00 22.07 331 GLY A O 1
ATOM 5138 N N . ARG A 1 334 ? 3.856 -15.753 -17.946 1.00 23.75 332 ARG A N 1
ATOM 5139 C CA . ARG A 1 334 ? 3.338 -14.430 -17.613 1.00 20.80 332 ARG A CA 1
ATOM 5140 C C . ARG A 1 334 ? 1.848 -14.485 -17.335 1.00 19.55 332 ARG A C 1
ATOM 5141 O O . ARG A 1 334 ? 1.065 -14.992 -18.143 1.00 20.68 332 ARG A O 1
ATOM 5162 N N . MET A 1 335 ? 1.474 -13.977 -16.169 1.00 22.36 333 MET A N 1
ATOM 5163 C CA . MET A 1 335 ? 0.074 -13.835 -15.805 1.00 23.37 333 MET A CA 1
ATOM 5164 C C . MET A 1 335 ? -0.406 -12.433 -16.145 1.00 21.41 333 MET A C 1
ATOM 5165 O O . MET A 1 335 ? 0.315 -11.462 -15.948 1.00 24.51 333 MET A O 1
ATOM 5179 N N . LEU A 1 336 ? -1.623 -12.345 -16.666 1.00 21.72 334 LEU A N 1
ATOM 5180 C CA . LEU A 1 336 ? -2.320 -11.075 -16.794 1.00 24.73 334 LEU A CA 1
ATOM 5181 C C . LEU A 1 336 ? -3.370 -11.070 -15.703 1.00 24.97 334 LEU A C 1
ATOM 5182 O O . LEU A 1 336 ? -4.286 -11.888 -15.712 1.00 23.56 334 LEU A O 1
ATOM 5198 N N . LYS A 1 337 ? -3.197 -10.164 -14.752 1.00 25.15 335 LYS A N 1
ATOM 5199 C CA . LYS A 1 337 ? -4.022 -10.095 -13.552 1.00 27.09 335 LYS A CA 1
ATOM 5200 C C . LYS A 1 337 ? -4.970 -8.900 -13.610 1.00 30.76 335 LYS A C 1
ATOM 5201 O O . LYS A 1 337 ? -4.510 -7.775 -13.617 1.00 26.75 335 LYS A O 1
ATOM 5220 N N . GLN A 1 338 ? -6.282 -9.126 -13.648 1.00 27.63 336 GLN A N 1
ATOM 5221 C CA . GLN A 1 338 ? -7.222 -8.005 -13.557 1.00 26.82 336 GLN A CA 1
ATOM 5222 C C . GLN A 1 338 ? -7.272 -7.488 -12.129 1.00 29.73 336 GLN A C 1
ATOM 5223 O O . GLN A 1 338 ? -7.507 -8.252 -11.186 1.00 31.06 336 GLN A O 1
ATOM 5237 N N . GLU A 1 339 ? -7.042 -6.188 -11.984 1.00 32.82 337 GLU A N 1
ATOM 5238 C CA . GLU A 1 339 ? -7.174 -5.506 -10.709 1.00 39.28 337 GLU A CA 1
ATOM 5239 C C . GLU A 1 339 ? -8.367 -4.566 -10.789 1.00 35.86 337 GLU A C 1
ATOM 5240 O O . GLU A 1 339 ? -8.434 -3.714 -11.672 1.00 39.67 337 GLU A O 1
ATOM 5252 N N . ASN A 1 340 ? -9.310 -4.744 -9.866 1.00 33.70 338 ASN A N 1
ATOM 5253 C CA . ASN A 1 340 ? -10.579 -4.026 -9.878 1.00 34.84 338 ASN A CA 1
ATOM 5254 C C . ASN A 1 340 ? -11.270 -4.172 -11.232 1.00 48.20 338 ASN A C 1
ATOM 5255 O O . ASN A 1 340 ? -11.346 -5.280 -11.759 1.00 40.39 338 ASN A O 1
ATOM 5266 N N . GLY A 1 341 ? -11.764 -3.073 -11.796 1.00 39.86 339 GLY A N 1
ATOM 5267 C CA . GLY A 1 341 ? -12.460 -3.126 -13.071 1.00 35.13 339 GLY A CA 1
ATOM 5268 C C . GLY A 1 341 ? -11.806 -2.303 -14.169 1.00 36.43 339 GLY A C 1
ATOM 5269 O O . GLY A 1 341 ? -12.418 -2.090 -15.218 1.00 45.52 339 GLY A O 1
ATOM 5273 N N . ASN A 1 342 ? -10.574 -1.848 -13.943 1.00 38.66 340 ASN A N 1
ATOM 5274 C CA . ASN A 1 342 ? -9.950 -0.892 -14.856 1.00 36.42 340 ASN A CA 1
ATOM 5275 C C . ASN A 1 342 ? -8.492 -1.163 -15.231 1.00 33.50 340 ASN A C 1
ATOM 5276 O O . ASN A 1 342 ? -7.943 -0.462 -16.076 1.00 33.64 340 ASN A O 1
ATOM 5287 N N . VAL A 1 343 ? -7.879 -2.180 -14.633 1.00 31.01 341 VAL A N 1
ATOM 5288 C CA . VAL A 1 343 ? -6.472 -2.489 -14.894 1.00 34.34 341 VAL A CA 1
ATOM 5289 C C . VAL A 1 343 ? -6.217 -3.971 -15.195 1.00 34.49 341 VAL A C 1
ATOM 5290 O O . VAL A 1 343 ? -6.793 -4.854 -14.552 1.00 30.77 341 VAL A O 1
ATOM 5303 N N . LEU A 1 344 ? -5.357 -4.229 -16.180 1.00 26.71 342 LEU A N 1
ATOM 5304 C CA . LEU A 1 344 ? -4.721 -5.533 -16.328 1.00 28.51 342 LEU A CA 1
ATOM 5305 C C . LEU A 1 344 ? -3.242 -5.369 -15.988 1.00 32.22 342 LEU A C 1
ATOM 5306 O O . LEU A 1 344 ? -2.533 -4.551 -16.589 1.00 33.51 342 LEU A O 1
ATOM 5322 N N . GLN A 1 345 ? -2.795 -6.145 -15.008 1.00 32.02 343 GLN A N 1
ATOM 5323 C CA . GLN A 1 345 ? -1.440 -6.041 -14.476 1.00 24.26 343 GLN A CA 1
ATOM 5324 C C . GLN A 1 345 ? -0.613 -7.259 -14.878 1.00 30.13 343 GLN A C 1
ATOM 5325 O O . GLN A 1 345 ? -0.865 -8.363 -14.404 1.00 29.35 343 GLN A O 1
ATOM 5339 N N . PRO A 1 346 ? 0.379 -7.069 -15.757 1.00 23.68 344 PRO A N 1
ATOM 5340 C CA . PRO A 1 346 ? 1.186 -8.245 -16.089 1.00 21.86 344 PRO A CA 1
ATOM 5341 C C . PRO A 1 346 ? 2.149 -8.628 -14.966 1.00 23.77 344 PRO A C 1
ATOM 5342 O O . PRO A 1 346 ? 2.725 -7.762 -14.301 1.00 27.07 344 PRO A O 1
ATOM 5353 N N . ILE A 1 347 ? 2.316 -9.933 -14.774 1.00 25.84 345 ILE A N 1
ATOM 5354 C CA . ILE A 1 347 ? 3.275 -10.469 -13.820 1.00 24.16 345 ILE A CA 1
ATOM 5355 C C . ILE A 1 347 ? 4.162 -11.469 -14.540 1.00 26.28 345 ILE A C 1
ATOM 5356 O O . ILE A 1 347 ? 3.677 -12.493 -15.016 1.00 22.19 345 ILE A O 1
ATOM 5372 N N . SER A 1 348 ? 5.454 -11.177 -14.621 1.00 26.05 346 SER A N 1
ATOM 5373 C CA . SER A 1 348 ? 6.408 -12.100 -15.224 1.00 25.19 346 SER A CA 1
ATOM 5374 C C . SER A 1 348 ? 6.900 -13.098 -14.183 1.00 23.37 346 SER A C 1
ATOM 5375 O O . SER A 1 348 ? 7.075 -12.752 -13.016 1.00 24.84 346 SER A O 1
ATOM 5383 N N . PHE A 1 349 ? 7.122 -14.333 -14.615 1.00 21.15 347 PHE A N 1
ATOM 5384 C C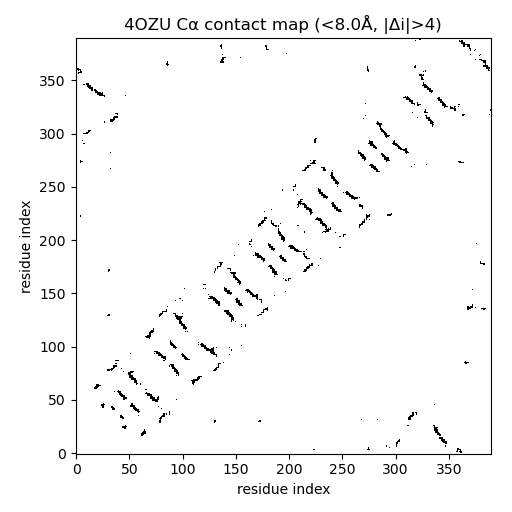A . PHE A 1 349 ? 7.787 -15.332 -13.790 1.00 24.73 347 PHE A CA 1
ATOM 5385 C C . PHE A 1 349 ? 9.122 -15.653 -14.443 1.00 24.88 347 PHE A C 1
ATOM 5386 O O . PHE A 1 349 ? 9.182 -16.188 -15.556 1.00 25.70 347 PHE A O 1
ATOM 5403 N N . ILE A 1 350 ? 10.177 -15.285 -13.729 1.00 24.34 348 ILE A N 1
ATOM 5404 C CA . ILE A 1 350 ? 11.528 -15.202 -14.268 1.00 24.51 348 ILE A CA 1
ATOM 5405 C C . ILE A 1 350 ? 12.485 -16.070 -13.477 1.00 23.19 348 ILE A C 1
ATOM 5406 O O . ILE A 1 350 ? 12.479 -16.054 -12.249 1.00 26.34 348 ILE A O 1
ATOM 5422 N N . VAL A 1 351 ? 13.303 -16.840 -14.181 1.00 29.96 349 VAL A N 1
ATOM 5423 C CA . VAL A 1 351 ? 14.392 -17.567 -13.540 1.00 29.90 349 VAL A CA 1
ATOM 5424 C C . VAL A 1 351 ? 15.567 -16.622 -13.336 1.00 31.00 349 VAL A C 1
ATOM 5425 O O . VAL A 1 351 ? 16.072 -16.062 -14.306 1.00 30.60 349 VAL A O 1
ATOM 5438 N N . PRO A 1 352 ? 16.014 -16.439 -12.079 1.00 32.61 350 PRO A N 1
ATOM 5439 C CA . PRO A 1 352 ? 17.148 -15.538 -11.864 1.00 34.78 350 PRO A CA 1
ATOM 5440 C C . PRO A 1 352 ? 18.438 -16.139 -12.391 1.00 32.76 350 PRO A C 1
ATOM 5441 O O . PRO A 1 352 ? 18.774 -17.274 -12.058 1.00 38.98 350 PRO A O 1
ATOM 5452 N N . ARG A 1 353 ? 19.144 -15.372 -13.212 1.00 39.56 351 ARG A N 1
ATOM 5453 C CA . ARG A 1 353 ? 20.409 -15.803 -13.776 1.00 38.05 351 ARG A CA 1
ATOM 5454 C C . ARG A 1 353 ? 21.392 -14.648 -13.713 1.00 52.06 351 ARG A C 1
ATOM 5455 O O . ARG A 1 353 ? 20.995 -13.485 -13.781 1.00 48.03 351 ARG A O 1
ATOM 5476 N N . LYS A 1 354 ? 22.671 -14.978 -13.562 1.00 47.11 352 LYS A N 1
ATOM 5477 C CA . LYS A 1 354 ? 23.721 -13.975 -13.447 1.00 51.10 352 LYS A CA 1
ATOM 5478 C C . LYS A 1 354 ? 23.677 -13.012 -14.630 1.00 41.80 352 LYS A C 1
ATOM 5479 O O . LYS A 1 354 ? 23.540 -11.801 -14.451 1.00 73.30 352 LYS A O 1
ATOM 5498 N N . ASN A 1 355 ? 23.785 -13.559 -15.835 1.00 55.51 353 ASN A N 1
ATOM 5499 C CA . ASN A 1 355 ? 23.743 -12.755 -17.047 1.00 55.67 353 ASN A CA 1
ATOM 5500 C C . ASN A 1 355 ? 22.306 -12.543 -17.488 1.00 54.89 353 ASN A C 1
ATOM 5501 O O . ASN A 1 355 ? 21.735 -13.379 -18.183 1.00 37.31 353 ASN A O 1
ATOM 5512 N N . GLN A 1 356 ? 21.722 -11.422 -17.080 1.00 63.65 354 GLN A N 1
ATOM 5513 C CA . GLN A 1 356 ? 20.310 -11.166 -17.341 1.00 84.37 354 GLN A CA 1
ATOM 5514 C C . GLN A 1 356 ? 20.066 -10.650 -18.758 1.00 83.03 354 GLN A C 1
ATOM 5515 O O . GLN A 1 356 ? 18.938 -10.296 -19.105 1.00 76.23 354 GLN A O 1
ATOM 5529 N N . ASP A 1 357 ? 21.118 -10.617 -19.574 1.00 72.55 355 ASP A N 1
ATOM 5530 C CA . ASP A 1 357 ? 21.018 -10.094 -20.933 1.00 75.87 355 ASP A CA 1
ATOM 5531 C C . ASP A 1 357 ? 21.664 -11.023 -21.968 1.00 72.28 355 ASP A C 1
ATOM 5532 O O . ASP A 1 357 ? 22.229 -10.565 -22.962 1.00 76.09 355 ASP A O 1
ATOM 5541 N N . VAL A 1 358 ? 21.581 -12.329 -21.726 1.00 50.87 356 VAL A N 1
ATOM 5542 C CA . VAL A 1 358 ? 21.942 -13.318 -22.740 1.00 44.51 356 VAL A CA 1
ATOM 5543 C C . VAL A 1 358 ? 20.970 -14.495 -22.669 1.00 39.29 356 VAL A C 1
ATOM 5544 O O . VAL A 1 358 ? 20.449 -14.831 -21.604 1.00 37.00 356 VAL A O 1
ATOM 5557 N N . PHE A 1 359 ? 20.740 -15.113 -23.820 1.00 37.54 357 PHE A N 1
ATOM 5558 C CA . PHE A 1 359 ? 19.745 -16.165 -23.953 1.00 36.89 357 PHE A CA 1
ATOM 5559 C C . PHE A 1 359 ? 20.103 -17.385 -23.116 1.00 38.88 357 PHE A C 1
ATOM 5560 O O . PHE A 1 359 ? 21.153 -18.001 -23.307 1.00 38.77 357 PHE A O 1
ATOM 5577 N N . GLN A 1 360 ? 19.229 -17.709 -22.169 1.00 31.12 358 GLN A N 1
ATOM 5578 C CA . GLN A 1 360 ? 19.382 -18.899 -21.343 1.00 28.89 358 GLN A CA 1
ATOM 5579 C C . GLN A 1 360 ? 18.719 -20.074 -22.051 1.00 28.76 358 GLN A C 1
ATOM 5580 O O . GLN A 1 360 ? 17.549 -20.380 -21.811 1.00 27.78 358 GLN A O 1
ATOM 5594 N N . ALA A 1 361 ? 19.476 -20.722 -22.930 1.00 29.15 359 ALA A N 1
ATOM 5595 C CA . ALA A 1 361 ? 18.933 -21.762 -23.794 1.00 27.13 359 ALA A CA 1
ATOM 5596 C C . ALA A 1 361 ? 18.315 -22.907 -23.004 1.00 27.92 359 ALA A C 1
ATOM 5597 O O . ALA A 1 361 ? 17.332 -23.501 -23.434 1.00 27.08 359 ALA A O 1
ATOM 5604 N N . ASP A 1 362 ? 18.888 -23.211 -21.846 1.00 28.42 360 ASP A N 1
ATOM 5605 C CA . ASP A 1 362 ? 18.476 -24.388 -21.095 1.00 29.35 360 ASP A CA 1
ATOM 5606 C C . ASP A 1 362 ? 17.069 -24.249 -20.520 1.00 27.60 360 ASP A C 1
ATOM 5607 O O . ASP A 1 362 ? 16.499 -25.226 -20.038 1.00 30.24 360 ASP A O 1
ATOM 5616 N N . LEU A 1 363 ? 16.508 -23.043 -20.563 1.00 27.10 361 LEU A N 1
ATOM 5617 C CA . LEU A 1 363 ? 15.187 -22.810 -19.977 1.00 25.51 361 LEU A CA 1
ATOM 5618 C C . LEU A 1 363 ? 14.044 -23.013 -20.969 1.00 24.46 361 LEU A C 1
ATOM 5619 O O . LEU A 1 363 ? 12.875 -22.966 -20.584 1.00 20.95 361 LEU A O 1
ATOM 5635 N N . TYR A 1 364 ? 14.376 -23.249 -22.235 1.00 23.23 362 TYR A N 1
ATOM 5636 C CA . TYR A 1 364 ? 13.370 -23.277 -23.292 1.00 20.77 362 TYR A CA 1
ATOM 5637 C C . TYR A 1 364 ? 13.422 -24.540 -24.142 1.00 22.04 362 TYR A C 1
ATOM 5638 O O . TYR A 1 364 ? 14.000 -24.546 -25.233 1.00 21.43 362 TYR A O 1
ATOM 5656 N N . PRO A 1 365 ? 12.803 -25.622 -23.645 1.00 20.05 363 PRO A N 1
ATOM 5657 C CA . PRO A 1 365 ? 12.603 -26.804 -24.486 1.00 20.07 363 PRO A CA 1
ATOM 5658 C C . PRO A 1 365 ? 11.636 -26.495 -25.621 1.00 22.24 363 PRO A C 1
ATOM 5659 O O . PRO A 1 365 ? 10.982 -25.450 -25.593 1.00 21.04 363 PRO A O 1
ATOM 5670 N N . PRO A 1 366 ? 11.532 -27.398 -26.604 1.00 25.61 364 PRO A N 1
ATOM 5671 C CA . PRO A 1 366 ? 10.585 -27.212 -27.709 1.00 25.71 364 PRO A CA 1
ATOM 5672 C C . PRO A 1 366 ? 9.167 -26.966 -27.192 1.00 23.94 364 PRO A C 1
ATOM 5673 O O . PRO A 1 366 ? 8.624 -27.775 -26.439 1.00 22.88 364 PRO A O 1
ATOM 5684 N N . ALA A 1 367 ? 8.597 -25.832 -27.584 1.00 23.37 365 ALA A N 1
ATOM 5685 C CA . ALA A 1 367 ? 7.316 -25.380 -27.055 1.00 20.59 365 ALA A CA 1
ATOM 5686 C C . ALA A 1 367 ? 6.180 -25.826 -27.961 1.00 24.00 365 ALA A C 1
ATOM 5687 O O . ALA A 1 367 ? 6.394 -26.028 -29.154 1.00 20.79 365 ALA A O 1
ATOM 5694 N N . PRO A 1 368 ? 4.969 -25.983 -27.401 1.00 20.58 366 PRO A N 1
ATOM 5695 C CA . PRO A 1 368 ? 3.834 -26.302 -28.272 1.00 21.57 366 PRO A CA 1
ATOM 5696 C C . PRO A 1 368 ? 3.716 -25.304 -29.412 1.00 21.70 366 PRO A C 1
ATOM 5697 O O . PRO A 1 368 ? 3.697 -24.099 -29.158 1.00 22.94 366 PRO A O 1
ATOM 5708 N N . ASP A 1 369 ? 3.661 -25.804 -30.643 1.00 21.88 367 ASP A N 1
ATOM 5709 C CA . ASP A 1 369 ? 3.565 -24.946 -31.816 1.00 18.98 367 ASP A CA 1
ATOM 5710 C C . ASP A 1 369 ? 2.123 -24.631 -32.183 1.00 23.30 367 ASP A C 1
ATOM 5711 O O . ASP A 1 369 ? 1.193 -25.257 -31.684 1.00 23.49 367 ASP A O 1
ATOM 5720 N N . VAL A 1 370 ? 1.953 -23.663 -33.074 1.00 23.76 368 VAL A N 1
ATOM 5721 C CA . VAL A 1 370 ? 0.626 -23.258 -33.522 1.00 22.35 368 VAL A CA 1
ATOM 5722 C C . VAL A 1 370 ? 0.218 -24.048 -34.769 1.00 26.44 368 VAL A C 1
ATOM 5723 O O . VAL A 1 370 ? -0.423 -23.513 -35.674 1.00 32.70 368 VAL A O 1
ATOM 5736 N N . GLU A 1 371 ? 0.602 -25.324 -34.795 1.00 28.31 369 GLU A N 1
ATOM 5737 C CA . GLU A 1 371 ? 0.226 -26.253 -35.862 1.00 27.24 369 GLU A CA 1
ATOM 5738 C C . GLU A 1 371 ? -0.431 -27.478 -35.252 1.00 22.26 369 GLU A C 1
ATOM 5739 O O . GLU A 1 371 ? 0.154 -28.108 -34.373 1.00 23.59 369 GLU A O 1
ATOM 5751 N N . PRO A 1 372 ? -1.637 -27.847 -35.715 1.00 20.99 370 PRO A N 1
ATOM 5752 C CA . PRO A 1 372 ? -2.212 -29.090 -35.187 1.00 17.68 370 PRO A CA 1
ATOM 5753 C C . PRO A 1 372 ? -1.432 -30.334 -35.609 1.00 19.38 370 PRO A C 1
ATOM 5754 O O . PRO A 1 372 ? -0.996 -30.400 -36.752 1.00 23.99 370 PRO A O 1
ATOM 5765 N N . SER A 1 373 ? -1.285 -31.316 -34.721 1.00 18.55 371 SER A N 1
ATOM 5766 C CA . SER A 1 373 ? -0.576 -32.539 -35.095 1.00 18.81 371 SER A CA 1
ATOM 5767 C C . SER A 1 373 ? -1.480 -33.464 -35.902 1.00 18.68 371 SER A C 1
ATOM 5768 O O . SER A 1 373 ? -0.997 -34.297 -36.672 1.00 21.60 371 SER A O 1
ATOM 5776 N N . MET A 1 374 ? -2.790 -33.292 -35.736 1.00 20.60 372 MET A N 1
ATOM 5777 C CA . MET A 1 374 ? -3.783 -34.122 -36.409 1.00 20.28 372 MET A CA 1
ATOM 5778 C C . MET A 1 374 ? -4.931 -33.287 -36.967 1.00 19.56 372 MET A C 1
ATOM 5779 O O . MET A 1 374 ? -5.349 -32.306 -36.353 1.00 22.59 372 MET A O 1
ATOM 5793 N N . THR A 1 375 ? -5.419 -33.673 -38.138 1.00 23.39 373 THR A N 1
ATOM 5794 C CA . THR A 1 375 ? -6.714 -33.203 -38.612 1.00 26.52 373 THR A CA 1
ATOM 5795 C C . THR A 1 375 ? -7.811 -33.927 -37.835 1.00 25.71 373 THR A C 1
ATOM 5796 O O . THR A 1 375 ? -7.564 -34.980 -37.243 1.00 23.15 373 THR A O 1
ATOM 5807 N N . ALA A 1 376 ? -9.019 -33.374 -37.838 1.00 25.40 374 ALA A N 1
ATOM 5808 C CA . ALA A 1 376 ? -10.134 -34.027 -37.161 1.00 30.19 374 ALA A CA 1
ATOM 5809 C C . ALA A 1 376 ? -10.336 -35.429 -37.728 1.00 23.15 374 ALA A C 1
ATOM 5810 O O . ALA A 1 376 ? -10.587 -36.382 -36.992 1.00 22.89 374 ALA A O 1
ATOM 5817 N N . GLU A 1 377 ? -10.216 -35.547 -39.045 1.00 24.70 375 GLU A N 1
ATOM 5818 C CA . GLU A 1 377 ? -10.448 -36.816 -39.720 1.00 24.27 375 GLU A CA 1
ATOM 5819 C C . GLU A 1 377 ? -9.429 -37.859 -39.263 1.00 28.29 375 GLU A C 1
ATOM 5820 O O . GLU A 1 377 ? -9.784 -39.013 -39.033 1.00 23.08 375 GLU A O 1
ATOM 5832 N N . GLU A 1 378 ? -8.169 -37.449 -39.118 1.00 26.15 376 GLU A N 1
ATOM 5833 C CA . GLU A 1 378 ? -7.120 -38.350 -38.636 1.00 26.32 376 GLU A CA 1
ATOM 5834 C C . GLU A 1 378 ? -7.402 -38.790 -37.202 1.00 22.17 376 GLU A C 1
ATOM 5835 O O . GLU A 1 378 ? -7.240 -39.955 -36.852 1.00 27.36 376 GLU A O 1
ATOM 5847 N N . TRP A 1 379 ? -7.836 -37.844 -36.382 1.00 20.96 377 TRP A N 1
ATOM 5848 C CA . TRP A 1 379 ? -8.132 -38.110 -34.981 1.00 18.48 377 TRP A CA 1
ATOM 5849 C C . TRP A 1 379 ? -9.286 -39.107 -34.843 1.00 20.14 377 TRP A C 1
ATOM 5850 O O . TRP A 1 379 ? -9.233 -40.019 -34.022 1.00 21.79 377 TRP A O 1
ATOM 5871 N N . PHE A 1 380 ? -10.320 -38.945 -35.662 1.00 23.79 378 PHE A N 1
ATOM 5872 C CA . PHE A 1 380 ? -11.466 -39.847 -35.595 1.00 23.29 378 PHE A CA 1
ATOM 5873 C C . PHE A 1 380 ? -11.117 -41.251 -36.088 1.00 25.16 378 PHE A C 1
ATOM 5874 O O . PHE A 1 380 ? -11.823 -42.210 -35.790 1.00 29.72 378 PHE A O 1
ATOM 5891 N N . LYS A 1 381 ? -10.026 -41.370 -36.834 1.00 26.28 379 LYS A N 1
ATOM 5892 C CA . LYS A 1 381 ? -9.551 -42.680 -37.263 1.00 27.81 379 LYS A CA 1
ATOM 5893 C C . LYS A 1 381 ? -8.793 -43.378 -36.131 1.00 30.41 379 LYS A C 1
ATOM 5894 O O . LYS A 1 381 ? -8.389 -44.530 -36.272 1.00 30.17 379 LYS A O 1
ATOM 5913 N N . GLY A 1 382 ? -8.605 -42.677 -35.012 1.00 26.12 380 GLY A N 1
ATOM 5914 C CA . GLY A 1 382 ? -7.985 -43.257 -33.831 1.00 34.14 380 GLY A CA 1
ATOM 5915 C C . GLY A 1 382 ? -6.519 -42.902 -33.644 1.00 30.91 380 GLY A C 1
ATOM 5916 O O . GLY A 1 382 ? -5.833 -43.488 -32.803 1.00 34.22 380 GLY A O 1
ATOM 5920 N N . GLU A 1 383 ? -6.032 -41.941 -34.420 1.00 28.72 381 GLU A N 1
ATOM 5921 C CA . GLU A 1 383 ? -4.640 -41.529 -34.318 1.00 31.19 381 GLU A CA 1
ATOM 5922 C C . GLU A 1 383 ? -4.401 -40.746 -33.043 1.00 25.39 381 GLU A C 1
ATOM 5923 O O . GLU A 1 383 ? -5.295 -40.046 -32.550 1.00 23.18 381 GLU A O 1
ATOM 5935 N N . ASN A 1 384 ? -3.187 -40.877 -32.514 1.00 24.16 382 ASN A N 1
ATOM 5936 C CA . ASN A 1 384 ? -2.730 -40.068 -31.391 1.00 23.75 382 ASN A CA 1
ATOM 5937 C C . ASN A 1 384 ? -1.318 -39.565 -31.645 1.00 28.89 382 ASN A C 1
ATOM 5938 O O . ASN A 1 384 ? -0.366 -40.008 -31.004 1.00 28.28 382 ASN A O 1
ATOM 5949 N N . LYS A 1 385 ? -1.190 -38.645 -32.593 1.00 24.99 383 LYS A N 1
ATOM 5950 C CA . LYS A 1 385 ? 0.093 -38.016 -32.875 1.00 27.26 383 LYS A CA 1
ATOM 5951 C C . LYS A 1 385 ? 0.377 -36.945 -31.828 1.00 19.79 383 LYS A C 1
ATOM 5952 O O . LYS A 1 385 ? -0.464 -36.079 -31.573 1.00 23.05 383 LYS A O 1
ATOM 5971 N N . ALA A 1 386 ? 1.566 -36.998 -31.232 1.00 23.79 384 ALA A N 1
ATOM 5972 C CA . ALA A 1 386 ? 1.960 -36.031 -30.210 1.00 25.46 384 ALA A CA 1
ATOM 5973 C C . ALA A 1 386 ? 1.924 -34.614 -30.771 1.00 21.43 384 ALA A C 1
ATOM 5974 O O . ALA A 1 386 ? 2.135 -34.421 -31.971 1.00 20.67 384 ALA A O 1
ATOM 5981 N N . ILE A 1 387 ? 1.645 -33.630 -29.917 1.00 23.44 385 ILE A N 1
ATOM 5982 C CA . ILE A 1 387 ? 1.545 -32.251 -30.383 1.00 22.62 385 ILE A CA 1
ATOM 5983 C C . ILE A 1 387 ? 2.835 -31.821 -31.069 1.00 22.42 385 ILE A C 1
ATOM 5984 O O . ILE A 1 387 ? 3.934 -32.305 -30.758 1.00 24.17 385 ILE A O 1
ATOM 6000 N N . ARG A 1 388 ? 2.688 -30.929 -32.034 1.00 21.30 386 ARG A N 1
ATOM 6001 C CA . ARG A 1 388 ? 3.835 -30.403 -32.728 1.00 21.17 386 ARG A CA 1
ATOM 6002 C C . ARG A 1 388 ? 4.494 -29.335 -31.873 1.00 18.13 386 ARG A C 1
ATOM 6003 O O . ARG A 1 388 ? 3.819 -28.591 -31.153 1.00 21.67 386 ARG A O 1
ATOM 6024 N N . ARG A 1 389 ? 5.819 -29.281 -31.961 1.00 21.98 387 ARG A N 1
ATOM 6025 C CA . ARG A 1 389 ? 6.628 -28.397 -31.140 1.00 25.47 387 ARG A CA 1
ATOM 6026 C C . ARG A 1 389 ? 7.600 -27.573 -31.968 1.00 28.25 387 ARG A C 1
ATOM 6027 O O . ARG A 1 389 ? 8.018 -27.975 -33.057 1.00 31.92 387 ARG A O 1
ATOM 6048 N N . ARG A 1 390 ? 7.963 -26.416 -31.430 1.00 25.26 388 ARG A N 1
ATOM 6049 C CA . ARG A 1 390 ? 8.918 -25.530 -32.078 1.00 25.15 388 ARG A CA 1
ATOM 6050 C C . ARG A 1 390 ? 9.929 -25.056 -31.058 1.00 22.23 388 ARG A C 1
ATOM 6051 O O . ARG A 1 390 ? 9.561 -24.573 -29.987 1.00 25.53 388 ARG A O 1
ATOM 6072 N N A SER A 1 391 ? 11.204 -25.208 -31.399 0.49 26.26 389 SER A N 1
ATOM 6073 N N B SER A 1 391 ? 11.210 -25.221 -31.376 0.51 24.64 389 SER A N 1
ATOM 6074 C CA A SER A 1 391 ? 12.289 -24.635 -30.622 0.49 31.37 389 SER A CA 1
ATOM 6075 C CA B SER A 1 391 ? 12.274 -24.636 -30.575 0.51 31.25 389 SER A CA 1
ATOM 6076 C C A SER A 1 391 ? 12.421 -23.164 -30.984 0.49 35.45 389 SER A C 1
ATOM 6077 C C B SER A 1 391 ? 12.426 -23.175 -30.969 0.51 35.57 389 SER A C 1
ATOM 6078 O O A SER A 1 391 ? 12.895 -22.825 -32.067 0.49 36.09 389 SER A O 1
ATOM 6079 O O B SER A 1 391 ? 12.914 -22.857 -32.052 0.51 35.63 389 SER A O 1
ATOM 6094 N N . VAL A 1 392 ? 11.980 -22.296 -30.082 1.00 25.38 390 VAL A N 1
ATOM 6095 C CA . VAL A 1 392 ? 11.991 -20.863 -30.325 1.00 31.97 390 VAL A CA 1
ATOM 6096 C C . VAL A 1 392 ? 13.295 -20.280 -29.836 1.00 29.71 390 VAL A C 1
ATOM 6097 O O . VAL A 1 392 ? 13.797 -20.672 -28.783 1.00 31.36 390 VAL A O 1
ATOM 6110 N N . LYS A 1 393 ? 13.838 -19.340 -30.595 1.00 39.47 391 LYS A N 1
ATOM 6111 C CA . LYS A 1 393 ? 15.020 -18.618 -30.161 1.00 54.75 391 LYS A CA 1
ATOM 6112 C C . LYS A 1 393 ? 14.889 -17.151 -30.553 1.00 46.10 391 LYS A C 1
ATOM 6113 O O . LYS A 1 393 ? 14.224 -16.825 -31.538 1.00 48.05 391 LYS A O 1
ATOM 6132 N N . PRO A 1 394 ? 15.497 -16.254 -29.761 1.00 44.11 392 PRO A N 1
ATOM 6133 C CA . PRO A 1 394 ? 15.395 -14.821 -30.045 1.00 59.17 392 PRO A CA 1
ATOM 6134 C C . PRO A 1 394 ? 16.302 -14.393 -31.196 1.00 81.92 392 PRO A C 1
ATOM 6135 O O . PRO A 1 394 ? 16.123 -13.326 -31.783 1.00 96.09 392 PRO A O 1
#

CATH classification: 2.130.10.10

Solvent-accessible surface area: 16173 Å² total; per-residue (Å²): 196,82,38,119,22,13,90,5,150,91,3,86,30,81,40,53,193,105,60,1,24,85,5,142,5,16,72,120,158,28,60,11,28,12,4,6,14,12,44,45,14,0,0,0,23,33,66,52,78,64,24,8,11,0,0,0,0,75,19,76,63,41,24,195,112,16,55,19,0,47,1,65,31,11,100,26,19,12,9,10,5,36,17,10,45,16,96,140,44,18,0,0,0,0,0,69,30,37,37,2,12,2,0,86,6,50,177,139,19,65,40,129,18,95,24,124,143,26,99,13,56,3,79,57,32,144,118,66,0,8,13,0,25,22,0,20,0,1,16,8,0,0,1,4,0,3,90,31,0,28,0,11,0,15,3,22,115,136,74,68,67,50,10,53,16,127,26,172,73,16,3,20,16,2,59,16,3,65,75,0,20,33,0,0,0,0,2,131,80,72,10,0,4,1,0,33,2,68,51,55,96,64,68,17,67,23,69,6,4,85,4,76,84,15,2,1,2,15,2,0,7,30,69,6,5,98,81,8,25,0,0,0,1,3,2,4,172,156,72,24,14,13,3,0,2,4,21,28,167,152,29,110,139,45,88,89,88,25,104,16,50,207,24,72,18,40,7,23,5,38,20,20,4,2,0,0,0,0,3,2,0,0,28,47,25,41,50,2,76,0,15,2,3,43,51,34,66,16,96,73,27,67,17,14,180,43,108,47,51,0,79,10,0,6,31,14,43,34,44,22,15,54,15,75,80,9,0,2,8,15,0,0,0,1,23,86,25,72,20,0,10,0,0,0,0,9,11,66,75,195,75,142,116,73,50,25,41,65,1,9,4,27,4,30,16,69,71,29,12,2,64,0,92,65,0,82,165,45,45,67,104,85,18,119,74,126,62,42,119,111

InterPro domains:
  IPR001680 WD40 repeat [PF00400] (70-105)
  IPR001680 WD40 repeat [PF00400] (119-157)
  IPR001680 WD40 repeat [PS50082] (73-107)
  IPR001680 WD40 repeat [PS50082] (124-166)
  IPR001680 WD40 repeat [SM00320] (66-106)
  IPR001680 WD40 repeat [SM00320] (117-157)
  IPR001680 WD40 repeat [SM00320] (160-198)
  IPR015048 Domain of unknown function DUF1899 [PF08953] (12-66)
  IPR015048 Domain of unknown function DUF1899 [SM01166] (9-65)
  IPR015505 Coronin [PTHR10856] (11-580)
  IPR015943 WD40/YVTN repeat-like-containing domain superfamily [G3DSA:2.130.10.10] (1-349)
  IPR019775 WD40 repeat, conserved site [PS00678] (144-158)
  IPR036322 WD40-repeat-containing domain superfamily [SSF50978] (56-317)

Organism: Toxoplasma gondii (NCBI:txid5811)